Protein AF-0000000083256666 (afdb_homodimer)

Structure (mmCIF, N/CA/C/O backbone):
data_AF-0000000083256666-model_v1
#
loop_
_entity.id
_entity.type
_entity.pdbx_description
1 polymer 'Fis family transcriptional regulator'
#
loop_
_atom_site.group_PDB
_atom_site.id
_atom_site.type_symbol
_atom_site.label_atom_id
_atom_site.label_alt_id
_atom_site.label_comp_id
_atom_site.label_asym_id
_atom_site.label_entity_id
_atom_site.label_seq_id
_atom_site.pdbx_PDB_ins_code
_atom_site.Cartn_x
_atom_site.Cartn_y
_atom_site.Cartn_z
_atom_site.occupancy
_atom_site.B_iso_or_equiv
_atom_site.auth_seq_id
_atom_site.auth_comp_id
_atom_site.auth_asym_id
_atom_site.auth_atom_id
_atom_site.pdbx_PDB_model_num
ATOM 1 N N . MET A 1 1 ? -8.844 -36.5 21.469 1 59.28 1 MET A N 1
ATOM 2 C CA . MET A 1 1 ? -8.484 -37.312 20.312 1 59.28 1 MET A CA 1
ATOM 3 C C . MET A 1 1 ? -7.262 -38.188 20.609 1 59.28 1 MET A C 1
ATOM 5 O O . MET A 1 1 ? -7.297 -39.406 20.438 1 59.28 1 MET A O 1
ATOM 9 N N . ILE A 1 2 ? -6.379 -37.594 21.234 1 67.69 2 ILE A N 1
ATOM 10 C CA . ILE A 1 2 ? -5.129 -38.312 21.469 1 67.69 2 ILE A CA 1
ATOM 11 C C . ILE A 1 2 ? -5.344 -39.406 22.531 1 67.69 2 ILE A C 1
ATOM 13 O O . ILE A 1 2 ? -4.824 -40.5 22.406 1 67.69 2 ILE A O 1
ATOM 17 N N . GLU A 1 3 ? -6.027 -39.125 23.516 1 69 3 GLU A N 1
ATOM 18 C CA . GLU A 1 3 ? -6.254 -40.094 24.578 1 69 3 GLU A CA 1
ATOM 19 C C . GLU A 1 3 ? -7.039 -41.281 24.078 1 69 3 GLU A C 1
ATOM 21 O O . GLU A 1 3 ? -6.762 -42.438 24.484 1 69 3 GLU A O 1
ATOM 26 N N . GLN A 1 4 ? -7.898 -41.062 23.219 1 66.75 4 GLN A N 1
ATOM 27 C CA . GLN A 1 4 ? -8.695 -42.125 22.656 1 66.75 4 GLN A CA 1
ATOM 28 C C . GLN A 1 4 ? -7.852 -43 21.719 1 66.75 4 GLN A C 1
ATOM 30 O O . GLN A 1 4 ? -7.977 -44.219 21.734 1 66.75 4 GLN A O 1
ATOM 35 N N . LEU A 1 5 ? -7.043 -42.344 21 1 69.88 5 LEU A N 1
ATOM 36 C CA . LEU A 1 5 ? -6.156 -43.094 20.094 1 69.88 5 LEU A CA 1
ATOM 37 C C . LEU A 1 5 ? -5.152 -43.906 20.891 1 69.88 5 LEU A C 1
ATOM 39 O O . LEU A 1 5 ? -4.844 -45.062 20.5 1 69.88 5 LEU A O 1
ATOM 43 N N . LYS A 1 6 ? -4.734 -43.312 21.922 1 73.62 6 LYS A N 1
ATOM 44 C CA . LYS A 1 6 ? -3.795 -44.031 22.781 1 73.62 6 LYS A CA 1
ATOM 45 C C . LYS A 1 6 ? -4.445 -45.25 23.422 1 73.62 6 LYS A C 1
ATOM 47 O O . LYS A 1 6 ? -3.771 -46.25 23.688 1 73.62 6 LYS A O 1
ATOM 52 N N . THR A 1 7 ? -5.684 -45.156 23.719 1 72.69 7 THR A N 1
ATOM 53 C CA . THR A 1 7 ? -6.418 -46.312 24.266 1 72.69 7 THR A CA 1
ATOM 54 C C . THR A 1 7 ? -6.574 -47.406 23.219 1 72.69 7 THR A C 1
ATOM 56 O O . THR A 1 7 ? -6.488 -48.594 23.531 1 72.69 7 THR A O 1
ATOM 59 N N . LEU A 1 8 ? -6.73 -47.062 21.969 1 70.06 8 LEU A N 1
ATOM 60 C CA . LEU A 1 8 ? -6.926 -48 20.891 1 70.06 8 LEU A CA 1
ATOM 61 C C . LEU A 1 8 ? -5.594 -48.594 20.438 1 70.06 8 LEU A C 1
ATOM 63 O O . LEU A 1 8 ? -5.52 -49.781 20.062 1 70.06 8 LEU A O 1
ATOM 67 N N . TYR A 1 9 ? -4.676 -47.688 20.406 1 71.88 9 TYR A N 1
ATOM 68 C CA . TYR A 1 9 ? -3.33 -48.062 20.016 1 71.88 9 TYR A CA 1
ATOM 69 C C . TYR A 1 9 ? -2.324 -47.719 21.109 1 71.88 9 TYR A C 1
ATOM 71 O O . TYR A 1 9 ? -1.728 -46.656 21.094 1 71.88 9 TYR A O 1
ATOM 79 N N . PRO A 1 10 ? -2.246 -48.656 22.016 1 74.88 10 PRO A N 1
ATOM 80 C CA . PRO A 1 10 ? -1.391 -48.375 23.188 1 74.88 10 PRO A CA 1
ATOM 81 C C . PRO A 1 10 ? 0.073 -48.188 22.797 1 74.88 10 PRO A C 1
ATOM 83 O O . PRO A 1 10 ? 0.846 -47.625 23.578 1 74.88 10 PRO A O 1
ATOM 86 N N . SER A 1 11 ? 0.392 -48.656 21.562 1 74.25 11 SER A N 1
ATOM 87 C CA . SER A 1 11 ? 1.775 -48.5 21.125 1 74.25 11 SER A CA 1
ATOM 88 C C . SER A 1 11 ? 2.033 -47.125 20.531 1 74.25 11 SER A C 1
ATOM 90 O O . SER A 1 11 ? 3.156 -46.812 20.125 1 74.25 11 SER A O 1
ATOM 92 N N . MET A 1 12 ? 1.036 -46.312 20.531 1 74.5 12 MET A N 1
ATOM 93 C CA . MET A 1 12 ? 1.167 -44.938 20.047 1 74.5 12 MET A CA 1
ATOM 94 C C . MET A 1 12 ? 2.09 -44.125 20.938 1 74.5 12 MET A C 1
ATOM 96 O O . MET A 1 12 ? 1.956 -44.156 22.172 1 74.5 12 MET A O 1
ATOM 100 N N . THR A 1 13 ? 3.131 -43.531 20.375 1 78.88 13 THR A N 1
ATOM 101 C CA . THR A 1 13 ? 4.102 -42.75 21.125 1 78.88 13 THR A CA 1
ATOM 102 C C . THR A 1 13 ? 4.324 -41.375 20.484 1 78.88 13 THR A C 1
ATOM 104 O O . THR A 1 13 ? 4.223 -41.25 19.266 1 78.88 13 THR A O 1
ATOM 107 N N . GLN A 1 14 ? 4.531 -40.375 21.312 1 76.62 14 GLN A N 1
ATOM 108 C CA . GLN A 1 14 ? 4.934 -39.062 20.812 1 76.62 14 GLN A CA 1
ATOM 109 C C . GLN A 1 14 ? 6.367 -39.094 20.297 1 76.62 14 GLN A C 1
ATOM 111 O O . GLN A 1 14 ? 7.262 -39.625 20.953 1 76.62 14 GLN A O 1
ATOM 116 N N . LEU A 1 15 ? 6.457 -38.75 19.016 1 72.12 15 LEU A N 1
ATOM 117 C CA . LEU A 1 15 ? 7.766 -38.781 18.391 1 72.12 15 LEU A CA 1
ATOM 118 C C . LEU A 1 15 ? 8.32 -37.344 18.203 1 72.12 15 LEU A C 1
ATOM 120 O O . LEU A 1 15 ? 7.555 -36.406 18.125 1 72.12 15 LEU A O 1
ATOM 124 N N . HIS A 1 16 ? 9.656 -37.188 18.344 1 70.44 16 HIS A N 1
ATOM 125 C CA . HIS A 1 16 ? 10.312 -35.906 18.062 1 70.44 16 HIS A CA 1
ATOM 126 C C . HIS A 1 16 ? 10.648 -35.781 16.578 1 70.44 16 HIS A C 1
ATOM 128 O O . HIS A 1 16 ? 10.75 -34.688 16.062 1 70.44 16 HIS A O 1
ATOM 134 N N . GLN A 1 17 ? 10.797 -37.031 15.945 1 65.19 17 GLN A N 1
ATOM 135 C CA . GLN A 1 17 ? 11.07 -37.125 14.516 1 65.19 17 GLN A CA 1
ATOM 136 C C . GLN A 1 17 ? 10.359 -38.312 13.891 1 65.19 17 GLN A C 1
ATOM 138 O O . GLN A 1 17 ? 10.07 -39.281 14.57 1 65.19 17 GLN A O 1
ATOM 143 N N . PRO A 1 18 ? 10.023 -38.188 12.617 1 64.25 18 PRO A N 1
ATOM 144 C CA . PRO A 1 18 ? 9.398 -39.344 11.961 1 64.25 18 PRO A CA 1
ATOM 145 C C . PRO A 1 18 ? 10.344 -40.531 11.836 1 64.25 18 PRO A C 1
ATOM 147 O O . PRO A 1 18 ? 11.547 -40.344 11.625 1 64.25 18 PRO A O 1
ATOM 150 N N . ILE A 1 19 ? 9.758 -41.781 12.188 1 67.5 19 ILE A N 1
ATOM 151 C CA . ILE A 1 19 ? 10.484 -43.062 12.148 1 67.5 19 ILE A CA 1
ATOM 152 C C . ILE A 1 19 ? 9.906 -43.969 11.062 1 67.5 19 ILE A C 1
ATOM 154 O O . ILE A 1 19 ? 8.688 -44.062 10.914 1 67.5 19 ILE A O 1
ATOM 158 N N . ASP A 1 20 ? 10.695 -44.531 10.195 1 65.06 20 ASP A N 1
ATOM 159 C CA . ASP A 1 20 ? 10.32 -45.281 9.016 1 65.06 20 ASP A CA 1
ATOM 160 C C . ASP A 1 20 ? 9.32 -46.375 9.367 1 65.06 20 ASP A C 1
ATOM 162 O O . ASP A 1 20 ? 8.383 -46.656 8.609 1 65.06 20 ASP A O 1
ATOM 166 N N . ASN A 1 21 ? 9.367 -47.062 10.453 1 72.69 21 ASN A N 1
ATOM 167 C CA . ASN A 1 21 ? 8.516 -48.219 10.758 1 72.69 21 ASN A CA 1
ATOM 168 C C . ASN A 1 21 ? 7.27 -47.781 11.531 1 72.69 21 ASN A C 1
ATOM 170 O O . ASN A 1 21 ? 6.523 -48.656 12.023 1 72.69 21 ASN A O 1
ATOM 174 N N . TYR A 1 22 ? 7.023 -46.469 11.547 1 72.44 22 TYR A N 1
ATOM 175 C CA . TYR A 1 22 ? 5.848 -45.938 12.234 1 72.44 22 TYR A CA 1
ATOM 176 C C . TYR A 1 22 ? 4.941 -45.188 11.273 1 72.44 22 TYR A C 1
ATOM 178 O O . TYR A 1 22 ? 5.414 -44.594 10.297 1 72.44 22 TYR A O 1
ATOM 186 N N . ILE A 1 23 ? 3.729 -45.25 11.445 1 69.81 23 ILE A N 1
ATOM 187 C CA . ILE A 1 23 ? 2.781 -44.281 10.867 1 69.81 23 ILE A CA 1
ATOM 188 C C . ILE A 1 23 ? 2.695 -43.062 11.75 1 69.81 23 ILE A C 1
ATOM 190 O O . ILE A 1 23 ? 2.336 -43.125 12.93 1 69.81 23 ILE A O 1
ATOM 194 N N . THR A 1 24 ? 3.297 -41.969 11.188 1 69.56 24 THR A N 1
ATOM 195 C CA . THR A 1 24 ? 3.375 -40.75 12.023 1 69.56 24 THR A CA 1
ATOM 196 C C . THR A 1 24 ? 2.268 -39.781 11.648 1 69.56 24 THR A C 1
ATOM 198 O O . THR A 1 24 ? 1.83 -39.719 10.5 1 69.56 24 THR A O 1
ATOM 201 N N . PHE A 1 25 ? 1.675 -39.188 12.688 1 68.5 25 PHE A N 1
ATOM 202 C CA . PHE A 1 25 ? 0.64 -38.188 12.477 1 68.5 25 PHE A CA 1
ATOM 203 C C . PHE A 1 25 ? 0.739 -37.062 13.523 1 68.5 25 PHE A C 1
ATOM 205 O O . PHE A 1 25 ? 1.309 -37.281 14.602 1 68.5 25 PHE A O 1
ATOM 212 N N . ILE A 1 26 ? 0.472 -35.844 13.172 1 63.47 26 ILE A N 1
ATOM 213 C CA . ILE A 1 26 ? 0.547 -34.719 14.086 1 63.47 26 ILE A CA 1
ATOM 214 C C . ILE A 1 26 ? -0.832 -34.438 14.672 1 63.47 26 ILE A C 1
ATOM 216 O O . ILE A 1 26 ? -1.815 -34.312 13.938 1 63.47 26 ILE A O 1
ATOM 220 N N . VAL A 1 27 ? -0.884 -34.438 15.953 1 62.5 27 VAL A N 1
ATOM 221 C CA . VAL A 1 27 ? -2.068 -34.062 16.719 1 62.5 27 VAL A CA 1
ATOM 222 C C . VAL A 1 27 ? -1.695 -33.031 17.766 1 62.5 27 VAL A C 1
ATOM 224 O O . VAL A 1 27 ? -0.767 -33.25 18.562 1 62.5 27 VAL A O 1
ATOM 227 N N . ASP A 1 28 ? -2.436 -31.859 17.734 1 59.88 28 ASP A N 1
ATOM 228 C CA . ASP A 1 28 ? -2.203 -30.781 18.688 1 59.88 28 ASP A CA 1
ATOM 229 C C . ASP A 1 28 ? -0.733 -30.375 18.719 1 59.88 28 ASP A C 1
ATOM 231 O O . ASP A 1 28 ? -0.121 -30.297 19.781 1 59.88 28 ASP A O 1
ATOM 235 N N . ASP A 1 29 ? -0.118 -30.219 17.453 1 62.5 29 ASP A N 1
ATOM 236 C CA . ASP A 1 29 ? 1.225 -29.703 17.203 1 62.5 29 ASP A CA 1
ATOM 237 C C . ASP A 1 29 ? 2.289 -30.672 17.703 1 62.5 29 ASP A C 1
ATOM 239 O O . ASP A 1 29 ? 3.434 -30.281 17.938 1 62.5 29 ASP A O 1
ATOM 243 N N . SER A 1 30 ? 1.866 -31.844 18.047 1 69 30 SER A N 1
ATOM 244 C CA . SER A 1 30 ? 2.82 -32.844 18.484 1 69 30 SER A CA 1
ATOM 245 C C . SER A 1 30 ? 2.822 -34.062 17.531 1 69 30 SER A C 1
ATOM 247 O O . SER A 1 30 ? 1.767 -34.5 17.078 1 69 30 SER A O 1
ATOM 249 N N . LEU A 1 31 ? 4.016 -34.438 17.234 1 70.88 31 LEU A N 1
ATOM 250 C CA . LEU A 1 31 ? 4.227 -35.594 16.375 1 70.88 31 LEU A CA 1
ATOM 251 C C . LEU A 1 31 ? 4.004 -36.906 17.141 1 70.88 31 LEU A C 1
ATOM 253 O O . LEU A 1 31 ? 4.586 -37.094 18.219 1 70.88 31 LEU A O 1
ATOM 257 N N . TYR A 1 32 ? 3.025 -37.719 16.625 1 74.12 32 TYR A N 1
ATOM 258 C CA . TYR A 1 32 ? 2.775 -39.031 17.203 1 74.12 32 TYR A CA 1
ATOM 259 C C . TYR A 1 32 ? 3.039 -40.125 16.172 1 74.12 32 TYR A C 1
ATOM 261 O O . TYR A 1 32 ? 3.008 -39.875 14.969 1 74.12 32 TYR A O 1
ATOM 269 N N . GLY A 1 33 ? 3.455 -41.219 16.547 1 73.75 33 GLY A N 1
ATOM 270 C CA . GLY A 1 33 ? 3.682 -42.375 15.68 1 73.75 33 GLY A CA 1
ATOM 271 C C . GLY A 1 33 ? 3.18 -43.688 16.266 1 73.75 33 GLY A C 1
ATOM 272 O O . GLY A 1 33 ? 3.107 -43.812 17.5 1 73.75 33 GLY A O 1
ATOM 273 N N . ILE A 1 34 ? 2.607 -44.594 15.414 1 75.25 34 ILE A N 1
ATOM 274 C CA . ILE A 1 34 ? 2.213 -45.969 15.734 1 75.25 34 ILE A CA 1
ATOM 275 C C . ILE A 1 34 ? 3.021 -46.938 14.891 1 75.25 34 ILE A C 1
ATOM 277 O O . ILE A 1 34 ? 3.125 -46.781 13.672 1 75.25 34 ILE A O 1
ATOM 281 N N . PRO A 1 35 ? 3.754 -47.875 15.477 1 76.12 35 PRO A N 1
ATOM 282 C CA . PRO A 1 35 ? 4.48 -48.875 14.68 1 76.12 35 PRO A CA 1
ATOM 283 C C . PRO A 1 35 ? 3.584 -49.594 13.68 1 76.12 35 PRO A C 1
ATOM 285 O O . PRO A 1 35 ? 2.488 -50.031 14.039 1 76.12 35 PRO A O 1
ATOM 288 N N . LYS A 1 36 ? 4.027 -49.594 12.414 1 75.25 36 LYS A N 1
ATOM 289 C CA . LYS A 1 36 ? 3.279 -50.188 11.32 1 75.25 36 LYS A CA 1
ATOM 290 C C . LYS A 1 36 ? 2.916 -51.656 11.648 1 75.25 36 LYS A C 1
ATOM 292 O O . LYS A 1 36 ? 1.842 -52.125 11.273 1 75.25 36 LYS A O 1
ATOM 297 N N . ASP A 1 37 ? 3.697 -52.281 12.344 1 75.38 37 ASP A N 1
ATOM 298 C CA . ASP A 1 37 ? 3.508 -53.688 12.656 1 75.38 37 ASP A CA 1
ATOM 299 C C . ASP A 1 37 ? 2.375 -53.875 13.664 1 75.38 37 ASP A C 1
ATOM 301 O O . ASP A 1 37 ? 1.787 -54.969 13.75 1 75.38 37 ASP A O 1
ATOM 305 N N . ASP A 1 38 ? 2.008 -52.906 14.398 1 71.44 38 ASP A N 1
ATOM 306 C CA . ASP A 1 38 ? 0.991 -53.031 15.438 1 71.44 38 ASP A CA 1
ATOM 307 C C . ASP A 1 38 ? -0.382 -52.594 14.914 1 71.44 38 ASP A C 1
ATOM 309 O O . ASP A 1 38 ? -1.362 -52.594 15.664 1 71.44 38 ASP A O 1
ATOM 313 N N . LEU A 1 39 ? -0.436 -52.094 13.75 1 66.62 39 LEU A N 1
ATOM 314 C CA . LEU A 1 39 ? -1.703 -51.625 13.188 1 66.62 39 LEU A CA 1
ATOM 315 C C . LEU A 1 39 ? -2.248 -52.656 12.188 1 66.62 39 LEU A C 1
ATOM 317 O O . LEU A 1 39 ? -1.542 -53.031 11.258 1 66.62 39 LEU A O 1
ATOM 321 N N . PRO A 1 40 ? -3.408 -53.281 12.508 1 65.94 40 PRO A N 1
ATOM 322 C CA . PRO A 1 40 ? -4.047 -54.062 11.438 1 65.94 40 PRO A CA 1
ATOM 323 C C . PRO A 1 40 ? -4.27 -53.25 10.172 1 65.94 40 PRO A C 1
ATOM 325 O O . PRO A 1 40 ? -4.375 -52.031 10.234 1 65.94 40 PRO A O 1
ATOM 328 N N . GLU A 1 41 ? -4.238 -53.812 8.961 1 60.97 41 GLU A N 1
ATOM 329 C CA . GLU A 1 41 ? -4.383 -53.156 7.66 1 60.97 41 GLU A CA 1
ATOM 330 C C . GLU A 1 41 ? -5.613 -52.25 7.629 1 60.97 41 GLU A C 1
ATOM 332 O O . GLU A 1 41 ? -5.574 -51.188 7.055 1 60.97 41 GLU A O 1
ATOM 337 N N . GLU A 1 42 ? -6.621 -52.562 8.273 1 62.12 42 GLU A N 1
ATOM 338 C CA . GLU A 1 42 ? -7.863 -51.812 8.266 1 62.12 42 GLU A CA 1
ATOM 339 C C . GLU A 1 42 ? -7.727 -50.531 9.07 1 62.12 42 GLU A C 1
ATOM 341 O O . GLU A 1 42 ? -8.227 -49.469 8.672 1 62.12 42 GLU A O 1
ATOM 346 N N . SER A 1 43 ? -7.125 -50.562 10.219 1 62.03 43 SER A N 1
ATOM 347 C CA . SER A 1 43 ? -6.938 -49.406 11.062 1 62.03 43 SER A CA 1
ATOM 348 C C . SER A 1 43 ? -5.965 -48.406 10.43 1 62.03 43 SER A C 1
ATOM 350 O O . SER A 1 43 ? -6.129 -47.188 10.562 1 62.03 43 SER A O 1
ATOM 352 N N . LEU A 1 44 ? -5.023 -48.938 9.75 1 56.78 44 LEU A N 1
ATOM 353 C CA . LEU A 1 44 ? -4.109 -48.125 8.977 1 56.78 44 LEU A CA 1
ATOM 354 C C . LEU A 1 44 ? -4.863 -47.312 7.934 1 56.78 44 LEU A C 1
ATOM 356 O O . LEU A 1 44 ? -4.602 -46.094 7.762 1 56.78 44 LEU A O 1
ATOM 360 N N . THR A 1 45 ? -5.723 -47.906 7.293 1 52.69 45 THR A N 1
ATOM 361 C CA . THR A 1 45 ? -6.547 -47.219 6.293 1 52.69 45 THR A CA 1
ATOM 362 C C . THR A 1 45 ? -7.414 -46.156 6.938 1 52.69 45 THR A C 1
ATOM 364 O O . THR A 1 45 ? -7.578 -45.062 6.383 1 52.69 45 THR A O 1
ATOM 367 N N . LEU A 1 46 ? -7.953 -46.438 8.047 1 52.62 46 LEU A N 1
ATOM 368 C CA . LEU A 1 46 ? -8.812 -45.5 8.766 1 52.62 46 LEU A CA 1
ATOM 369 C C . LEU A 1 46 ? -8.016 -44.281 9.242 1 52.62 46 LEU A C 1
ATOM 371 O O . LEU A 1 46 ? -8.461 -43.156 9.094 1 52.62 46 LEU A O 1
ATOM 375 N N . LEU A 1 47 ? -6.949 -44.562 9.906 1 54.16 47 LEU A N 1
ATOM 376 C CA . LEU A 1 47 ? -6.117 -43.438 10.375 1 54.16 47 LEU A CA 1
ATOM 377 C C . LEU A 1 47 ? -5.609 -42.625 9.203 1 54.16 47 LEU A C 1
ATOM 379 O O . LEU A 1 47 ? -5.559 -41.375 9.289 1 54.16 47 LEU A O 1
ATOM 383 N N . GLN A 1 48 ? -5.223 -43.344 8.25 1 49.91 48 GLN A N 1
ATOM 384 C CA . GLN A 1 48 ? -4.812 -42.688 7.023 1 49.91 48 GLN A CA 1
ATOM 385 C C . GLN A 1 48 ? -5.957 -41.844 6.441 1 49.91 48 GLN A C 1
ATOM 387 O O . GLN A 1 48 ? -5.727 -40.812 5.836 1 49.91 48 GLN A O 1
ATOM 392 N N . THR A 1 49 ? -7.074 -42.375 6.496 1 46.72 49 THR A N 1
ATOM 393 C CA . THR A 1 49 ? -8.266 -41.719 5.98 1 46.72 49 THR A CA 1
ATOM 394 C C . THR A 1 49 ? -8.664 -40.531 6.887 1 46.72 49 THR A C 1
ATOM 396 O O . THR A 1 49 ? -9.102 -39.5 6.402 1 46.72 49 THR A O 1
ATOM 399 N N . LEU A 1 50 ? -8.758 -40.75 8.109 1 45.16 50 LEU A N 1
ATOM 400 C CA . LEU A 1 50 ? -9.273 -39.75 9.047 1 45.16 50 LEU A CA 1
ATOM 401 C C . LEU A 1 50 ? -8.227 -38.688 9.344 1 45.16 50 LEU A C 1
ATOM 403 O O . LEU A 1 50 ? -8.562 -37.562 9.719 1 45.16 50 LEU A O 1
ATOM 407 N N . LEU A 1 51 ? -7.016 -39.188 9.617 1 45.91 51 LEU A N 1
ATOM 408 C CA . LEU A 1 51 ? -6.02 -38.156 9.945 1 45.91 51 LEU A CA 1
ATOM 409 C C . LEU A 1 51 ? -5.539 -37.438 8.688 1 45.91 51 LEU A C 1
ATOM 411 O O . LEU A 1 51 ? -5.121 -38.094 7.723 1 45.91 51 LEU A O 1
ATOM 415 N N . PRO A 1 52 ? -6.066 -36.312 8.469 1 42.25 52 PRO A N 1
ATOM 416 C CA . PRO A 1 52 ? -5.84 -35.594 7.215 1 42.25 52 PRO A CA 1
ATOM 417 C C . PRO A 1 52 ? -4.426 -35.781 6.676 1 42.25 52 PRO A C 1
ATOM 419 O O . PRO A 1 52 ? -4.18 -35.562 5.484 1 42.25 52 PRO A O 1
ATOM 422 N N . ASN A 1 53 ? -3.467 -35.5 7.465 1 42.66 53 ASN A N 1
ATOM 423 C CA . ASN A 1 53 ? -2.113 -35.375 6.934 1 42.66 53 ASN A CA 1
ATOM 424 C C . ASN A 1 53 ? -1.528 -36.75 6.562 1 42.66 53 ASN A C 1
ATOM 426 O O . ASN A 1 53 ? -0.966 -37.438 7.418 1 42.66 53 ASN A O 1
ATOM 430 N N . GLN A 1 54 ? -2.184 -37.656 5.898 1 42.44 54 GLN A N 1
ATOM 431 C CA . GLN A 1 54 ? -1.71 -38.969 5.473 1 42.44 54 GLN A CA 1
ATOM 432 C C . GLN A 1 54 ? -0.232 -38.938 5.098 1 42.44 54 GLN A C 1
ATOM 434 O O . GLN A 1 54 ? 0.334 -37.844 4.91 1 42.44 54 GLN A O 1
ATOM 439 N N . VAL A 1 55 ? 0.188 -40.219 4.391 1 41.25 55 VAL A N 1
ATOM 440 C CA . VAL A 1 55 ? 1.453 -40.844 4.016 1 41.25 55 VAL A CA 1
ATOM 441 C C . VAL A 1 55 ? 2.146 -40 2.945 1 41.25 55 VAL A C 1
ATOM 443 O O . VAL A 1 55 ? 1.669 -39.906 1.812 1 41.25 55 VAL A O 1
ATOM 446 N N . THR A 1 56 ? 2.441 -38.812 3.18 1 50.59 56 THR A N 1
ATOM 447 C CA . THR A 1 56 ? 3.346 -38.188 2.219 1 50.59 56 THR A CA 1
ATOM 448 C C . THR A 1 56 ? 4.496 -39.125 1.871 1 50.59 56 THR A C 1
ATOM 450 O O . THR A 1 56 ? 4.992 -39.844 2.732 1 50.59 56 THR A O 1
ATOM 453 N N . SER A 1 57 ? 4.48 -39.594 0.676 1 59.44 57 SER A N 1
ATOM 454 C CA . SER A 1 57 ? 5.664 -40.344 0.223 1 59.44 57 SER A CA 1
ATOM 455 C C . SER A 1 57 ? 6.93 -39.781 0.867 1 59.44 57 SER A C 1
ATOM 457 O O . SER A 1 57 ? 6.934 -38.656 1.391 1 59.44 57 SER A O 1
ATOM 459 N N . GLU A 1 58 ? 7.824 -40.656 1.203 1 64.56 58 GLU A N 1
ATOM 460 C CA . GLU A 1 58 ? 9.133 -40.25 1.714 1 64.56 58 GLU A CA 1
ATOM 461 C C . GLU A 1 58 ? 9.625 -39 1.021 1 64.56 58 GLU A C 1
ATOM 463 O O . GLU A 1 58 ? 10.141 -38.094 1.674 1 64.56 58 GLU A O 1
ATOM 468 N N . LYS A 1 59 ? 9.273 -38.906 -0.188 1 76.5 59 LYS A N 1
ATOM 469 C CA . LYS A 1 59 ? 9.719 -37.75 -0.962 1 76.5 59 LYS A CA 1
ATOM 470 C C . LYS A 1 59 ? 8.945 -36.5 -0.578 1 76.5 59 LYS A C 1
ATOM 472 O O . LYS A 1 59 ? 9.516 -35.406 -0.49 1 76.5 59 LYS A O 1
ATOM 477 N N . GLU A 1 60 ? 7.73 -36.688 -0.34 1 78 60 GLU A N 1
ATOM 478 C CA . GLU A 1 60 ? 6.906 -35.562 0.052 1 78 60 GLU A CA 1
ATOM 479 C C . GLU A 1 60 ? 7.324 -35 1.418 1 78 60 GLU A C 1
ATOM 481 O O . GLU A 1 60 ? 7.383 -33.812 1.62 1 78 60 GLU A O 1
ATOM 486 N N . GLN A 1 61 ? 7.703 -35.906 2.229 1 81.94 61 GLN A N 1
ATOM 487 C CA . GLN A 1 61 ? 8.164 -35.5 3.555 1 81.94 61 GLN A CA 1
ATOM 488 C C . GLN A 1 61 ? 9.492 -34.75 3.477 1 81.94 61 GLN A C 1
ATOM 490 O O . GLN A 1 61 ? 9.711 -33.781 4.207 1 81.94 61 GLN A O 1
ATOM 495 N N . ASP A 1 62 ? 10.312 -35.25 2.605 1 88.25 62 ASP A N 1
ATOM 496 C CA . ASP A 1 62 ? 11.602 -34.594 2.42 1 88.25 62 ASP A CA 1
ATOM 497 C C . ASP A 1 62 ? 11.414 -33.156 1.93 1 88.25 62 ASP A C 1
ATOM 499 O O . ASP A 1 62 ? 12.125 -32.25 2.365 1 88.25 62 ASP A O 1
ATOM 503 N N . TRP A 1 63 ? 10.5 -32.969 1.127 1 89.19 63 TRP A N 1
ATOM 504 C CA . TRP A 1 63 ? 10.211 -31.625 0.632 1 89.19 63 TRP A CA 1
ATOM 505 C C . TRP A 1 63 ? 9.672 -30.734 1.748 1 89.19 63 TRP A C 1
ATOM 507 O O . TRP A 1 63 ? 10.062 -29.562 1.869 1 89.19 63 TRP A O 1
ATOM 517 N N . ILE A 1 64 ? 8.812 -31.297 2.5 1 86.5 64 ILE A N 1
ATOM 518 C CA . ILE A 1 64 ? 8.242 -30.531 3.609 1 86.5 64 ILE A CA 1
ATOM 519 C C . ILE A 1 64 ? 9.344 -30.094 4.562 1 86.5 64 ILE A C 1
ATOM 521 O O . ILE A 1 64 ? 9.375 -28.938 4.996 1 86.5 64 ILE A O 1
ATOM 525 N N . HIS A 1 65 ? 10.273 -30.984 4.777 1 87.81 65 HIS A N 1
ATOM 526 C CA . HIS A 1 65 ? 11.391 -30.672 5.652 1 87.81 65 HIS A CA 1
ATOM 527 C C . HIS A 1 65 ? 12.234 -29.531 5.074 1 87.81 65 HIS A C 1
ATOM 529 O O . HIS A 1 65 ? 12.664 -28.641 5.805 1 87.81 65 HIS A O 1
ATOM 535 N N . PHE A 1 66 ? 12.383 -29.578 3.826 1 92.62 66 PHE A N 1
ATOM 536 C CA . PHE A 1 66 ? 13.164 -28.547 3.16 1 92.62 66 PHE A CA 1
ATOM 537 C C . PHE A 1 66 ? 12.422 -27.219 3.176 1 92.62 66 PHE A C 1
ATOM 539 O O . PHE A 1 66 ? 13 -26.188 3.523 1 92.62 66 PHE A O 1
ATOM 546 N N . LEU A 1 67 ? 11.164 -27.234 2.934 1 91.25 67 LEU A N 1
ATOM 547 C CA . LEU A 1 67 ? 10.344 -26.031 2.809 1 91.25 67 LEU A CA 1
ATOM 548 C C . LEU A 1 67 ? 10.172 -25.359 4.164 1 91.25 67 LEU A C 1
ATOM 550 O O . LEU A 1 67 ? 10.023 -24.141 4.238 1 91.25 67 LEU A O 1
ATOM 554 N N . THR A 1 68 ? 10.227 -26.094 5.219 1 87.12 68 THR A N 1
ATOM 555 C CA . THR A 1 68 ? 9.977 -25.531 6.547 1 87.12 68 THR A CA 1
ATOM 556 C C . THR A 1 68 ? 11.289 -25.234 7.254 1 87.12 68 THR A C 1
ATOM 558 O O . THR A 1 68 ? 11.297 -24.781 8.406 1 87.12 68 THR A O 1
ATOM 561 N N . GLY A 1 69 ? 12.375 -25.5 6.551 1 85.88 69 GLY A N 1
ATOM 562 C CA . GLY A 1 69 ? 13.672 -25.141 7.098 1 85.88 69 GLY A CA 1
ATOM 563 C C . GLY A 1 69 ? 14.281 -26.234 7.953 1 85.88 69 GLY A C 1
ATOM 564 O O . GLY A 1 69 ? 15.328 -26.031 8.578 1 85.88 69 GLY A O 1
ATOM 565 N N . GLN A 1 70 ? 13.711 -27.375 8.008 1 84.81 70 GLN A N 1
ATOM 566 C CA . GLN A 1 70 ? 14.211 -28.5 8.797 1 84.81 70 GLN A CA 1
ATOM 567 C C . GLN A 1 70 ? 15.344 -29.219 8.07 1 84.81 70 GLN A C 1
ATOM 569 O O . GLN A 1 70 ? 16.109 -29.953 8.688 1 84.81 70 GLN A O 1
ATOM 574 N N . ALA A 1 71 ? 15.406 -29.078 6.77 1 88.69 71 ALA A N 1
ATOM 575 C CA . ALA A 1 71 ? 16.5 -29.594 5.949 1 88.69 71 ALA A CA 1
ATOM 576 C C . ALA A 1 71 ? 17.188 -28.469 5.172 1 88.69 71 ALA A C 1
ATOM 578 O O . ALA A 1 71 ? 16.516 -27.547 4.691 1 88.69 71 ALA A O 1
ATOM 579 N N . SER A 1 72 ? 18.422 -28.562 5.02 1 89.56 72 SER A N 1
ATOM 580 C CA . SER A 1 72 ? 19.172 -27.5 4.363 1 89.56 72 SER A CA 1
ATOM 581 C C . SER A 1 72 ? 19.25 -27.719 2.859 1 89.56 72 SER A C 1
ATOM 583 O O . SER A 1 72 ? 19.5 -26.781 2.098 1 89.56 72 SER A O 1
ATOM 585 N N . GLU A 1 73 ? 19.047 -28.953 2.49 1 92 73 GLU A N 1
ATOM 586 C CA . GLU A 1 73 ? 19.156 -29.266 1.068 1 92 73 GLU A CA 1
ATOM 587 C C . GLU A 1 73 ? 17.828 -29.781 0.515 1 92 73 GLU A C 1
ATOM 589 O O . GLU A 1 73 ? 17.109 -30.5 1.203 1 92 73 GLU A O 1
ATOM 594 N N . PRO A 1 74 ? 17.578 -29.406 -0.701 1 92.12 74 PRO A N 1
ATOM 595 C CA . PRO A 1 74 ? 16.375 -29.938 -1.325 1 92.12 74 PRO A CA 1
ATOM 596 C C . PRO A 1 74 ? 16.484 -31.422 -1.651 1 92.12 74 PRO A C 1
ATOM 598 O O . PRO A 1 74 ? 17.594 -31.922 -1.908 1 92.12 74 PRO A O 1
ATOM 601 N N . PRO A 1 75 ? 15.375 -32.094 -1.607 1 89.81 75 PRO A N 1
ATOM 602 C CA . PRO A 1 75 ? 15.414 -33.531 -1.895 1 89.81 75 PRO A CA 1
ATOM 603 C C . PRO A 1 75 ? 15.773 -33.844 -3.346 1 89.81 75 PRO A C 1
ATOM 605 O O . PRO A 1 75 ? 16.281 -34.906 -3.646 1 89.81 75 PRO A O 1
ATOM 608 N N . GLU A 1 76 ? 15.438 -32.938 -4.227 1 88.06 76 GLU A N 1
ATOM 609 C CA . GLU A 1 76 ? 15.781 -33.094 -5.637 1 88.06 76 GLU A CA 1
ATOM 610 C C . GLU A 1 76 ? 16.078 -31.75 -6.285 1 88.06 76 GLU A C 1
ATOM 612 O O . GLU A 1 76 ? 15.648 -30.703 -5.785 1 88.06 76 GLU A O 1
ATOM 617 N N . ARG A 1 77 ? 16.828 -31.891 -7.375 1 86.56 77 ARG A N 1
ATOM 618 C CA . ARG A 1 77 ? 17.125 -30.688 -8.148 1 86.56 77 ARG A CA 1
ATOM 619 C C . ARG A 1 77 ? 15.953 -30.328 -9.055 1 86.56 77 ARG A C 1
ATOM 621 O O . ARG A 1 77 ? 15.336 -31.203 -9.664 1 86.56 77 ARG A O 1
ATOM 628 N N . LEU A 1 78 ? 15.633 -29.078 -8.977 1 88.44 78 LEU A N 1
ATOM 629 C CA . LEU A 1 78 ? 14.602 -28.547 -9.867 1 88.44 78 LEU A CA 1
ATOM 630 C C . LEU A 1 78 ? 15.18 -27.484 -10.797 1 88.44 78 LEU A C 1
ATOM 632 O O . LEU A 1 78 ? 15.945 -26.625 -10.359 1 88.44 78 LEU A O 1
ATOM 636 N N . GLU A 1 79 ? 14.914 -27.625 -12.086 1 88.94 79 GLU A N 1
ATOM 637 C CA . GLU A 1 79 ? 15.344 -26.594 -13.023 1 88.94 79 GLU A CA 1
ATOM 638 C C . GLU A 1 79 ? 14.57 -25.297 -12.812 1 88.94 79 GLU A C 1
ATOM 640 O O . GLU A 1 79 ? 15.156 -24.219 -12.852 1 88.94 79 GLU A O 1
ATOM 645 N N . ALA A 1 80 ? 13.297 -25.438 -12.648 1 93 80 ALA A N 1
ATOM 646 C CA . ALA A 1 80 ? 12.391 -24.328 -12.375 1 93 80 ALA A CA 1
ATOM 647 C C . ALA A 1 80 ? 11.195 -24.781 -11.539 1 93 80 ALA A C 1
ATOM 649 O O . ALA A 1 80 ? 10.93 -25.984 -11.422 1 93 80 ALA A O 1
ATOM 650 N N . PHE A 1 81 ? 10.578 -23.828 -10.891 1 93.06 81 PHE A N 1
ATOM 651 C CA . PHE A 1 81 ? 9.438 -24.188 -10.055 1 93.06 81 PHE A CA 1
ATOM 652 C C . PHE A 1 81 ? 8.523 -22.984 -9.836 1 93.06 81 PHE A C 1
ATOM 654 O O . PHE A 1 81 ? 8.922 -21.844 -10.062 1 93.06 81 PHE A O 1
ATOM 661 N N . ARG A 1 82 ? 7.371 -23.266 -9.461 1 93.88 82 ARG A N 1
ATOM 662 C CA . ARG A 1 82 ? 6.375 -22.281 -9.031 1 93.88 82 ARG A CA 1
ATOM 663 C C . ARG A 1 82 ? 5.652 -22.75 -7.773 1 93.88 82 ARG A C 1
ATOM 665 O O . ARG A 1 82 ? 5.523 -23.953 -7.539 1 93.88 82 ARG A O 1
ATOM 672 N N . VAL A 1 83 ? 5.328 -21.828 -6.996 1 95.94 83 VAL A N 1
ATOM 673 C CA . VAL A 1 83 ? 4.555 -22.141 -5.801 1 95.94 83 VAL A CA 1
ATOM 674 C C . VAL A 1 83 ? 3.135 -21.594 -5.945 1 95.94 83 VAL A C 1
ATOM 676 O O . VAL A 1 83 ? 2.945 -20.438 -6.352 1 95.94 83 VAL A O 1
ATOM 679 N N . VAL A 1 84 ? 2.184 -22.391 -5.613 1 95.56 84 VAL A N 1
ATOM 680 C CA . VAL A 1 84 ? 0.779 -22.031 -5.762 1 95.56 84 VAL A CA 1
ATOM 681 C C . VAL A 1 84 ? 0.041 -22.266 -4.449 1 95.56 84 VAL A C 1
ATOM 683 O O . VAL A 1 84 ? 0.219 -23.312 -3.809 1 95.56 84 VAL A O 1
ATOM 686 N N . ALA A 1 85 ? -0.697 -21.312 -4.039 1 96.5 85 ALA A N 1
ATOM 687 C CA . ALA A 1 85 ? -1.572 -21.469 -2.881 1 96.5 85 ALA A CA 1
ATOM 688 C C . ALA A 1 85 ? -3.02 -21.688 -3.312 1 96.5 85 ALA A C 1
ATOM 690 O O . ALA A 1 85 ? -3.555 -20.922 -4.121 1 96.5 85 ALA A O 1
ATOM 691 N N . LEU A 1 86 ? -3.582 -22.703 -2.803 1 92.56 86 LEU A N 1
ATOM 692 C CA . LEU A 1 86 ? -4.98 -23.031 -3.062 1 92.56 86 LEU A CA 1
ATOM 693 C C . LEU A 1 86 ? -5.816 -22.875 -1.797 1 92.56 86 LEU A C 1
ATOM 695 O O . LEU A 1 86 ? -5.516 -23.5 -0.771 1 92.56 86 LEU A O 1
ATOM 699 N N . TYR A 1 87 ? -6.82 -22.062 -1.897 1 92.69 87 TYR A N 1
ATOM 700 C CA . TYR A 1 87 ? -7.703 -21.859 -0.756 1 92.69 87 TYR A CA 1
ATOM 701 C C . TYR A 1 87 ? -9.125 -22.312 -1.079 1 92.69 87 TYR A C 1
ATOM 703 O O . TYR A 1 87 ? -9.703 -21.891 -2.082 1 92.69 87 TYR A O 1
ATOM 711 N N . VAL A 1 88 ? -9.633 -23.125 -0.26 1 87.62 88 VAL A N 1
ATOM 712 C CA . VAL A 1 88 ? -10.992 -23.609 -0.418 1 87.62 88 VAL A CA 1
ATOM 713 C C . VAL A 1 88 ? -11.883 -23.047 0.687 1 87.62 88 VAL A C 1
ATOM 715 O O . VAL A 1 88 ? -11.562 -23.172 1.872 1 87.62 88 VAL A O 1
ATOM 718 N N . GLN A 1 89 ? -12.961 -22.359 0.371 1 82.69 89 GLN A N 1
ATOM 719 C CA . GLN A 1 89 ? -13.812 -21.672 1.336 1 82.69 89 GLN A CA 1
ATOM 720 C C . GLN A 1 89 ? -14.578 -22.672 2.203 1 82.69 89 GLN A C 1
ATOM 722 O O . GLN A 1 89 ? -14.883 -22.391 3.363 1 82.69 89 GLN A O 1
ATOM 727 N N . SER A 1 90 ? -14.922 -23.75 1.65 1 79.75 90 SER A N 1
ATOM 728 C CA . SER A 1 90 ? -15.641 -24.766 2.412 1 79.75 90 SER A CA 1
ATOM 729 C C . SER A 1 90 ? -14.75 -25.953 2.756 1 79.75 90 SER A C 1
ATOM 731 O O . SER A 1 90 ? -13.648 -26.078 2.211 1 79.75 90 SER A O 1
ATOM 733 N N . THR A 1 91 ? -15.164 -26.656 3.834 1 73.44 91 THR A N 1
ATOM 734 C CA . THR A 1 91 ? -14.422 -27.859 4.188 1 73.44 91 THR A CA 1
ATOM 735 C C . THR A 1 91 ? -14.43 -28.859 3.039 1 73.44 91 THR A C 1
ATOM 737 O O . THR A 1 91 ? -15.438 -29.031 2.359 1 73.44 91 THR A O 1
ATOM 740 N N . PHE A 1 92 ? -13.203 -29.281 2.811 1 74.06 92 PHE A N 1
ATOM 741 C CA . PHE A 1 92 ? -13.078 -30.188 1.675 1 74.06 92 PHE A CA 1
ATOM 742 C C . PHE A 1 92 ? -12.102 -31.312 1.989 1 74.06 92 PHE A C 1
ATOM 744 O O . PHE A 1 92 ? -11.273 -31.188 2.895 1 74.06 92 PHE A O 1
ATOM 751 N N . GLU A 1 93 ? -12.367 -32.406 1.259 1 75.75 93 GLU A N 1
ATOM 752 C CA . GLU A 1 93 ? -11.445 -33.531 1.39 1 75.75 93 GLU A CA 1
ATOM 753 C C . GLU A 1 93 ? -10.164 -33.281 0.602 1 75.75 93 GLU A C 1
ATOM 755 O O . GLU A 1 93 ? -10.188 -33.219 -0.629 1 75.75 93 GLU A O 1
ATOM 760 N N . PRO A 1 94 ? -9.102 -33.188 1.242 1 79.62 94 PRO A N 1
ATOM 761 C CA . PRO A 1 94 ? -7.828 -32.844 0.602 1 79.62 94 PRO A CA 1
ATOM 762 C C . PRO A 1 94 ? -7.477 -33.812 -0.54 1 79.62 94 PRO A C 1
ATOM 764 O O . PRO A 1 94 ? -6.969 -33.375 -1.578 1 79.62 94 PRO A O 1
ATOM 767 N N . SER A 1 95 ? -7.754 -35.094 -0.389 1 79 95 SER A N 1
ATOM 768 C CA . SER A 1 95 ? -7.375 -36.062 -1.389 1 79 95 SER A CA 1
ATOM 769 C C . SER A 1 95 ? -8.102 -35.844 -2.707 1 79 95 SER A C 1
ATOM 771 O O . SER A 1 95 ? -7.551 -36.094 -3.781 1 79 95 SER A O 1
ATOM 773 N N . LEU A 1 96 ? -9.281 -35.406 -2.535 1 79.88 96 LEU A N 1
ATOM 774 C CA . LEU A 1 96 ? -10.07 -35.156 -3.73 1 79.88 96 LEU A CA 1
ATOM 775 C C . LEU A 1 96 ? -9.453 -34 -4.539 1 79.88 96 LEU A C 1
ATOM 777 O O . LEU A 1 96 ? -9.375 -34.094 -5.766 1 79.88 96 LEU A O 1
ATOM 781 N N . LEU A 1 97 ? -9.055 -33 -3.881 1 82.56 97 LEU A N 1
ATOM 782 C CA . LEU A 1 97 ? -8.43 -31.875 -4.547 1 82.56 97 LEU A CA 1
ATOM 783 C C . LEU A 1 97 ? -7.125 -32.281 -5.223 1 82.56 97 LEU A C 1
ATOM 785 O O . LEU A 1 97 ? -6.887 -31.938 -6.383 1 82.56 97 LEU A O 1
ATOM 789 N N . GLU A 1 98 ? -6.363 -32.969 -4.531 1 82.62 98 GLU A N 1
ATOM 790 C CA . GLU A 1 98 ? -5.066 -33.406 -5.043 1 82.62 98 GLU A CA 1
ATOM 791 C C . GLU A 1 98 ? -5.227 -34.25 -6.297 1 82.62 98 GLU A C 1
ATOM 793 O O . GLU A 1 98 ? -4.543 -34.031 -7.297 1 82.62 98 GLU A O 1
ATOM 798 N N . ASN A 1 99 ? -6.105 -35.156 -6.207 1 81 99 ASN A N 1
ATOM 799 C CA . ASN A 1 99 ? -6.332 -36.062 -7.332 1 81 99 ASN A CA 1
ATOM 800 C C . ASN A 1 99 ? -6.879 -35.344 -8.547 1 81 99 ASN A C 1
ATOM 802 O O . ASN A 1 99 ? -6.465 -35.594 -9.68 1 81 99 ASN A O 1
ATOM 806 N N . THR A 1 100 ? -7.789 -34.5 -8.266 1 80.56 100 THR A N 1
ATOM 807 C CA . THR A 1 100 ? -8.375 -33.719 -9.352 1 80.56 100 THR A CA 1
ATOM 808 C C . THR A 1 100 ? -7.32 -32.844 -10.031 1 80.56 100 THR A C 1
ATOM 810 O O . THR A 1 100 ? -7.262 -32.781 -11.258 1 80.56 100 THR A O 1
ATOM 813 N N . LEU A 1 101 ? -6.531 -32.188 -9.219 1 81.88 101 LEU A N 1
ATOM 814 C CA . LEU A 1 101 ? -5.484 -31.328 -9.773 1 81.88 101 LEU A CA 1
ATOM 815 C C . LEU A 1 101 ? -4.469 -32.156 -10.555 1 81.88 101 LEU A C 1
ATOM 817 O O . LEU A 1 101 ? -4.027 -31.734 -11.633 1 81.88 101 LEU A O 1
ATOM 821 N N . LYS A 1 102 ? -4.094 -33.281 -10.031 1 77.5 102 LYS A N 1
ATOM 822 C CA . LYS A 1 102 ? -3.154 -34.156 -10.711 1 77.5 102 LYS A CA 1
ATOM 823 C C . LYS A 1 102 ? -3.715 -34.625 -12.047 1 77.5 102 LYS A C 1
ATOM 825 O O . LYS A 1 102 ? -2.99 -34.688 -13.039 1 77.5 102 LYS A O 1
ATOM 830 N N . ASP A 1 103 ? -4.945 -34.938 -12.039 1 75.19 103 ASP A N 1
ATOM 831 C CA . ASP A 1 103 ? -5.602 -35.438 -13.25 1 75.19 103 ASP A CA 1
ATOM 832 C C . ASP A 1 103 ? -5.691 -34.344 -14.312 1 75.19 103 ASP A C 1
ATOM 834 O O . ASP A 1 103 ? -5.488 -34.594 -15.5 1 75.19 103 ASP A O 1
ATOM 838 N N . VAL A 1 104 ? -5.988 -33.219 -13.828 1 75 104 VAL A N 1
ATOM 839 C CA . VAL A 1 104 ? -6.195 -32.094 -14.75 1 75 104 VAL A CA 1
ATOM 840 C C . VAL A 1 104 ? -4.848 -31.609 -15.281 1 75 104 VAL A C 1
ATOM 842 O O . VAL A 1 104 ? -4.719 -31.297 -16.469 1 75 104 VAL A O 1
ATOM 845 N N . LEU A 1 105 ? -3.896 -31.641 -14.375 1 73.25 105 LEU A N 1
ATOM 846 C CA . LEU A 1 105 ? -2.633 -31.016 -14.75 1 73.25 105 LEU A CA 1
ATOM 847 C C . LEU A 1 105 ? -1.66 -32.062 -15.305 1 73.25 105 LEU A C 1
ATOM 849 O O . LEU A 1 105 ? -0.739 -31.703 -16.047 1 73.25 105 LEU A O 1
ATOM 853 N N . GLY A 1 106 ? -1.835 -33.25 -15.047 1 72.88 106 GLY A N 1
ATOM 854 C CA . GLY A 1 106 ? -1.034 -34.344 -15.586 1 72.88 106 GLY A CA 1
ATOM 855 C C . GLY A 1 106 ? 0.406 -34.312 -15.117 1 72.88 106 GLY A C 1
ATOM 856 O O . GLY A 1 106 ? 1.313 -34.719 -15.844 1 72.88 106 GLY A O 1
ATOM 857 N N . LYS A 1 107 ? 0.712 -33.562 -14.086 1 74.69 107 LYS A N 1
ATOM 858 C CA . LYS A 1 107 ? 2.084 -33.5 -13.594 1 74.69 107 LYS A CA 1
ATOM 859 C C . LYS A 1 107 ? 2.145 -33.781 -12.094 1 74.69 107 LYS A C 1
ATOM 861 O O . LYS A 1 107 ? 1.123 -33.719 -11.406 1 74.69 107 LYS A O 1
ATOM 866 N N . LYS A 1 108 ? 3.334 -34.188 -11.773 1 74.88 108 LYS A N 1
ATOM 867 C CA . LYS A 1 108 ? 3.561 -34.469 -10.359 1 74.88 108 LYS A CA 1
ATOM 868 C C . LYS A 1 108 ? 3.662 -33.156 -9.57 1 74.88 108 LYS A C 1
ATOM 870 O O . LYS A 1 108 ? 4.434 -32.25 -9.93 1 74.88 108 LYS A O 1
ATOM 875 N N . LEU A 1 109 ? 2.801 -32.969 -8.648 1 85.06 109 LEU A N 1
ATOM 876 C CA . LEU A 1 109 ? 2.779 -31.797 -7.773 1 85.06 109 LEU A CA 1
ATOM 877 C C . LEU A 1 109 ? 3.057 -32.188 -6.328 1 85.06 109 LEU A C 1
ATOM 879 O O . LEU A 1 109 ? 2.799 -33.344 -5.938 1 85.06 109 LEU A O 1
ATOM 883 N N . ILE A 1 110 ? 3.662 -31.375 -5.66 1 85.56 110 ILE A N 1
ATOM 884 C CA . ILE A 1 110 ? 3.895 -31.578 -4.234 1 85.56 110 ILE A CA 1
ATOM 885 C C . ILE A 1 110 ? 2.93 -30.719 -3.426 1 85.56 110 ILE A C 1
ATOM 887 O O . ILE A 1 110 ? 2.967 -29.484 -3.506 1 85.56 110 ILE A O 1
ATOM 891 N N . PHE A 1 111 ? 2.098 -31.391 -2.619 1 87.81 111 PHE A N 1
ATOM 892 C CA . PHE A 1 111 ? 1.099 -30.688 -1.82 1 87.81 111 PHE A CA 1
ATOM 893 C C . PHE A 1 111 ? 1.541 -30.594 -0.365 1 87.81 111 PHE A C 1
ATOM 895 O O . PHE A 1 111 ? 2.021 -31.578 0.209 1 87.81 111 PHE A O 1
ATOM 902 N N . VAL A 1 112 ? 1.412 -29.406 0.12 1 88.5 112 VAL A N 1
ATOM 903 C CA . VAL A 1 112 ? 1.644 -29.188 1.545 1 88.5 112 VAL A CA 1
ATOM 904 C C . VAL A 1 112 ? 0.445 -28.469 2.16 1 88.5 112 VAL A C 1
ATOM 906 O O . VAL A 1 112 ? 0.257 -27.266 1.948 1 88.5 112 VAL A O 1
ATOM 909 N N . TRP A 1 113 ? -0.289 -29.141 2.984 1 86.62 113 TRP A N 1
ATOM 910 C CA . TRP A 1 113 ? -1.494 -28.578 3.578 1 86.62 113 TRP A CA 1
ATOM 911 C C . TRP A 1 113 ? -1.157 -27.781 4.836 1 86.62 113 TRP A C 1
ATOM 913 O O . TRP A 1 113 ? -0.429 -28.266 5.707 1 86.62 113 TRP A O 1
ATOM 923 N N . GLN A 1 114 ? -1.612 -26.578 4.859 1 86.81 114 GLN A N 1
ATOM 924 C CA . GLN A 1 114 ? -1.417 -25.734 6.035 1 86.81 114 GLN A CA 1
ATOM 925 C C . GLN A 1 114 ? -2.559 -25.906 7.035 1 86.81 114 GLN A C 1
ATOM 927 O O . GLN A 1 114 ? -2.34 -25.859 8.25 1 86.81 114 GLN A O 1
ATOM 932 N N . ASN A 1 115 ? -3.688 -26.031 6.551 1 84.38 115 ASN A N 1
ATOM 933 C CA . ASN A 1 115 ? -4.914 -26.328 7.285 1 84.38 115 ASN A CA 1
ATOM 934 C C . ASN A 1 115 ? -5.977 -26.938 6.383 1 84.38 115 ASN A C 1
ATOM 936 O O . ASN A 1 115 ? -5.668 -27.406 5.285 1 84.38 115 ASN A O 1
ATOM 940 N N . ASN A 1 116 ? -7.18 -26.969 6.844 1 81.94 116 ASN A N 1
ATOM 941 C CA . ASN A 1 116 ? -8.219 -27.656 6.094 1 81.94 116 ASN A CA 1
ATOM 942 C C . ASN A 1 116 ? -8.656 -26.859 4.871 1 81.94 116 ASN A C 1
ATOM 944 O O . ASN A 1 116 ? -9.32 -27.391 3.979 1 81.94 116 ASN A O 1
ATOM 948 N N . ASN A 1 117 ? -8.203 -25.609 4.805 1 88.25 117 ASN A N 1
ATOM 949 C CA . ASN A 1 117 ? -8.711 -24.766 3.734 1 88.25 117 ASN A CA 1
ATOM 950 C C . ASN A 1 117 ? -7.594 -24.266 2.82 1 88.25 117 ASN A C 1
ATOM 952 O O . ASN A 1 117 ? -7.852 -23.797 1.716 1 88.25 117 ASN A O 1
ATOM 956 N N . LEU A 1 118 ? -6.344 -24.422 3.316 1 91.25 118 LEU A N 1
ATOM 957 C CA . LEU A 1 118 ? -5.238 -23.828 2.57 1 91.25 118 LEU A CA 1
ATOM 958 C C . LEU A 1 118 ? -4.18 -24.875 2.244 1 91.25 118 LEU A C 1
ATOM 960 O O . LEU A 1 118 ? -3.611 -25.484 3.148 1 91.25 118 LEU A O 1
ATOM 964 N N . ALA A 1 119 ? -3.916 -25.062 0.971 1 92.06 119 ALA A N 1
ATOM 965 C CA . ALA A 1 119 ? -2.865 -25.953 0.492 1 92.06 119 ALA A CA 1
ATOM 966 C C . ALA A 1 119 ? -1.827 -25.203 -0.327 1 92.06 119 ALA A C 1
ATOM 968 O O . ALA A 1 119 ? -2.178 -24.344 -1.153 1 92.06 119 ALA A O 1
ATOM 969 N N . ILE A 1 120 ? -0.616 -25.453 -0.033 1 94.88 120 ILE A N 1
ATOM 970 C CA . ILE A 1 120 ? 0.477 -24.938 -0.846 1 94.88 120 ILE A CA 1
ATOM 971 C C . ILE A 1 120 ? 0.98 -26.016 -1.792 1 94.88 120 ILE A C 1
ATOM 973 O O . ILE A 1 120 ? 1.281 -27.141 -1.361 1 94.88 120 ILE A O 1
ATOM 977 N N . VAL A 1 121 ? 1.069 -25.688 -3.039 1 92.88 121 VAL A N 1
ATOM 978 C CA . VAL A 1 121 ? 1.467 -26.656 -4.066 1 92.88 121 VAL A CA 1
ATOM 979 C C . VAL A 1 121 ? 2.771 -26.203 -4.719 1 92.88 121 VAL A C 1
ATOM 981 O O . VAL A 1 121 ? 2.877 -25.062 -5.191 1 92.88 121 VAL A O 1
ATOM 984 N N . LEU A 1 122 ? 3.707 -27.031 -4.645 1 93 122 LEU A N 1
ATOM 985 C CA . LEU A 1 122 ? 4.934 -26.812 -5.402 1 93 122 LEU A CA 1
ATOM 986 C C . LEU A 1 122 ? 4.832 -27.453 -6.789 1 93 122 LEU A C 1
ATOM 988 O O . LEU A 1 122 ? 4.605 -28.656 -6.91 1 93 122 LEU A O 1
ATOM 992 N N . GLU A 1 123 ? 4.98 -26.656 -7.82 1 90.94 123 GLU A N 1
ATOM 993 C CA . GLU A 1 123 ? 4.938 -27.109 -9.211 1 90.94 123 GLU A CA 1
ATOM 994 C C . GLU A 1 123 ? 6.328 -27.094 -9.836 1 90.94 123 GLU A C 1
ATOM 996 O O . GLU A 1 123 ? 6.824 -26.047 -10.242 1 90.94 123 GLU A O 1
ATOM 1001 N N . PRO A 1 124 ? 6.922 -28.266 -9.875 1 89.44 124 PRO A N 1
ATOM 1002 C CA . PRO A 1 124 ? 8.18 -28.328 -10.625 1 89.44 124 PRO A CA 1
ATOM 1003 C C . PRO A 1 124 ? 7.984 -28.125 -12.125 1 89.44 124 PRO A C 1
ATOM 1005 O O . PRO A 1 124 ? 6.996 -28.594 -12.695 1 89.44 124 PRO A O 1
ATOM 1008 N N . LEU A 1 125 ? 8.875 -27.344 -12.695 1 88.75 125 LEU A N 1
ATOM 1009 C CA . LEU A 1 125 ? 8.789 -27.062 -14.125 1 88.75 125 LEU A CA 1
ATOM 1010 C C . LEU A 1 125 ? 10.07 -27.469 -14.836 1 88.75 125 LEU A C 1
ATOM 1012 O O . LEU A 1 125 ? 11.172 -27.219 -14.328 1 88.75 125 LEU A O 1
ATOM 1016 N N . GLU A 1 126 ? 9.852 -28.078 -15.906 1 82.44 126 GLU A N 1
ATOM 1017 C CA . GLU A 1 126 ? 10.992 -28.344 -16.781 1 82.44 126 GLU A CA 1
ATOM 1018 C C . GLU A 1 126 ? 11.359 -27.094 -17.578 1 82.44 126 GLU A C 1
ATOM 1020 O O . GLU A 1 126 ? 10.57 -26.156 -17.672 1 82.44 126 GLU A O 1
ATOM 1025 N N . LEU A 1 127 ? 12.547 -26.969 -18.094 1 76.12 127 LEU A N 1
ATOM 1026 C CA . LEU A 1 127 ? 13.094 -25.781 -18.734 1 76.12 127 LEU A CA 1
ATOM 1027 C C . LEU A 1 127 ? 12.141 -25.25 -19.797 1 76.12 127 LEU A C 1
ATOM 1029 O O . LEU A 1 127 ? 11.945 -24.031 -19.906 1 76.12 127 LEU A O 1
ATOM 1033 N N . ASP A 1 128 ? 11.43 -26.031 -20.516 1 76.88 128 ASP A N 1
ATOM 1034 C CA . ASP A 1 128 ? 10.602 -25.531 -21.609 1 76.88 128 ASP A CA 1
ATOM 1035 C C . ASP A 1 128 ? 9.117 -25.781 -21.328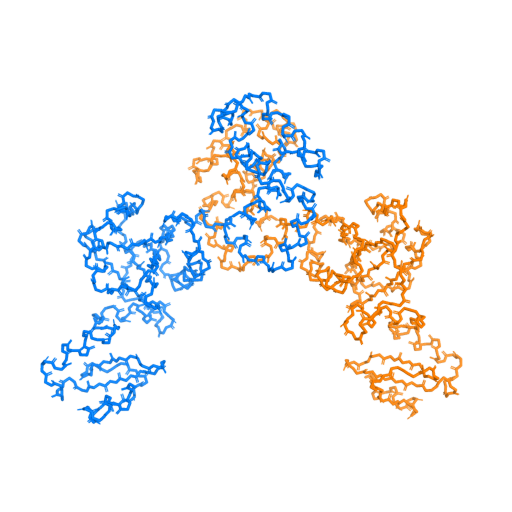 1 76.88 128 ASP A C 1
ATOM 1037 O O . ASP A 1 128 ? 8.289 -25.703 -22.25 1 76.88 128 ASP A O 1
ATOM 1041 N N . GLU A 1 129 ? 8.945 -25.922 -20.094 1 81.5 129 GLU A N 1
ATOM 1042 C CA . GLU A 1 129 ? 7.555 -26.203 -19.75 1 81.5 129 GLU A CA 1
ATOM 1043 C C . GLU A 1 129 ? 6.824 -24.922 -19.328 1 81.5 129 GLU A C 1
ATOM 1045 O O . GLU A 1 129 ? 7.336 -24.141 -18.531 1 81.5 129 GLU A O 1
ATOM 1050 N N . ALA A 1 130 ? 5.746 -24.656 -20.016 1 81.88 130 ALA A N 1
ATOM 1051 C CA . ALA A 1 130 ? 4.93 -23.516 -19.609 1 81.88 130 ALA A CA 1
ATOM 1052 C C . ALA A 1 130 ? 4.152 -23.812 -18.328 1 81.88 130 ALA A C 1
ATOM 1054 O O . ALA A 1 130 ? 3.617 -24.922 -18.172 1 81.88 130 ALA A O 1
ATOM 1055 N N . PRO A 1 131 ? 4.176 -22.844 -17.406 1 82.69 131 PRO A N 1
ATOM 1056 C CA . PRO A 1 131 ? 3.396 -23.078 -16.188 1 82.69 131 PRO A CA 1
ATOM 1057 C C . PRO A 1 131 ? 1.901 -23.219 -16.469 1 82.69 131 PRO A C 1
ATOM 1059 O O . PRO A 1 131 ? 1.413 -22.75 -17.5 1 82.69 131 PRO A O 1
ATOM 1062 N N . LEU A 1 132 ? 1.272 -23.781 -15.547 1 79.81 132 LEU A N 1
ATOM 1063 C CA . LEU A 1 132 ? -0.17 -23.984 -15.641 1 79.81 132 LEU A CA 1
ATOM 1064 C C . LEU A 1 132 ? -0.902 -22.641 -15.633 1 79.81 132 LEU A C 1
ATOM 1066 O O . LEU A 1 132 ? -0.502 -21.719 -14.922 1 79.81 132 LEU A O 1
ATOM 1070 N N . GLN A 1 133 ? -1.902 -22.609 -16.438 1 84 133 GLN A N 1
ATOM 1071 C CA . GLN A 1 133 ? -2.768 -21.422 -16.438 1 84 133 GLN A CA 1
ATOM 1072 C C . GLN A 1 133 ? -4.035 -21.672 -15.633 1 84 133 GLN A C 1
ATOM 1074 O O . GLN A 1 133 ? -5.066 -22.062 -16.172 1 84 133 GLN A O 1
ATOM 1079 N N . PHE A 1 134 ? -4 -21.344 -14.453 1 87.44 134 PHE A N 1
ATOM 1080 C CA . PHE A 1 134 ? -5.07 -21.672 -13.523 1 87.44 134 PHE A CA 1
ATOM 1081 C C . PHE A 1 134 ? -6.352 -20.938 -13.883 1 87.44 134 PHE A C 1
ATOM 1083 O O . PHE A 1 134 ? -7.453 -21.406 -13.609 1 87.44 134 PHE A O 1
ATOM 1090 N N . HIS A 1 135 ? -6.188 -19.781 -14.508 1 86.25 135 HIS A N 1
ATOM 1091 C CA . HIS A 1 135 ? -7.363 -19.031 -14.93 1 86.25 135 HIS A CA 1
ATOM 1092 C C . HIS A 1 135 ? -8.227 -19.844 -15.891 1 86.25 135 HIS A C 1
ATOM 1094 O O . HIS A 1 135 ? -9.445 -19.703 -15.914 1 86.25 135 HIS A O 1
ATOM 1100 N N . GLU A 1 136 ? -7.605 -20.719 -16.578 1 83.94 136 GLU A N 1
ATOM 1101 C CA . GLU A 1 136 ? -8.312 -21.516 -17.578 1 83.94 136 GLU A CA 1
ATOM 1102 C C . GLU A 1 136 ? -8.961 -22.734 -16.953 1 83.94 136 GLU A C 1
ATOM 1104 O O . GLU A 1 136 ? -9.852 -23.359 -17.547 1 83.94 136 GLU A O 1
ATOM 1109 N N . VAL A 1 137 ? -8.492 -23.062 -15.82 1 83 137 VAL A N 1
ATOM 1110 C CA . VAL A 1 137 ? -8.914 -24.375 -15.328 1 83 137 VAL A CA 1
ATOM 1111 C C . VAL A 1 137 ? -9.695 -24.203 -14.023 1 83 137 VAL A C 1
ATOM 1113 O O . VAL A 1 137 ? -10.383 -25.125 -13.586 1 83 137 VAL A O 1
ATOM 1116 N N . ILE A 1 138 ? -9.648 -23.047 -13.461 1 86.19 138 ILE A N 1
ATOM 1117 C CA . ILE A 1 138 ? -10.203 -22.859 -12.125 1 86.19 138 ILE A CA 1
ATOM 1118 C C . ILE A 1 138 ? -11.703 -23.156 -12.141 1 86.19 138 ILE A C 1
ATOM 1120 O O . ILE A 1 138 ? -12.25 -23.703 -11.18 1 86.19 138 ILE A O 1
ATOM 1124 N N . ASP A 1 139 ? -12.391 -22.75 -13.164 1 84.12 139 ASP A N 1
ATOM 1125 C CA . ASP A 1 139 ? -13.828 -22.984 -13.242 1 84.12 139 ASP A CA 1
ATOM 1126 C C . ASP A 1 139 ? -14.133 -24.484 -13.32 1 84.12 139 ASP A C 1
ATOM 1128 O O . ASP A 1 139 ? -15.055 -24.969 -12.664 1 84.12 139 ASP A O 1
ATOM 1132 N N . ILE A 1 140 ? -13.367 -25.172 -14.109 1 81.69 140 ILE A N 1
ATOM 1133 C CA . ILE A 1 140 ? -13.523 -26.609 -14.242 1 81.69 140 ILE A CA 1
ATOM 1134 C C . ILE A 1 140 ? -13.266 -27.281 -12.898 1 81.69 140 ILE A C 1
ATOM 1136 O O . ILE A 1 140 ? -14.039 -28.141 -12.469 1 81.69 140 ILE A O 1
ATOM 1140 N N . LEU A 1 141 ? -12.258 -26.828 -12.234 1 82.62 141 LEU A N 1
ATOM 1141 C CA . LEU A 1 141 ? -11.898 -27.391 -10.938 1 82.62 141 LEU A CA 1
ATOM 1142 C C . LEU A 1 141 ? -12.984 -27.109 -9.898 1 82.62 141 LEU A C 1
ATOM 1144 O O . LEU A 1 141 ? -13.383 -28.016 -9.156 1 82.62 141 LEU A O 1
ATOM 1148 N N . SER A 1 142 ? -13.414 -25.891 -9.898 1 83.25 142 SER A N 1
ATOM 1149 C CA . SER A 1 142 ? -14.438 -25.5 -8.938 1 83.25 142 SER A CA 1
ATOM 1150 C C . SER A 1 142 ? -15.734 -26.266 -9.148 1 83.25 142 SER A C 1
ATOM 1152 O O . SER A 1 142 ? -16.391 -26.688 -8.188 1 83.25 142 SER A O 1
ATOM 1154 N N . ASN A 1 143 ? -16.078 -26.422 -10.359 1 82.44 143 ASN A N 1
ATOM 1155 C CA . ASN A 1 143 ? -17.297 -27.156 -10.688 1 82.44 143 ASN A CA 1
ATOM 1156 C C . ASN A 1 143 ? -17.156 -28.641 -10.336 1 82.44 143 ASN A C 1
ATOM 1158 O O . ASN A 1 143 ? -18.047 -29.234 -9.734 1 82.44 143 ASN A O 1
ATOM 1162 N N . ASP A 1 144 ? -16.062 -29.234 -10.711 1 79.19 144 ASP A N 1
ATOM 1163 C CA . ASP A 1 144 ? -15.82 -30.641 -10.453 1 79.19 144 ASP A CA 1
ATOM 1164 C C . ASP A 1 144 ? -15.805 -30.938 -8.953 1 79.19 144 ASP A C 1
ATOM 1166 O O . ASP A 1 144 ? -16.328 -31.953 -8.508 1 79.19 144 ASP A O 1
ATOM 1170 N N . LEU A 1 145 ? -15.242 -30 -8.281 1 81.06 145 LEU A N 1
ATOM 1171 C CA . LEU A 1 145 ? -15.086 -30.203 -6.844 1 81.06 145 LEU A CA 1
ATOM 1172 C C . LEU A 1 145 ? -16.281 -29.625 -6.086 1 81.06 145 LEU A C 1
ATOM 1174 O O . LEU A 1 145 ? -16.453 -29.906 -4.898 1 81.06 145 LEU A O 1
ATOM 1178 N N . GLU A 1 146 ? -17.109 -28.859 -6.762 1 81.06 146 GLU A N 1
ATOM 1179 C CA . GLU A 1 146 ? -18.266 -28.219 -6.176 1 81.06 146 GLU A CA 1
ATOM 1180 C C . GLU A 1 146 ? -17.875 -27.328 -5 1 81.06 146 GLU A C 1
ATOM 1182 O O . GLU A 1 146 ? -18.484 -27.391 -3.93 1 81.06 146 GLU A O 1
ATOM 1187 N N . VAL A 1 147 ? -16.734 -26.672 -5.141 1 82 147 VAL A N 1
ATOM 1188 C CA . VAL A 1 147 ? -16.25 -25.75 -4.113 1 82 147 VAL A CA 1
ATOM 1189 C C . VAL A 1 147 ? -15.828 -24.438 -4.758 1 82 147 VAL A C 1
ATOM 1191 O O . VAL A 1 147 ? -15.562 -24.391 -5.961 1 82 147 VAL A O 1
ATOM 1194 N N . LYS A 1 148 ? -15.828 -23.391 -3.932 1 85.81 148 LYS A N 1
ATOM 1195 C CA . LYS A 1 148 ? -15.234 -22.125 -4.363 1 85.81 148 LYS A CA 1
ATOM 1196 C C . LYS A 1 148 ? -13.734 -22.094 -4.094 1 85.81 148 LYS A C 1
ATOM 1198 O O . LYS A 1 148 ? -13.305 -22.188 -2.943 1 85.81 148 LYS A O 1
ATOM 1203 N N . LEU A 1 149 ? -13.008 -22.062 -5.145 1 88.5 149 LEU A N 1
ATOM 1204 C CA . LEU A 1 149 ? -11.555 -22.141 -5.07 1 88.5 149 LEU A CA 1
ATOM 1205 C C . LEU A 1 149 ? -10.922 -20.781 -5.387 1 88.5 149 LEU A C 1
ATOM 1207 O O . LEU A 1 149 ? -11.359 -20.094 -6.309 1 88.5 149 LEU A O 1
ATOM 1211 N N . SER A 1 150 ? -10.023 -20.312 -4.523 1 92.94 150 SER A N 1
ATOM 1212 C CA . SER A 1 150 ? -9.172 -19.172 -4.797 1 92.94 150 SER A CA 1
ATOM 1213 C C . SER A 1 150 ? -7.707 -19.562 -4.883 1 92.94 150 SER A C 1
ATOM 1215 O O . SER A 1 150 ? -7.242 -20.422 -4.113 1 92.94 150 SER A O 1
ATOM 1217 N N . ILE A 1 151 ? -7.035 -18.938 -5.781 1 94.31 151 ILE A N 1
ATOM 1218 C CA . ILE A 1 151 ? -5.668 -19.359 -6.059 1 94.31 151 ILE A CA 1
ATOM 1219 C C . ILE A 1 151 ? -4.742 -18.141 -6.059 1 94.31 151 ILE A C 1
ATOM 1221 O O . ILE A 1 151 ? -5.098 -17.094 -6.578 1 94.31 151 ILE A O 1
ATOM 1225 N N . PHE A 1 152 ? -3.631 -18.266 -5.414 1 96.5 152 PHE A N 1
ATOM 1226 C CA . PHE A 1 152 ? -2.514 -17.344 -5.547 1 96.5 152 PHE A CA 1
ATOM 1227 C C . PHE A 1 152 ? -1.296 -18.047 -6.137 1 96.5 152 PHE A C 1
ATOM 1229 O O . PHE A 1 152 ? -0.836 -19.047 -5.602 1 96.5 152 PHE A O 1
ATOM 1236 N N . GLN A 1 153 ? -0.801 -17.531 -7.246 1 95.44 153 GLN A N 1
ATOM 1237 C CA . GLN A 1 153 ? 0.318 -18.172 -7.918 1 95.44 153 GLN A CA 1
ATOM 1238 C C . GLN A 1 153 ? 1.526 -17.25 -8 1 95.44 153 GLN A C 1
ATOM 1240 O O . GLN A 1 153 ? 1.382 -16.047 -8.273 1 95.44 153 GLN A O 1
ATOM 1245 N N . THR A 1 154 ? 2.691 -17.797 -7.75 1 96.19 154 THR A N 1
ATOM 1246 C CA . THR A 1 154 ? 3.93 -17.031 -7.859 1 96.19 154 THR A CA 1
ATOM 1247 C C . THR A 1 154 ? 4.484 -17.094 -9.281 1 96.19 154 THR A C 1
ATOM 1249 O O . THR A 1 154 ? 3.98 -17.859 -10.117 1 96.19 154 THR A O 1
ATOM 1252 N N . GLU A 1 155 ? 5.422 -16.266 -9.523 1 92.25 155 GLU A N 1
ATOM 1253 C CA . GLU A 1 155 ? 6.188 -16.391 -10.758 1 92.25 155 GLU A CA 1
ATOM 1254 C C . GLU A 1 155 ? 7.062 -17.641 -10.75 1 92.25 155 GLU A C 1
ATOM 1256 O O . GLU A 1 155 ? 7.301 -18.219 -9.688 1 92.25 155 GLU A O 1
ATOM 1261 N N . THR A 1 156 ? 7.473 -18 -11.977 1 92.19 156 THR A N 1
ATOM 1262 C CA . THR A 1 156 ? 8.438 -19.078 -12.086 1 92.19 156 THR A CA 1
ATOM 1263 C C . THR A 1 156 ? 9.805 -18.656 -11.57 1 92.19 156 THR A C 1
ATOM 1265 O O . THR A 1 156 ? 10.258 -17.531 -11.852 1 92.19 156 THR A O 1
ATOM 1268 N N . ASP A 1 157 ? 10.328 -19.484 -10.75 1 92 157 ASP A N 1
ATOM 1269 C CA . ASP A 1 157 ? 11.648 -19.203 -10.18 1 92 157 ASP A CA 1
ATOM 1270 C C . ASP A 1 157 ? 12.633 -20.328 -10.492 1 92 157 ASP A C 1
ATOM 1272 O O . ASP A 1 157 ? 12.227 -21.453 -10.773 1 92 157 ASP A O 1
ATOM 1276 N N . HIS A 1 158 ? 13.93 -20.031 -10.453 1 91.56 158 HIS A N 1
ATOM 1277 C CA . HIS A 1 158 ? 14.977 -20.984 -10.797 1 91.56 158 HIS A CA 1
ATOM 1278 C C . HIS A 1 158 ? 15.945 -21.172 -9.641 1 91.56 158 HIS A C 1
ATOM 1280 O O . HIS A 1 158 ? 16.812 -22.062 -9.688 1 91.56 158 HIS A O 1
ATOM 1286 N N . ALA A 1 159 ? 15.805 -20.344 -8.648 1 91.38 159 ALA A N 1
ATOM 1287 C CA . ALA A 1 159 ? 16.719 -20.422 -7.504 1 91.38 159 ALA A CA 1
ATOM 1288 C C . ALA A 1 159 ? 16.109 -21.25 -6.375 1 91.38 159 ALA A C 1
ATOM 1290 O O . ALA A 1 159 ? 15.391 -20.719 -5.523 1 91.38 159 ALA A O 1
ATOM 1291 N N . ILE A 1 160 ? 16.547 -22.422 -6.289 1 92.06 160 ILE A N 1
ATOM 1292 C CA . ILE A 1 160 ? 15.953 -23.375 -5.352 1 92.06 160 ILE A CA 1
ATOM 1293 C C . ILE A 1 160 ? 16.281 -22.953 -3.92 1 92.06 160 ILE A C 1
ATOM 1295 O O . ILE A 1 160 ? 15.531 -23.266 -2.99 1 92.06 160 ILE A O 1
ATOM 1299 N N . GLU A 1 161 ? 17.406 -22.219 -3.742 1 91.19 161 GLU A N 1
ATOM 1300 C CA . GLU A 1 161 ? 17.812 -21.766 -2.412 1 91.19 161 GLU A CA 1
ATOM 1301 C C . GLU A 1 161 ? 16.781 -20.812 -1.819 1 91.19 161 GLU A C 1
ATOM 1303 O O . GLU A 1 161 ? 16.703 -20.656 -0.599 1 91.19 161 GLU A O 1
ATOM 1308 N N . LEU A 1 162 ? 15.945 -20.234 -2.621 1 91.75 162 LEU A N 1
ATOM 1309 C CA . LEU A 1 162 ? 14.977 -19.234 -2.166 1 91.75 162 LEU A CA 1
ATOM 1310 C C . LEU A 1 162 ? 13.617 -19.891 -1.912 1 91.75 162 LEU A C 1
ATOM 1312 O O . LEU A 1 162 ? 12.703 -19.25 -1.4 1 91.75 162 LEU A O 1
ATOM 1316 N N . LEU A 1 163 ? 13.539 -21.125 -2.221 1 94.56 163 LEU A N 1
ATOM 1317 C CA . LEU A 1 163 ? 12.25 -21.812 -2.215 1 94.56 163 LEU A CA 1
ATOM 1318 C C . LEU A 1 163 ? 11.633 -21.812 -0.816 1 94.56 163 LEU A C 1
ATOM 1320 O O . LEU A 1 163 ? 10.445 -21.531 -0.656 1 94.56 163 LEU A O 1
ATOM 1324 N N . PRO A 1 164 ? 12.383 -22.078 0.241 1 94.94 164 PRO A N 1
ATOM 1325 C CA . PRO A 1 164 ? 11.781 -22 1.573 1 94.94 164 PRO A CA 1
ATOM 1326 C C . PRO A 1 164 ? 11.227 -20.625 1.896 1 94.94 164 PRO A C 1
ATOM 1328 O O . PRO A 1 164 ? 10.141 -20.5 2.473 1 94.94 164 PRO A O 1
ATOM 1331 N N . LYS A 1 165 ? 11.945 -19.656 1.542 1 95.38 165 LYS A N 1
ATOM 1332 C CA . LYS A 1 165 ? 11.5 -18.281 1.756 1 95.38 165 LYS A CA 1
ATOM 1333 C C . LYS A 1 165 ? 10.258 -17.984 0.928 1 95.38 165 LYS A C 1
ATOM 1335 O O . LYS A 1 165 ? 9.312 -17.359 1.423 1 95.38 165 LYS A O 1
ATOM 1340 N N . LEU A 1 166 ? 10.281 -18.391 -0.266 1 96.19 166 LEU A N 1
ATOM 1341 C CA . LEU A 1 166 ? 9.148 -18.203 -1.164 1 96.19 166 LEU A CA 1
ATOM 1342 C C . LEU A 1 166 ? 7.914 -18.938 -0.643 1 96.19 166 LEU A C 1
ATOM 1344 O O . LEU A 1 166 ? 6.805 -18.406 -0.687 1 96.19 166 LEU A O 1
ATOM 1348 N N . TYR A 1 167 ? 8.156 -20.109 -0.191 1 96 167 TYR A N 1
ATOM 1349 C CA . TYR A 1 167 ? 7.102 -20.938 0.389 1 96 167 TYR A CA 1
ATOM 1350 C C . TYR A 1 167 ? 6.426 -20.219 1.55 1 96 167 TYR A C 1
ATOM 1352 O O . TYR A 1 167 ? 5.203 -20.078 1.574 1 96 167 TYR A O 1
ATOM 1360 N N . ASN A 1 168 ? 7.168 -19.719 2.4 1 95.62 168 ASN A N 1
ATOM 1361 C CA . ASN A 1 168 ? 6.637 -19.031 3.572 1 95.62 168 ASN A CA 1
ATOM 1362 C C . ASN A 1 168 ? 5.934 -17.734 3.188 1 95.62 168 ASN A C 1
ATOM 1364 O O . ASN A 1 168 ? 4.883 -17.406 3.742 1 95.62 168 ASN A O 1
ATOM 1368 N N . TRP A 1 169 ? 6.547 -17.078 2.312 1 96.88 169 TRP A N 1
ATOM 1369 C CA . TRP A 1 169 ? 5.949 -15.836 1.836 1 96.88 169 TRP A CA 1
ATOM 1370 C C . TRP A 1 169 ? 4.602 -16.094 1.174 1 96.88 169 TRP A C 1
ATOM 1372 O O . TRP A 1 169 ? 3.641 -15.359 1.391 1 96.88 169 TRP A O 1
ATOM 1382 N N . THR A 1 170 ? 4.535 -17.125 0.388 1 97.38 170 THR A N 1
ATOM 1383 C CA . THR A 1 170 ? 3.299 -17.5 -0.287 1 97.38 170 THR A CA 1
ATOM 1384 C C . THR A 1 170 ? 2.191 -17.781 0.726 1 97.38 170 THR A C 1
ATOM 1386 O O . THR A 1 170 ? 1.046 -17.359 0.53 1 97.38 170 THR A O 1
ATOM 1389 N N . ILE A 1 171 ? 2.533 -18.422 1.771 1 95.19 171 ILE A N 1
ATOM 1390 C CA . ILE A 1 171 ? 1.578 -18.719 2.832 1 95.19 171 ILE A CA 1
ATOM 1391 C C . ILE A 1 171 ? 1.034 -17.406 3.414 1 95.19 171 ILE A C 1
ATOM 1393 O O . ILE A 1 171 ? -0.178 -17.266 3.58 1 95.19 171 ILE A O 1
ATOM 1397 N N . GLN A 1 172 ? 1.894 -16.531 3.693 1 94.5 172 GLN A N 1
ATOM 1398 C CA . GLN A 1 172 ? 1.509 -15.258 4.309 1 94.5 172 GLN A CA 1
ATOM 1399 C C . GLN A 1 172 ? 0.579 -14.469 3.395 1 94.5 172 GLN A C 1
ATOM 1401 O O . GLN A 1 172 ? -0.429 -13.922 3.85 1 94.5 172 GLN A O 1
ATOM 1406 N N . VAL A 1 173 ? 0.936 -14.406 2.17 1 95.88 173 VAL A N 1
ATOM 1407 C CA . VAL A 1 173 ? 0.134 -13.664 1.204 1 95.88 173 VAL A CA 1
ATOM 1408 C C . VAL A 1 173 ? -1.235 -14.32 1.052 1 95.88 173 VAL A C 1
ATOM 1410 O O . VAL A 1 173 ? -2.264 -13.641 1.068 1 95.88 173 VAL A O 1
ATOM 1413 N N . ALA A 1 174 ? -1.227 -15.578 0.93 1 95.25 174 ALA A N 1
ATOM 1414 C CA . ALA A 1 174 ? -2.471 -16.328 0.759 1 95.25 174 ALA A CA 1
ATOM 1415 C C . ALA A 1 174 ? -3.391 -16.141 1.962 1 95.25 174 ALA A C 1
ATOM 1417 O O . ALA A 1 174 ? -4.598 -15.93 1.804 1 95.25 174 ALA A O 1
ATOM 1418 N N . ASP A 1 175 ? -2.84 -16.219 3.104 1 90.81 175 ASP A N 1
ATOM 1419 C CA . ASP A 1 175 ? -3.609 -16.078 4.336 1 90.81 175 ASP A CA 1
ATOM 1420 C C . ASP A 1 175 ? -4.277 -14.703 4.41 1 90.81 175 ASP A C 1
ATOM 1422 O O . ASP A 1 175 ? -5.391 -14.578 4.918 1 90.81 175 ASP A O 1
ATOM 1426 N N . LYS A 1 176 ? -3.588 -13.781 3.891 1 90 176 LYS A N 1
ATOM 1427 C CA . LYS A 1 176 ? -4.066 -12.406 3.955 1 90 176 LYS A CA 1
ATOM 1428 C C . LYS A 1 176 ? -5.125 -12.141 2.887 1 90 176 LYS A C 1
ATOM 1430 O O . LYS A 1 176 ? -6.086 -11.406 3.123 1 90 176 LYS A O 1
ATOM 1435 N N . LEU A 1 177 ? -4.984 -12.766 1.754 1 93.19 177 LEU A N 1
ATOM 1436 C CA . LEU A 1 177 ? -5.719 -12.25 0.604 1 93.19 177 LEU A CA 1
ATOM 1437 C C . LEU A 1 177 ? -6.812 -13.227 0.179 1 93.19 177 LEU A C 1
ATOM 1439 O O . LEU A 1 177 ? -7.867 -12.812 -0.308 1 93.19 177 LEU A O 1
ATOM 1443 N N . LEU A 1 178 ? -6.602 -14.461 0.257 1 92.75 178 LEU A N 1
ATOM 1444 C CA . LEU A 1 178 ? -7.434 -15.422 -0.46 1 92.75 178 LEU A CA 1
ATOM 1445 C C . LEU A 1 178 ? -8.773 -15.617 0.248 1 92.75 178 LEU A C 1
ATOM 1447 O O . LEU A 1 178 ? -9.773 -15.945 -0.39 1 92.75 178 LEU A O 1
ATOM 1451 N N . LYS A 1 179 ? -8.836 -15.391 1.522 1 84.81 179 LYS A N 1
ATOM 1452 C CA . LYS A 1 179 ? -10.086 -15.562 2.256 1 84.81 179 LYS A CA 1
ATOM 1453 C C . LYS A 1 179 ? -11.133 -14.562 1.784 1 84.81 179 LYS A C 1
ATOM 1455 O O . LYS A 1 179 ? -12.32 -14.891 1.701 1 84.81 179 LYS A O 1
ATOM 1460 N N . SER A 1 180 ? -10.68 -13.398 1.48 1 78.19 180 SER A N 1
ATOM 1461 C CA . SER A 1 180 ? -11.609 -12.336 1.124 1 78.19 180 SER A CA 1
ATOM 1462 C C . SER A 1 180 ? -11.492 -11.969 -0.35 1 78.19 180 SER A C 1
ATOM 1464 O O . SER A 1 180 ? -12.102 -11 -0.804 1 78.19 180 SER A O 1
ATOM 1466 N N . ALA A 1 181 ? -10.773 -12.742 -1.047 1 71.31 181 ALA A N 1
ATOM 1467 C CA . ALA A 1 181 ? -10.484 -12.344 -2.42 1 71.31 181 ALA A CA 1
ATOM 1468 C C . ALA A 1 181 ? -11.719 -12.469 -3.305 1 71.31 181 ALA A C 1
ATOM 1470 O O . ALA A 1 181 ? -12.461 -13.445 -3.209 1 71.31 181 ALA A O 1
ATOM 1471 N N . HIS A 1 182 ? -11.867 -11.352 -3.953 1 67.75 182 HIS A N 1
ATOM 1472 C CA . HIS A 1 182 ? -12.914 -11.375 -4.973 1 67.75 182 HIS A CA 1
ATOM 1473 C C . HIS A 1 182 ? -12.469 -12.156 -6.199 1 67.75 182 HIS A C 1
ATOM 1475 O O . HIS A 1 182 ? -13.258 -12.898 -6.785 1 67.75 182 HIS A O 1
ATOM 1481 N N . GLN A 1 183 ? -11.195 -11.922 -6.453 1 69.19 183 GLN A N 1
ATOM 1482 C CA . GLN A 1 183 ? -10.633 -12.648 -7.59 1 69.19 183 GLN A CA 1
ATOM 1483 C C . GLN A 1 183 ? -10.32 -14.094 -7.223 1 69.19 183 GLN A C 1
ATOM 1485 O O . GLN A 1 183 ? -9.75 -14.359 -6.164 1 69.19 183 GLN A O 1
ATOM 1490 N N . ARG A 1 184 ? -10.578 -14.898 -8.203 1 84.5 184 ARG A N 1
ATOM 1491 C CA . ARG A 1 184 ? -10.406 -16.328 -7.961 1 84.5 184 ARG A CA 1
ATOM 1492 C C . ARG A 1 184 ? -8.953 -16.75 -8.18 1 84.5 184 ARG A C 1
ATOM 1494 O 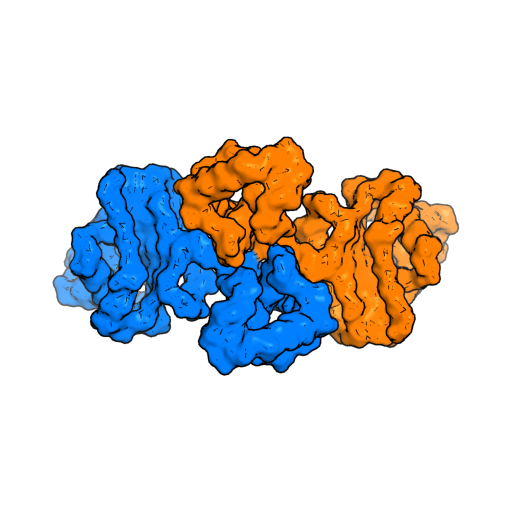O . ARG A 1 184 ? -8.445 -17.641 -7.488 1 84.5 184 ARG A O 1
ATOM 1501 N N . VAL A 1 185 ? -8.328 -16.078 -9.148 1 93.12 185 VAL A N 1
ATOM 1502 C CA . VAL A 1 185 ? -6.922 -16.359 -9.383 1 93.12 185 VAL A CA 1
ATOM 1503 C C . VAL A 1 185 ? -6.109 -15.078 -9.297 1 93.12 185 VAL A C 1
ATOM 1505 O O . VAL A 1 185 ? -6.383 -14.109 -10.016 1 93.12 185 VAL A O 1
ATOM 1508 N N . LEU A 1 186 ? -5.176 -15.07 -8.43 1 94.19 186 LEU A N 1
ATOM 1509 C CA . LEU A 1 186 ? -4.301 -13.922 -8.219 1 94.19 186 LEU A CA 1
ATOM 1510 C C . LEU A 1 186 ? -2.863 -14.258 -8.586 1 94.19 186 LEU A C 1
ATOM 1512 O O . LEU A 1 186 ? -2.297 -15.227 -8.078 1 94.19 186 LEU A O 1
ATOM 1516 N N . THR A 1 187 ? -2.328 -13.516 -9.508 1 94 187 THR A N 1
ATOM 1517 C CA . THR A 1 187 ? -0.908 -13.648 -9.812 1 94 187 THR A CA 1
ATOM 1518 C C . THR A 1 187 ? -0.066 -12.859 -8.812 1 94 187 THR A C 1
ATOM 1520 O O . THR A 1 187 ? -0.597 -12.062 -8.039 1 94 187 THR A O 1
ATOM 1523 N N . GLN A 1 188 ? 1.216 -13.156 -8.852 1 95.12 188 GLN A N 1
ATOM 1524 C CA . GLN A 1 188 ? 2.129 -12.477 -7.941 1 95.12 188 GLN A CA 1
ATOM 1525 C C . GLN A 1 188 ? 2.068 -10.961 -8.125 1 95.12 188 GLN A C 1
ATOM 1527 O O . GLN A 1 188 ? 1.962 -10.211 -7.152 1 95.12 188 GLN A O 1
ATOM 1532 N N . SER A 1 189 ? 2.084 -10.508 -9.328 1 92.69 189 SER A N 1
ATOM 1533 C CA . SER A 1 189 ? 2.023 -9.078 -9.609 1 92.69 189 SER A CA 1
ATOM 1534 C C . SER A 1 189 ? 0.673 -8.492 -9.203 1 92.69 189 SER A C 1
ATOM 1536 O O . SER A 1 189 ? 0.6 -7.363 -8.711 1 92.69 189 SER A O 1
ATOM 1538 N N . GLU A 1 190 ? -0.356 -9.25 -9.352 1 91.62 190 GLU A N 1
ATOM 1539 C CA . GLU A 1 190 ? -1.703 -8.781 -9.039 1 91.62 190 GLU A CA 1
ATOM 1540 C C . GLU A 1 190 ? -1.922 -8.711 -7.527 1 91.62 190 GLU A C 1
ATOM 1542 O O . GLU A 1 190 ? -2.842 -8.039 -7.062 1 91.62 190 GLU A O 1
ATOM 1547 N N . ALA A 1 191 ? -1.123 -9.367 -6.785 1 94.25 191 ALA A N 1
ATOM 1548 C CA . ALA A 1 191 ? -1.289 -9.43 -5.336 1 94.25 191 ALA A CA 1
ATOM 1549 C C . ALA A 1 191 ? -0.695 -8.203 -4.66 1 94.25 191 ALA A C 1
ATOM 1551 O O . ALA A 1 191 ? -0.949 -7.949 -3.479 1 94.25 191 ALA A O 1
ATOM 1552 N N . LEU A 1 192 ? 0.037 -7.418 -5.391 1 93.75 192 LEU A N 1
ATOM 1553 C CA . LEU A 1 192 ? 0.747 -6.281 -4.812 1 93.75 192 LEU A CA 1
ATOM 1554 C C . LEU A 1 192 ? -0.227 -5.305 -4.164 1 93.75 192 LEU A C 1
ATOM 1556 O O . LEU A 1 192 ? -0.152 -5.059 -2.957 1 93.75 192 LEU A O 1
ATOM 1560 N N . MET A 1 193 ? -1.145 -4.844 -4.859 1 90.69 193 MET A N 1
ATOM 1561 C CA . MET A 1 193 ? -2.051 -3.805 -4.375 1 90.69 193 MET A CA 1
ATOM 1562 C C . MET A 1 193 ? -2.924 -4.328 -3.24 1 90.69 193 MET A C 1
ATOM 1564 O O . MET A 1 193 ? -3.014 -3.707 -2.18 1 90.69 193 MET A O 1
ATOM 1568 N N . PRO A 1 194 ? -3.525 -5.477 -3.449 1 91.62 194 PRO A N 1
ATOM 1569 C CA . PRO A 1 194 ? -4.289 -6.008 -2.318 1 91.62 194 PRO A CA 1
ATOM 1570 C C . PRO A 1 194 ? -3.436 -6.199 -1.067 1 91.62 194 PRO A C 1
ATOM 1572 O O . PRO A 1 194 ? -3.922 -6.004 0.05 1 91.62 194 PRO A O 1
ATOM 1575 N N . THR A 1 195 ? -2.225 -6.629 -1.258 1 92.94 195 THR A N 1
ATOM 1576 C CA . THR A 1 195 ? -1.334 -6.809 -0.116 1 92.94 195 THR A CA 1
ATOM 1577 C C . THR A 1 195 ? -1.072 -5.473 0.577 1 92.94 195 THR A C 1
ATOM 1579 O O . THR A 1 195 ? -1.106 -5.391 1.807 1 92.94 195 THR A O 1
ATOM 1582 N N . MET A 1 196 ? -0.894 -4.457 -0.172 1 91.94 196 MET A N 1
ATOM 1583 C CA . MET A 1 196 ? -0.647 -3.127 0.374 1 91.94 196 MET A CA 1
ATOM 1584 C C . MET A 1 196 ? -1.863 -2.619 1.143 1 91.94 196 MET A C 1
ATOM 1586 O O . MET A 1 196 ? -1.727 -2.068 2.236 1 91.94 196 MET A O 1
ATOM 1590 N N . ILE A 1 197 ? -2.965 -2.822 0.586 1 90.5 197 ILE A N 1
ATOM 1591 C CA . ILE A 1 197 ? -4.203 -2.369 1.209 1 90.5 197 ILE A CA 1
ATOM 1592 C C . ILE A 1 197 ? -4.426 -3.117 2.521 1 90.5 197 ILE A C 1
ATOM 1594 O O . ILE A 1 197 ? -4.742 -2.508 3.545 1 90.5 197 ILE A O 1
ATOM 1598 N N . GLU A 1 198 ? -4.164 -4.391 2.506 1 89.88 198 GLU A N 1
ATOM 1599 C CA . GLU A 1 198 ? -4.398 -5.227 3.68 1 89.88 198 GLU A CA 1
ATOM 1600 C C . GLU A 1 198 ? -3.373 -4.941 4.773 1 89.88 198 GLU A C 1
ATOM 1602 O O . GLU A 1 198 ? -3.574 -5.312 5.93 1 89.88 198 GLU A O 1
ATOM 1607 N N . SER A 1 199 ? -2.311 -4.379 4.418 1 88.31 199 SER A N 1
ATOM 1608 C CA . SER A 1 199 ? -1.257 -4.109 5.387 1 88.31 199 SER A CA 1
ATOM 1609 C C . SER A 1 199 ? -1.58 -2.875 6.227 1 88.31 199 SER A C 1
ATOM 1611 O O . SER A 1 199 ? -0.973 -2.654 7.273 1 88.31 199 SER A O 1
ATOM 1613 N N . LEU A 1 200 ? -2.492 -2.062 5.773 1 90.06 200 LEU A N 1
ATOM 1614 C CA . LEU A 1 200 ? -2.914 -0.905 6.555 1 90.06 200 LEU A CA 1
ATOM 1615 C C . LEU A 1 200 ? -3.75 -1.335 7.754 1 90.06 200 LEU A C 1
ATOM 1617 O O . LEU A 1 200 ? -4.633 -2.184 7.629 1 90.06 200 LEU A O 1
ATOM 1621 N N . ASN A 1 201 ? -3.393 -0.811 8.875 1 90.31 201 ASN A N 1
ATOM 1622 C CA . ASN A 1 201 ? -4.195 -1.126 10.055 1 90.31 201 ASN A CA 1
ATOM 1623 C C . ASN A 1 201 ? -5.5 -0.332 10.078 1 90.31 201 ASN A C 1
ATOM 1625 O O . ASN A 1 201 ? -5.746 0.485 9.188 1 90.31 201 ASN A O 1
ATOM 1629 N N . GLU A 1 202 ? -6.289 -0.547 11 1 90.81 202 GLU A N 1
ATOM 1630 C CA . GLU A 1 202 ? -7.613 0.057 11.078 1 90.81 202 GLU A CA 1
ATOM 1631 C C . GLU A 1 202 ? -7.523 1.577 11.172 1 90.81 202 GLU A C 1
ATOM 1633 O O . GLU A 1 202 ? -8.297 2.293 10.531 1 90.81 202 GLU A O 1
ATOM 1638 N N . ASP A 1 203 ? -6.648 2.076 11.961 1 92.56 203 ASP A N 1
ATOM 1639 C CA . ASP A 1 203 ? -6.484 3.52 12.109 1 92.56 203 ASP A CA 1
ATOM 1640 C C . ASP A 1 203 ? -6.047 4.156 10.789 1 92.56 203 ASP A C 1
ATOM 1642 O O . ASP A 1 203 ? -6.59 5.188 10.383 1 92.56 203 ASP A O 1
ATOM 1646 N N . ASP A 1 204 ? -5.09 3.5 10.125 1 92.75 204 ASP A N 1
ATOM 1647 C CA . ASP A 1 204 ? -4.676 3.973 8.812 1 92.75 204 ASP A CA 1
ATOM 1648 C C . ASP A 1 204 ? -5.875 4.117 7.875 1 92.75 204 ASP A C 1
ATOM 1650 O O . ASP A 1 204 ? -6.082 5.18 7.285 1 92.75 204 ASP A O 1
ATOM 1654 N N . ARG A 1 205 ? -6.574 3.104 7.867 1 90.38 205 ARG A N 1
ATOM 1655 C CA . ARG A 1 205 ? -7.723 3.066 6.965 1 90.38 205 ARG A CA 1
ATOM 1656 C C . ARG A 1 205 ? -8.703 4.195 7.277 1 90.38 205 ARG A C 1
ATOM 1658 O O . ARG A 1 205 ? -9.109 4.934 6.379 1 90.38 205 ARG A O 1
ATOM 1665 N N . ASP A 1 206 ? -9.008 4.324 8.5 1 92.31 206 ASP A N 1
ATOM 1666 C CA . ASP A 1 206 ? -10 5.32 8.898 1 92.31 206 ASP A CA 1
ATOM 1667 C C . ASP A 1 206 ? -9.516 6.734 8.586 1 92.31 206 ASP A C 1
ATOM 1669 O O . ASP A 1 206 ? -10.234 7.516 7.957 1 92.31 206 ASP A O 1
ATOM 1673 N N . PHE A 1 207 ? -8.328 7.043 8.977 1 94.44 207 PHE A N 1
ATOM 1674 C CA . PHE A 1 207 ? -7.832 8.406 8.859 1 94.44 207 PHE A CA 1
ATOM 1675 C C . PHE A 1 207 ? -7.484 8.742 7.418 1 94.44 207 PHE A C 1
ATOM 1677 O O . PHE A 1 207 ? -7.695 9.867 6.965 1 94.44 207 PHE A O 1
ATOM 1684 N N . PHE A 1 208 ? -6.988 7.805 6.656 1 95.12 208 PHE A N 1
ATOM 1685 C CA . PHE A 1 208 ? -6.672 8.078 5.262 1 95.12 208 PHE A CA 1
ATOM 1686 C C . PHE A 1 208 ? -7.941 8.195 4.43 1 95.12 208 PHE A C 1
ATOM 1688 O O . PHE A 1 208 ? -8.062 9.094 3.594 1 95.12 208 PHE A O 1
ATOM 1695 N N . ILE A 1 209 ? -8.852 7.305 4.637 1 93.44 209 ILE A N 1
ATOM 1696 C CA . ILE A 1 209 ? -10.094 7.34 3.875 1 93.44 209 ILE A CA 1
ATOM 1697 C C . ILE A 1 209 ? -10.82 8.656 4.133 1 93.44 209 ILE A C 1
ATOM 1699 O O . ILE A 1 209 ? -11.289 9.312 3.195 1 93.44 209 ILE A O 1
ATOM 1703 N N . LYS A 1 210 ? -10.859 8.992 5.352 1 90.75 210 LYS A N 1
ATOM 1704 C CA . LYS A 1 210 ? -11.516 10.25 5.703 1 90.75 210 LYS A CA 1
ATOM 1705 C C . LYS A 1 210 ? -10.828 11.438 5.031 1 90.75 210 LYS A C 1
ATOM 1707 O O . LYS A 1 210 ? -11.5 12.328 4.508 1 90.75 210 LYS A O 1
ATOM 1712 N N . SER A 1 211 ? -9.578 11.422 5.035 1 92.69 211 SER A N 1
ATOM 1713 C CA . SER A 1 211 ? -8.805 12.516 4.469 1 92.69 211 SER A CA 1
ATOM 1714 C C . SER A 1 211 ? -8.93 12.562 2.951 1 92.69 211 SER A C 1
ATOM 1716 O O . SER A 1 211 ? -9.102 13.633 2.367 1 92.69 211 SER A O 1
ATOM 1718 N N . VAL A 1 212 ? -8.922 11.422 2.336 1 94.44 212 VAL A N 1
ATOM 1719 C CA . VAL A 1 212 ? -8.844 11.344 0.882 1 94.44 212 VAL A CA 1
ATOM 1720 C C . VAL A 1 212 ? -10.242 11.477 0.281 1 94.44 212 VAL A C 1
ATOM 1722 O O . VAL A 1 212 ? -10.445 12.25 -0.661 1 94.44 212 VAL A O 1
ATOM 1725 N N . LEU A 1 213 ? -11.156 10.805 0.866 1 94.25 213 LEU A N 1
ATOM 1726 C CA . LEU A 1 213 ? -12.484 10.773 0.262 1 94.25 213 LEU A CA 1
ATOM 1727 C C . LEU A 1 213 ? -13.398 11.812 0.903 1 94.25 213 LEU A C 1
ATOM 1729 O O . LEU A 1 213 ? -14.406 12.203 0.316 1 94.25 213 LEU A O 1
ATOM 1733 N N . ASN A 1 214 ? -13.055 12.188 2.049 1 89.94 214 ASN A N 1
ATOM 1734 C CA . ASN A 1 214 ? -13.82 13.211 2.74 1 89.94 214 ASN A CA 1
ATOM 1735 C C . ASN A 1 214 ? -15.32 12.953 2.639 1 89.94 214 ASN A C 1
ATOM 1737 O O . ASN A 1 214 ? -15.797 11.867 2.992 1 89.94 214 ASN A O 1
ATOM 1741 N N . ASP A 1 215 ? -16.094 13.891 2.082 1 88.62 215 ASP A N 1
ATOM 1742 C CA . ASP A 1 215 ? -17.547 13.797 2.053 1 88.62 215 ASP A CA 1
ATOM 1743 C C . ASP A 1 215 ? -18.016 12.797 0.995 1 88.62 215 ASP A C 1
ATOM 1745 O O . ASP A 1 215 ? -19.172 12.375 0.998 1 88.62 215 ASP A O 1
ATOM 1749 N N . ALA A 1 216 ? -17.203 12.398 0.162 1 93.75 216 ALA A N 1
ATOM 1750 C CA . ALA A 1 216 ? -17.578 11.469 -0.9 1 93.75 216 ALA A CA 1
ATOM 1751 C C . ALA A 1 216 ? -17.781 10.062 -0.344 1 93.75 216 ALA A C 1
ATOM 1753 O O . ALA A 1 216 ? -18.375 9.203 -1.013 1 93.75 216 ALA A O 1
ATOM 1754 N N . ILE A 1 217 ? -17.375 9.82 0.86 1 91.31 217 ILE A N 1
ATOM 1755 C CA . ILE A 1 217 ? -17.391 8.492 1.471 1 91.31 217 ILE A CA 1
ATOM 1756 C C . ILE A 1 217 ? -18.828 7.973 1.51 1 91.31 217 ILE A C 1
ATOM 1758 O O . ILE A 1 217 ? -19.062 6.762 1.416 1 91.31 217 ILE A O 1
ATOM 1762 N N . ASN A 1 218 ? -19.719 8.836 1.535 1 90.56 218 ASN A N 1
ATOM 1763 C CA . ASN A 1 218 ? -21.109 8.445 1.739 1 90.56 218 ASN A CA 1
ATOM 1764 C C . ASN A 1 218 ? -21.844 8.281 0.412 1 90.56 218 ASN A C 1
ATOM 1766 O O . ASN A 1 218 ? -23.016 7.887 0.39 1 90.56 218 ASN A O 1
ATOM 1770 N N . ASP A 1 219 ? -21.297 8.484 -0.713 1 94.31 219 ASP A N 1
ATOM 1771 C CA . ASP A 1 219 ? -21.906 8.391 -2.037 1 94.31 219 ASP A CA 1
ATOM 1772 C C . ASP A 1 219 ? -21.312 7.223 -2.826 1 94.31 219 ASP A C 1
ATOM 1774 O O . ASP A 1 219 ? -20.469 7.418 -3.699 1 94.31 219 ASP A O 1
ATOM 1778 N N . LEU A 1 220 ? -21.844 6.078 -2.676 1 93.19 220 LEU A N 1
ATOM 1779 C CA . LEU A 1 220 ? -21.297 4.844 -3.236 1 93.19 220 LEU A CA 1
ATOM 1780 C C . LEU A 1 220 ? -21.406 4.848 -4.758 1 93.19 220 LEU A C 1
ATOM 1782 O O . LEU A 1 220 ? -20.531 4.309 -5.445 1 93.19 220 LEU A O 1
ATOM 1786 N N . ASP A 1 221 ? -22.422 5.438 -5.238 1 94.5 221 ASP A N 1
ATOM 1787 C CA . ASP A 1 221 ? -22.578 5.52 -6.688 1 94.5 221 ASP A CA 1
ATOM 1788 C C . ASP A 1 221 ? -21.5 6.387 -7.316 1 94.5 221 ASP A C 1
ATOM 1790 O O . ASP A 1 221 ? -20.953 6.043 -8.367 1 94.5 221 ASP A O 1
ATOM 1794 N N . LEU A 1 222 ? -21.281 7.473 -6.641 1 96.62 222 LEU A N 1
ATOM 1795 C CA . LEU A 1 222 ? -20.203 8.352 -7.102 1 96.62 222 LEU A CA 1
ATOM 1796 C C . LEU A 1 222 ? -18.859 7.625 -7.082 1 96.62 222 LEU A C 1
ATOM 1798 O O . LEU A 1 222 ? -18.109 7.684 -8.055 1 96.62 222 LEU A O 1
ATOM 1802 N N . LEU A 1 223 ? -18.625 6.887 -6.004 1 96.88 223 LEU A N 1
ATOM 1803 C CA . LEU A 1 223 ? -17.359 6.184 -5.852 1 96.88 223 LEU A CA 1
ATOM 1804 C C . LEU A 1 223 ? -17.203 5.102 -6.918 1 96.88 223 LEU A C 1
ATOM 1806 O O . LEU A 1 223 ? -16.109 4.891 -7.441 1 96.88 223 LEU A O 1
ATOM 1810 N N . LYS A 1 224 ? -18.25 4.473 -7.23 1 96.25 224 LYS A N 1
ATOM 1811 C CA . LYS A 1 224 ? -18.219 3.463 -8.281 1 96.25 224 LYS A CA 1
ATOM 1812 C C . LYS A 1 224 ? -17.875 4.086 -9.633 1 96.25 224 LYS A C 1
ATOM 1814 O O . LYS A 1 224 ? -17.078 3.533 -10.391 1 96.25 224 LYS A O 1
ATOM 1819 N N . THR A 1 225 ? -18.469 5.195 -9.867 1 97.19 225 THR A N 1
ATOM 1820 C CA . THR A 1 225 ? -18.172 5.906 -11.109 1 97.19 225 THR A CA 1
ATOM 1821 C C . THR A 1 225 ? -16.703 6.293 -11.18 1 97.19 225 THR A C 1
ATOM 1823 O O . THR A 1 225 ? -16.047 6.102 -12.203 1 97.19 225 THR A O 1
ATOM 1826 N N . ILE A 1 226 ? -16.188 6.816 -10.109 1 97.5 226 ILE A N 1
ATOM 1827 C CA . ILE A 1 226 ? -14.805 7.281 -10.055 1 97.5 226 ILE A CA 1
ATOM 1828 C C . ILE A 1 226 ? -13.852 6.098 -10.203 1 97.5 226 ILE A C 1
ATOM 1830 O O . ILE A 1 226 ? -12.867 6.172 -10.945 1 97.5 226 ILE A O 1
ATOM 1834 N N . GLN A 1 227 ? -14.156 5.031 -9.57 1 96.44 227 GLN A N 1
ATOM 1835 C CA . GLN A 1 227 ? -13.344 3.828 -9.688 1 96.44 227 GLN A CA 1
ATOM 1836 C C . GLN A 1 227 ? -13.273 3.35 -11.133 1 96.44 227 GLN A C 1
ATOM 1838 O O . GLN A 1 227 ? -12.188 3.07 -11.656 1 96.44 227 GLN A O 1
ATOM 1843 N N . THR A 1 228 ? -14.414 3.246 -11.758 1 96.62 228 THR A N 1
ATOM 1844 C CA . THR A 1 228 ? -14.484 2.803 -13.148 1 96.62 228 THR A CA 1
ATOM 1845 C C . THR A 1 228 ? -13.742 3.77 -14.062 1 96.62 228 THR A C 1
ATOM 1847 O O . THR A 1 228 ? -13.055 3.346 -15 1 96.62 228 THR A O 1
ATOM 1850 N N . THR A 1 229 ? -13.922 5.039 -13.781 1 97.19 229 THR A N 1
ATOM 1851 C CA . THR A 1 229 ? -13.242 6.074 -14.547 1 97.19 229 THR A CA 1
ATOM 1852 C C . THR A 1 229 ? -11.727 5.891 -14.477 1 97.19 229 THR A C 1
ATOM 1854 O O . THR A 1 229 ? -11.039 5.938 -15.5 1 97.19 229 THR A O 1
ATOM 1857 N N . ILE A 1 230 ? -11.25 5.594 -13.281 1 96.31 230 ILE A N 1
ATOM 1858 C CA . ILE A 1 230 ? -9.82 5.41 -13.078 1 96.31 230 ILE A CA 1
ATOM 1859 C C . ILE A 1 230 ? -9.352 4.141 -13.781 1 96.31 230 ILE A C 1
ATOM 1861 O O . ILE A 1 230 ? -8.328 4.148 -14.469 1 96.31 230 ILE A O 1
ATOM 1865 N N . GLU A 1 231 ? -10.117 3.133 -13.703 1 93.62 231 GLU A N 1
ATOM 1866 C CA . GLU A 1 231 ? -9.758 1.834 -14.266 1 93.62 231 GLU A CA 1
ATOM 1867 C C . GLU A 1 231 ? -9.695 1.89 -15.789 1 93.62 231 GLU A C 1
ATOM 1869 O O . GLU A 1 231 ? -9.047 1.053 -16.422 1 93.62 231 GLU A O 1
ATOM 1874 N N . HIS A 1 232 ? -10.359 2.861 -16.312 1 93.75 232 HIS A N 1
ATOM 1875 C CA . HIS A 1 232 ? -10.383 2.986 -17.766 1 93.75 232 HIS A CA 1
ATOM 1876 C C . HIS A 1 232 ? -9.68 4.262 -18.234 1 93.75 232 HIS A C 1
ATOM 1878 O O . HIS A 1 232 ? -10.062 4.859 -19.234 1 93.75 232 HIS A O 1
ATOM 1884 N N . GLN A 1 233 ? -8.781 4.766 -17.5 1 89.31 233 GLN A N 1
ATOM 1885 C CA . GLN A 1 233 ? -7.871 5.855 -17.844 1 89.31 233 GLN A CA 1
ATOM 1886 C C . GLN A 1 233 ? -8.641 7.133 -18.172 1 89.31 233 GLN A C 1
ATOM 1888 O O . GLN A 1 233 ? -8.25 7.871 -19.078 1 89.31 233 GLN A O 1
ATOM 1893 N N . VAL A 1 234 ? -9.711 7.316 -17.531 1 90.75 234 VAL A N 1
ATOM 1894 C CA . VAL A 1 234 ? -10.531 8.523 -17.625 1 90.75 234 VAL A CA 1
ATOM 1895 C C . VAL A 1 234 ? -11.078 8.664 -19.031 1 90.75 234 VAL A C 1
ATOM 1897 O O . VAL A 1 234 ? -11.18 9.781 -19.562 1 90.75 234 VAL A O 1
ATOM 1900 N N . ASN A 1 235 ? -11.195 7.531 -19.703 1 92.12 235 ASN A N 1
ATOM 1901 C CA . ASN A 1 235 ? -11.891 7.523 -20.984 1 92.12 235 ASN A CA 1
ATOM 1902 C C . ASN A 1 235 ? -13.398 7.609 -20.812 1 92.12 235 ASN A C 1
ATOM 1904 O O . ASN A 1 235 ? -14.07 6.586 -20.641 1 92.12 235 ASN A O 1
ATOM 1908 N N . ILE A 1 236 ? -13.891 8.727 -20.938 1 95.25 236 ILE A N 1
ATOM 1909 C CA . ILE A 1 236 ? -15.266 9.047 -20.578 1 95.25 236 ILE A CA 1
ATOM 1910 C C . ILE A 1 236 ? -16.234 8.195 -21.406 1 95.25 236 ILE A C 1
ATOM 1912 O O . ILE A 1 236 ? -17.219 7.684 -20.875 1 95.25 236 ILE A O 1
ATOM 1916 N N . SER A 1 237 ? -15.969 8.023 -22.641 1 95.81 237 SER A N 1
ATOM 1917 C CA . SER A 1 237 ? -16.844 7.273 -23.531 1 95.81 237 SER A CA 1
ATOM 1918 C C . SER A 1 237 ? -16.938 5.812 -23.109 1 95.81 237 SER A C 1
ATOM 1920 O O . SER A 1 237 ? -18.031 5.246 -23.062 1 95.81 237 SER A O 1
ATOM 1922 N N . VAL A 1 238 ? -15.867 5.227 -22.828 1 95.44 238 VAL A N 1
ATOM 1923 C CA . VAL A 1 238 ? -15.828 3.826 -22.422 1 95.44 238 VAL A CA 1
ATOM 1924 C C . VAL A 1 238 ? -16.516 3.664 -21.078 1 95.44 238 VAL A C 1
ATOM 1926 O O . VAL A 1 238 ? -17.297 2.73 -20.875 1 95.44 238 VAL A O 1
ATOM 1929 N N . VAL A 1 239 ? -16.234 4.57 -20.172 1 96.25 239 VAL A N 1
ATOM 1930 C CA . VAL A 1 239 ? -16.828 4.539 -18.844 1 96.25 239 VAL A CA 1
ATOM 1931 C C . VAL A 1 239 ? -18.344 4.652 -18.953 1 96.25 239 VAL A C 1
ATOM 1933 O O . VAL A 1 239 ? -19.078 3.893 -18.312 1 96.25 239 VAL A O 1
ATOM 1936 N N . ALA A 1 240 ? -18.797 5.574 -19.734 1 96.75 240 ALA A N 1
ATOM 1937 C CA . ALA A 1 240 ? -20.234 5.766 -19.938 1 96.75 240 ALA A CA 1
ATOM 1938 C C . ALA A 1 240 ? -20.891 4.48 -20.422 1 96.75 240 ALA A C 1
ATOM 1940 O O . ALA A 1 240 ? -21.938 4.082 -19.906 1 96.75 240 ALA A O 1
ATOM 1941 N N . LYS A 1 241 ? -20.328 3.83 -21.359 1 96.81 241 LYS A N 1
ATOM 1942 C CA . LYS A 1 241 ? -20.844 2.576 -21.906 1 96.81 241 LYS A CA 1
ATOM 1943 C C . LYS A 1 241 ? -20.875 1.487 -20.828 1 96.81 241 LYS A C 1
ATOM 1945 O O . LYS A 1 241 ? -21.875 0.78 -20.688 1 96.81 241 LYS A O 1
ATOM 1950 N N . GLN A 1 242 ? -19.844 1.457 -20.062 1 95.5 242 GLN A N 1
ATOM 1951 C CA . GLN A 1 242 ? -19.719 0.416 -19.047 1 95.5 242 GLN A CA 1
ATOM 1952 C C . GLN A 1 242 ? -20.766 0.596 -17.953 1 95.5 242 GLN A C 1
ATOM 1954 O O . GLN A 1 242 ? -21.25 -0.385 -17.391 1 95.5 242 GLN A O 1
ATOM 1959 N N . LEU A 1 243 ? -21.031 1.783 -17.641 1 96.31 243 LEU A N 1
ATOM 1960 C CA . LEU A 1 243 ? -21.938 2.064 -16.531 1 96.31 243 LEU A CA 1
ATOM 1961 C C . LEU A 1 243 ? -23.344 2.359 -17.031 1 96.31 243 LEU A C 1
ATOM 1963 O O . LEU A 1 243 ? -24.234 2.666 -16.234 1 96.31 243 LEU A O 1
ATOM 1967 N N . TYR A 1 244 ? -23.547 2.314 -18.297 1 95.81 244 TYR A N 1
ATOM 1968 C CA . TYR A 1 244 ? -24.844 2.592 -18.906 1 95.81 244 TYR A CA 1
ATOM 1969 C C . TYR A 1 244 ? -25.328 3.986 -18.531 1 95.81 244 TYR A C 1
ATOM 1971 O O . TYR A 1 244 ? -26.469 4.156 -18.094 1 95.81 244 TYR A O 1
ATOM 1979 N N . MET A 1 245 ? -24.422 4.926 -18.75 1 96.12 245 MET A N 1
ATOM 1980 C CA . MET A 1 245 ? -24.688 6.328 -18.438 1 96.12 245 MET A CA 1
ATOM 1981 C C . MET A 1 245 ? -24.344 7.223 -19.625 1 96.12 245 MET A C 1
ATOM 1983 O O . MET A 1 245 ? -23.641 6.789 -20.547 1 96.12 245 MET A O 1
ATOM 1987 N N . HIS A 1 246 ? -24.922 8.438 -19.609 1 95.5 246 HIS A N 1
ATOM 1988 C CA . HIS A 1 246 ? -24.516 9.438 -20.594 1 95.5 246 HIS A CA 1
ATOM 1989 C C . HIS A 1 246 ? -23.141 10 -20.281 1 95.5 246 HIS A C 1
ATOM 1991 O O . HIS A 1 246 ? -22.781 10.164 -19.125 1 95.5 246 HIS A O 1
ATOM 1997 N N . ARG A 1 247 ? -22.469 10.359 -21.281 1 96 247 ARG A N 1
ATOM 1998 C CA . ARG A 1 247 ? -21.125 10.891 -21.125 1 96 247 ARG A CA 1
ATOM 1999 C C . ARG A 1 247 ? -21.125 12.133 -20.234 1 96 247 ARG A C 1
ATOM 2001 O O . ARG A 1 247 ? -20.219 12.32 -19.422 1 96 247 ARG A O 1
ATOM 2008 N N . ASN A 1 248 ? -22.188 12.984 -20.297 1 96.25 248 ASN A N 1
ATOM 2009 C CA . ASN A 1 248 ? -22.266 14.211 -19.516 1 96.25 248 ASN A CA 1
ATOM 2010 C C . ASN A 1 248 ? -22.453 13.922 -18.016 1 96.25 248 ASN A C 1
ATOM 2012 O O . ASN A 1 248 ? -21.969 14.68 -17.172 1 96.25 248 ASN A O 1
ATOM 2016 N N . THR A 1 249 ? -23.125 12.867 -17.75 1 97.12 249 THR A N 1
ATOM 2017 C CA . THR A 1 249 ? -23.328 12.461 -16.375 1 97.12 249 THR A CA 1
ATOM 2018 C C . THR A 1 249 ? -22 12.023 -15.742 1 97.12 249 THR A C 1
ATOM 2020 O O . THR A 1 249 ? -21.703 12.383 -14.602 1 97.12 249 THR A O 1
ATOM 2023 N N . VAL A 1 250 ? -21.219 11.281 -16.5 1 97.31 250 VAL A N 1
ATOM 2024 C CA . VAL A 1 250 ? -19.922 10.844 -16.016 1 97.31 250 VAL A CA 1
ATOM 2025 C C . VAL A 1 250 ? -19.047 12.055 -15.727 1 97.31 250 VAL A C 1
ATOM 2027 O O . VAL A 1 250 ? -18.422 12.141 -14.656 1 97.31 250 VAL A O 1
ATOM 2030 N N . GLN A 1 251 ? -19.031 12.992 -16.609 1 97.38 251 GLN A N 1
ATOM 2031 C CA . GLN A 1 251 ? -18.234 14.195 -16.453 1 97.38 251 GLN A CA 1
ATOM 2032 C C . GLN A 1 251 ? -18.641 14.984 -15.219 1 97.38 251 GLN A C 1
ATOM 2034 O O . GLN A 1 251 ? -17.797 15.469 -14.469 1 97.38 251 GLN A O 1
ATOM 2039 N N . LYS A 1 252 ? -19.922 15.117 -15.047 1 97.75 252 LYS A N 1
ATOM 2040 C CA . LYS A 1 252 ? -20.453 15.836 -13.891 1 97.75 252 LYS A CA 1
ATOM 2041 C C . LYS A 1 252 ? -20.016 15.172 -12.586 1 97.75 252 LYS A C 1
ATOM 2043 O O . LYS A 1 252 ? -19.719 15.852 -11.602 1 97.75 252 LYS A O 1
ATOM 2048 N N . ARG A 1 253 ? -20.031 13.867 -12.594 1 97.44 253 ARG A N 1
ATOM 2049 C CA . ARG A 1 253 ? -19.641 13.133 -11.398 1 97.44 253 ARG A CA 1
ATOM 2050 C C . ARG A 1 253 ? -18.156 13.289 -11.102 1 97.44 253 ARG A C 1
ATOM 2052 O O . ARG A 1 253 ? -17.75 13.391 -9.945 1 97.44 253 ARG A O 1
ATOM 2059 N N . ILE A 1 254 ? -17.422 13.305 -12.141 1 97.69 254 ILE A N 1
ATOM 2060 C CA . ILE A 1 254 ? -15.992 13.531 -11.977 1 97.69 254 ILE A CA 1
ATOM 2061 C C . ILE A 1 254 ? -15.75 14.914 -11.375 1 97.69 254 ILE A C 1
ATOM 2063 O O . ILE A 1 254 ? -14.953 15.062 -10.445 1 97.69 254 ILE A O 1
ATOM 2067 N N . GLU A 1 255 ? -16.438 15.891 -11.852 1 97.62 255 GLU A N 1
ATOM 2068 C CA . GLU A 1 255 ? -16.344 17.25 -11.336 1 97.62 255 GLU A CA 1
ATOM 2069 C C . GLU A 1 255 ? -16.828 17.344 -9.891 1 97.62 255 GLU A C 1
ATOM 2071 O O . GLU A 1 255 ? -16.219 18 -9.062 1 97.62 255 GLU A O 1
ATOM 2076 N N . LYS A 1 256 ? -17.891 16.703 -9.672 1 97.5 256 LYS A N 1
ATOM 2077 C CA . LYS A 1 256 ? -18.422 16.656 -8.312 1 97.5 256 LYS A CA 1
ATOM 2078 C C . LYS A 1 256 ? -17.406 16.062 -7.344 1 97.5 256 LYS A C 1
ATOM 2080 O O . LYS A 1 256 ? -17.219 16.562 -6.234 1 97.5 256 LYS A O 1
ATOM 2085 N N . PHE A 1 257 ? -16.828 14.977 -7.762 1 97.75 257 PHE A N 1
ATOM 2086 C CA . PHE A 1 257 ? -15.812 14.328 -6.934 1 97.75 257 PHE A CA 1
ATOM 2087 C C . PHE A 1 257 ? -14.656 15.281 -6.641 1 97.75 257 PHE A C 1
ATOM 2089 O O . PHE A 1 257 ? -14.18 15.352 -5.508 1 97.75 257 PHE A O 1
ATOM 2096 N N . TYR A 1 258 ? -14.242 15.984 -7.617 1 97 258 TYR A N 1
ATOM 2097 C CA . TYR A 1 258 ? -13.18 16.969 -7.449 1 97 258 TYR A CA 1
ATOM 2098 C C . TYR A 1 258 ? -13.586 18.047 -6.449 1 97 258 TYR A C 1
ATOM 2100 O O . TYR A 1 258 ? -12.789 18.438 -5.594 1 97 258 TYR A O 1
ATOM 2108 N N . GLU A 1 259 ? -14.703 18.469 -6.547 1 96 259 GLU A N 1
ATOM 2109 C CA . GLU A 1 259 ? -15.211 19.516 -5.648 1 96 259 GLU A CA 1
ATOM 2110 C C . GLU A 1 259 ? -15.258 19.016 -4.207 1 96 259 GLU A C 1
ATOM 2112 O O . GLU A 1 259 ? -14.969 19.766 -3.275 1 96 259 GLU A O 1
ATOM 2117 N N . LEU A 1 260 ? -15.586 17.766 -4.07 1 94.69 260 LEU A N 1
ATOM 2118 C CA . LEU A 1 260 ? -15.758 17.203 -2.74 1 94.69 260 LEU A CA 1
ATOM 2119 C C . LEU A 1 260 ? -14.414 16.875 -2.104 1 94.69 260 LEU A C 1
ATOM 2121 O O . LEU A 1 260 ? -14.266 16.953 -0.881 1 94.69 260 LEU A O 1
ATOM 2125 N N . THR A 1 261 ? -13.445 16.5 -2.922 1 94.94 261 THR A N 1
ATOM 2126 C CA . THR A 1 261 ? -12.242 15.914 -2.34 1 94.94 261 THR A CA 1
ATOM 2127 C C . THR A 1 261 ? -11.008 16.75 -2.689 1 94.94 261 THR A C 1
ATOM 2129 O O . THR A 1 261 ? -9.961 16.609 -2.047 1 94.94 261 THR A O 1
ATOM 2132 N N . GLY A 1 262 ? -11.109 17.531 -3.785 1 93.94 262 GLY A N 1
ATOM 2133 C CA . GLY A 1 262 ? -9.961 18.25 -4.305 1 93.94 262 GLY A CA 1
ATOM 2134 C C . GLY A 1 262 ? -9.047 17.391 -5.148 1 93.94 262 GLY A C 1
ATOM 2135 O O . GLY A 1 262 ? -8.008 17.859 -5.629 1 93.94 262 GLY A O 1
ATOM 2136 N N . LEU A 1 263 ? -9.469 16.141 -5.375 1 95.5 263 LEU A N 1
ATOM 2137 C CA . LEU A 1 263 ? -8.633 15.211 -6.133 1 95.5 263 LEU A CA 1
ATOM 2138 C C . LEU A 1 263 ? -9.023 15.203 -7.605 1 95.5 263 LEU A C 1
ATOM 2140 O O . LEU A 1 263 ? -10.195 15 -7.941 1 95.5 263 LEU A O 1
ATOM 2144 N N . ASP A 1 264 ? -8.094 15.453 -8.406 1 96.19 264 ASP A N 1
ATOM 2145 C CA . ASP A 1 264 ? -8.273 15.328 -9.852 1 96.19 264 ASP A CA 1
ATOM 2146 C C . ASP A 1 264 ? -7.844 13.945 -10.344 1 96.19 264 ASP A C 1
ATOM 2148 O O . ASP A 1 264 ? -6.652 13.695 -10.539 1 96.19 264 ASP A O 1
ATOM 2152 N N . VAL A 1 265 ? -8.797 13.133 -10.695 1 95.25 265 VAL A N 1
ATOM 2153 C CA . VAL A 1 265 ? -8.516 11.734 -10.992 1 95.25 265 VAL A CA 1
ATOM 2154 C C . VAL A 1 265 ? -7.867 11.609 -12.367 1 95.25 265 VAL A C 1
ATOM 2156 O O . VAL A 1 265 ? -7.449 10.523 -12.773 1 95.25 265 VAL A O 1
ATOM 2159 N N . ARG A 1 266 ? -7.738 12.773 -13.07 1 93.19 266 ARG A N 1
ATOM 2160 C CA . ARG A 1 266 ? -6.984 12.797 -14.32 1 93.19 266 ARG A CA 1
ATOM 2161 C C . ARG A 1 266 ? -5.48 12.789 -14.047 1 93.19 266 ARG A C 1
ATOM 2163 O O . ARG A 1 266 ? -4.684 12.531 -14.953 1 93.19 266 ARG A O 1
ATOM 2170 N N . GLN A 1 267 ? -5.113 13.055 -12.836 1 93.56 267 GLN A N 1
ATOM 2171 C CA . GLN A 1 267 ? -3.727 13 -12.391 1 93.56 267 GLN A CA 1
ATOM 2172 C C . GLN A 1 267 ? -3.422 11.68 -11.688 1 93.56 267 GLN A C 1
ATOM 2174 O O . GLN A 1 267 ? -4.188 11.234 -10.836 1 93.56 267 GLN A O 1
ATOM 2179 N N . PHE A 1 268 ? -2.318 11.125 -12.008 1 93.62 268 PHE A N 1
ATOM 2180 C CA . PHE A 1 268 ? -2.021 9.766 -11.586 1 93.62 268 PHE A CA 1
ATOM 2181 C C . PHE A 1 268 ? -2.023 9.656 -10.062 1 93.62 268 PHE A C 1
ATOM 2183 O O . PHE A 1 268 ? -2.688 8.781 -9.5 1 93.62 268 PHE A O 1
ATOM 2190 N N . GLU A 1 269 ? -1.35 10.547 -9.391 1 92.75 269 GLU A N 1
ATOM 2191 C CA . GLU A 1 269 ? -1.211 10.43 -7.945 1 92.75 269 GLU A CA 1
ATOM 2192 C C . GLU A 1 269 ? -2.561 10.594 -7.246 1 92.75 269 GLU A C 1
ATOM 2194 O O . GLU A 1 269 ? -2.84 9.898 -6.262 1 92.75 269 GLU A O 1
ATOM 2199 N N . ASP A 1 270 ? -3.33 11.523 -7.738 1 95.38 270 ASP A N 1
ATOM 2200 C CA . ASP A 1 270 ? -4.664 11.711 -7.18 1 95.38 270 ASP A CA 1
ATOM 2201 C C . ASP A 1 270 ? -5.551 10.5 -7.441 1 95.38 270 ASP A C 1
ATOM 2203 O O . ASP A 1 270 ? -6.297 10.062 -6.559 1 95.38 270 ASP A O 1
ATOM 2207 N N . ALA A 1 271 ? -5.422 9.984 -8.641 1 95.75 271 ALA A N 1
ATOM 2208 C CA . ALA A 1 271 ? -6.18 8.789 -8.992 1 95.75 271 ALA A CA 1
ATOM 2209 C C . ALA A 1 271 ? -5.789 7.613 -8.102 1 95.75 271 ALA A C 1
ATOM 2211 O O . ALA A 1 271 ? -6.648 6.848 -7.664 1 95.75 271 ALA A O 1
ATOM 2212 N N . LEU A 1 272 ? -4.547 7.535 -7.887 1 94.62 272 LEU A N 1
ATOM 2213 C CA . LEU A 1 272 ? -4.031 6.457 -7.051 1 94.62 272 LEU A CA 1
ATOM 2214 C C . LEU A 1 272 ? -4.617 6.535 -5.645 1 94.62 272 LEU A C 1
ATOM 2216 O O . LEU A 1 272 ? -5.102 5.531 -5.113 1 94.62 272 LEU A O 1
ATOM 2220 N N . LYS A 1 273 ? -4.598 7.707 -5.055 1 95.12 273 LYS A N 1
ATOM 2221 C CA .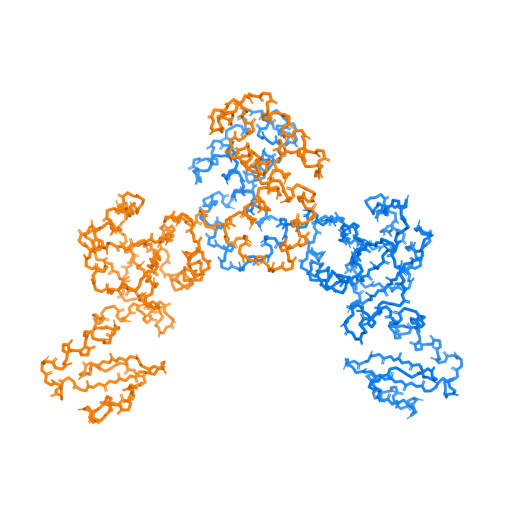 LYS A 1 273 ? -5.145 7.895 -3.717 1 95.12 273 LYS A CA 1
ATOM 2222 C C . LYS A 1 273 ? -6.621 7.516 -3.668 1 95.12 273 LYS A C 1
ATOM 2224 O O . LYS A 1 273 ? -7.047 6.77 -2.785 1 95.12 273 LYS A O 1
ATOM 2229 N N . ALA A 1 274 ? -7.316 8.047 -4.617 1 96.06 274 ALA A N 1
ATOM 2230 C CA . ALA A 1 274 ? -8.75 7.77 -4.684 1 96.06 274 ALA A CA 1
ATOM 2231 C C . ALA A 1 274 ? -9.008 6.277 -4.859 1 96.06 274 ALA A C 1
ATOM 2233 O O . ALA A 1 274 ? -9.844 5.699 -4.156 1 96.06 274 ALA A O 1
ATOM 2234 N N . TYR A 1 275 ? -8.281 5.68 -5.727 1 95.06 275 TYR A N 1
ATOM 2235 C CA . TYR A 1 275 ? -8.477 4.281 -6.082 1 95.06 275 TYR A CA 1
ATOM 2236 C C . TYR A 1 275 ? -8.258 3.377 -4.871 1 95.06 275 TYR A C 1
ATOM 2238 O O . TYR A 1 275 ? -9.094 2.523 -4.57 1 95.06 275 TYR A O 1
ATOM 2246 N N . VAL A 1 276 ? -7.23 3.605 -4.195 1 93.19 276 VAL A N 1
ATOM 2247 C CA . VAL A 1 276 ? -6.875 2.783 -3.043 1 93.19 276 VAL A CA 1
ATOM 2248 C C . VAL A 1 276 ? -7.938 2.926 -1.957 1 93.19 276 VAL A C 1
ATOM 2250 O O . VAL A 1 276 ? -8.391 1.928 -1.393 1 93.19 276 VAL A O 1
ATOM 2253 N N . CYS A 1 277 ? -8.328 4.117 -1.689 1 94.5 277 CYS A N 1
ATOM 2254 C CA . CYS A 1 277 ? -9.305 4.359 -0.631 1 94.5 277 CYS A CA 1
ATOM 2255 C C . CYS A 1 277 ? -10.672 3.807 -1.012 1 94.5 277 CYS A C 1
ATOM 2257 O O . CYS A 1 277 ? -11.398 3.289 -0.16 1 94.5 277 CYS A O 1
ATOM 2259 N N . ILE A 1 278 ? -10.992 3.896 -2.291 1 93.88 278 ILE A N 1
ATOM 2260 C CA . ILE A 1 278 ? -12.266 3.348 -2.754 1 93.88 278 ILE A CA 1
ATOM 2261 C C . ILE A 1 278 ? -12.242 1.824 -2.645 1 93.88 278 ILE A C 1
ATOM 2263 O O . ILE A 1 278 ? -13.211 1.213 -2.193 1 93.88 278 ILE A O 1
ATOM 2267 N N . LYS A 1 279 ? -11.133 1.229 -3.029 1 88.31 279 LYS A N 1
ATOM 2268 C CA . LYS A 1 279 ? -10.992 -0.222 -2.963 1 88.31 279 LYS A CA 1
ATOM 2269 C C . LYS A 1 279 ? -11.078 -0.716 -1.521 1 88.31 279 LYS A C 1
ATOM 2271 O O . LYS A 1 279 ? -11.586 -1.812 -1.266 1 88.31 279 LYS A O 1
ATOM 2276 N N . TYR A 1 280 ? -10.641 0.094 -0.657 1 84.06 280 TYR A N 1
ATOM 2277 C CA . TYR A 1 280 ? -10.719 -0.26 0.756 1 84.06 280 TYR A CA 1
ATOM 2278 C C . TYR A 1 280 ? -12.164 -0.295 1.229 1 84.06 280 TYR A C 1
ATOM 2280 O O . TYR A 1 280 ? -12.531 -1.108 2.084 1 84.06 280 TYR A O 1
ATOM 2288 N N . LEU A 1 281 ? -12.938 0.633 0.755 1 80.25 281 LEU A N 1
ATOM 2289 C CA . LEU A 1 281 ? -14.32 0.766 1.206 1 80.25 281 LEU A CA 1
ATOM 2290 C C . LEU A 1 281 ? -15.203 -0.3 0.568 1 80.25 281 LEU A C 1
ATOM 2292 O O . LEU A 1 281 ? -16.266 -0.643 1.109 1 80.25 281 LEU A O 1
ATOM 2296 N N . THR A 1 282 ? -14.797 -0.711 -0.559 1 70.25 282 THR A N 1
ATOM 2297 C CA . THR A 1 282 ? -15.672 -1.627 -1.285 1 70.25 282 THR A CA 1
ATOM 2298 C C . THR A 1 282 ? -15.117 -3.051 -1.238 1 70.25 282 THR A C 1
ATOM 2300 O O . THR A 1 282 ? -15.883 -4.016 -1.177 1 70.25 282 THR A O 1
ATOM 2303 N N . MET B 1 1 ? 22.344 8.578 36 1 59.47 1 MET B N 1
ATOM 2304 C CA . MET B 1 1 ? 21.781 9.922 36.094 1 59.47 1 MET B CA 1
ATOM 2305 C C . MET B 1 1 ? 20.922 10.086 37.344 1 59.47 1 MET B C 1
ATOM 2307 O O . MET B 1 1 ? 21.125 11.023 38.125 1 59.47 1 MET B O 1
ATOM 2311 N N . ILE B 1 2 ? 20.203 9.117 37.594 1 67.5 2 ILE B N 1
ATOM 2312 C CA . ILE B 1 2 ? 19.266 9.234 38.688 1 67.5 2 ILE B CA 1
ATOM 2313 C C . ILE B 1 2 ? 20.047 9.188 40.031 1 67.5 2 ILE B C 1
ATOM 2315 O O . ILE B 1 2 ? 19.734 9.938 40.938 1 67.5 2 ILE B O 1
ATOM 2319 N N . GLU B 1 3 ? 20.938 8.375 40.125 1 69.19 3 GLU B N 1
ATOM 2320 C CA . GLU B 1 3 ? 21.703 8.234 41.344 1 69.19 3 GLU B CA 1
ATOM 2321 C C . GLU B 1 3 ? 22.484 9.5 41.656 1 69.19 3 GLU B C 1
ATOM 2323 O O . GLU B 1 3 ? 22.594 9.906 42.812 1 69.19 3 GLU B O 1
ATOM 2328 N N . GLN B 1 4 ? 22.953 10.109 40.688 1 66.88 4 GLN B N 1
ATOM 2329 C CA . GLN B 1 4 ? 23.688 11.352 40.875 1 66.88 4 GLN B CA 1
ATOM 2330 C C . GLN B 1 4 ? 22.766 12.492 41.281 1 66.88 4 GLN B C 1
ATOM 2332 O O . GLN B 1 4 ? 23.125 13.305 42.125 1 66.88 4 GLN B O 1
ATOM 2337 N N . LEU B 1 5 ? 21.656 12.492 40.688 1 69.94 5 LEU B N 1
ATOM 2338 C CA . LEU B 1 5 ? 20.672 13.516 41.031 1 69.94 5 LEU B CA 1
ATOM 2339 C C . LEU B 1 5 ? 20.172 13.336 42.469 1 69.94 5 LEU B C 1
ATOM 2341 O O . LEU B 1 5 ? 19.984 14.32 43.188 1 69.94 5 LEU B O 1
ATOM 2345 N N . LYS B 1 6 ? 20.047 12.125 42.781 1 73.56 6 LYS B N 1
ATOM 2346 C CA . LYS B 1 6 ? 19.609 11.812 44.125 1 73.56 6 LYS B CA 1
ATOM 2347 C C . LYS B 1 6 ? 20.672 12.234 45.156 1 73.56 6 LYS B C 1
ATOM 2349 O O . LYS B 1 6 ? 20.328 12.594 46.281 1 73.56 6 LYS B O 1
ATOM 2354 N N . THR B 1 7 ? 21.891 12.133 44.781 1 72.75 7 THR B N 1
ATOM 2355 C CA . THR B 1 7 ? 22.969 12.57 45.656 1 72.75 7 THR B CA 1
ATOM 2356 C C . THR B 1 7 ? 22.969 14.094 45.812 1 72.75 7 THR B C 1
ATOM 2358 O O . THR B 1 7 ? 23.219 14.625 46.875 1 72.75 7 THR B O 1
ATOM 2361 N N . LEU B 1 8 ? 22.625 14.797 44.781 1 70 8 LEU B N 1
ATOM 2362 C CA . LEU B 1 8 ? 22.609 16.25 44.781 1 70 8 LEU B CA 1
ATOM 2363 C C . LEU B 1 8 ? 21.344 16.797 45.438 1 70 8 LEU B C 1
ATOM 2365 O O . LEU B 1 8 ? 21.375 17.828 46.125 1 70 8 LEU B O 1
ATOM 2369 N N . TYR B 1 9 ? 20.312 16.094 45.094 1 71.81 9 TYR B N 1
ATOM 2370 C CA . TYR B 1 9 ? 19.016 16.453 45.688 1 71.81 9 TYR B CA 1
ATOM 2371 C C . TYR B 1 9 ? 18.406 15.273 46.406 1 71.81 9 TYR B C 1
ATOM 2373 O O . TYR B 1 9 ? 17.641 14.5 45.844 1 71.81 9 TYR B O 1
ATOM 2381 N N . PRO B 1 10 ? 18.828 15.172 47.625 1 74.88 10 PRO B N 1
ATOM 2382 C CA . PRO B 1 10 ? 18.391 14.023 48.438 1 74.88 10 PRO B CA 1
ATOM 2383 C C . PRO B 1 10 ? 16.875 13.969 48.594 1 74.88 10 PRO B C 1
ATOM 2385 O O . PRO B 1 10 ? 16.312 12.914 48.906 1 74.88 10 PRO B O 1
ATOM 2388 N N . SER B 1 11 ? 16.234 15.141 48.344 1 74.12 11 SER B N 1
ATOM 2389 C CA . SER B 1 11 ? 14.789 15.188 48.5 1 74.12 11 SER B CA 1
ATOM 2390 C C . SER B 1 11 ? 14.078 14.688 47.25 1 74.12 11 SER B C 1
ATOM 2392 O O . SER B 1 11 ? 12.852 14.633 47.188 1 74.12 11 SER B O 1
ATOM 2394 N N . MET B 1 12 ? 14.836 14.289 46.281 1 74.5 12 MET B N 1
ATOM 2395 C CA . MET B 1 12 ? 14.281 13.742 45.062 1 74.5 12 MET B CA 1
ATOM 2396 C C . MET B 1 12 ? 13.578 12.414 45.312 1 74.5 12 MET B C 1
ATOM 2398 O O . MET B 1 12 ? 14.133 11.539 46 1 74.5 12 MET B O 1
ATOM 2402 N N . THR B 1 13 ? 12.305 12.297 44.938 1 78.88 13 THR B N 1
ATOM 2403 C CA . THR B 1 13 ? 11.516 11.086 45.156 1 78.88 13 THR B CA 1
ATOM 2404 C C . THR B 1 13 ? 10.828 10.641 43.875 1 78.88 13 THR B C 1
ATOM 2406 O O . THR B 1 13 ? 10.477 11.469 43.031 1 78.88 13 THR B O 1
ATOM 2409 N N . GLN B 1 14 ? 10.727 9.359 43.688 1 76.5 14 GLN B N 1
ATOM 2410 C CA . GLN B 1 14 ? 9.938 8.812 42.594 1 76.5 14 GLN B CA 1
ATOM 2411 C C . GLN B 1 14 ? 8.445 9.008 42.844 1 76.5 14 GLN B C 1
ATOM 2413 O O . GLN B 1 14 ? 7.949 8.75 43.938 1 76.5 14 GLN B O 1
ATOM 2418 N N . LEU B 1 15 ? 7.852 9.719 41.906 1 72.12 15 LEU B N 1
ATOM 2419 C CA . LEU B 1 15 ? 6.434 10.039 42.031 1 72.12 15 LEU B CA 1
ATOM 2420 C C . LEU B 1 15 ? 5.59 9.172 41.094 1 72.12 15 LEU B C 1
ATOM 2422 O O . LEU B 1 15 ? 6.078 8.711 40.062 1 72.12 15 LEU B O 1
ATOM 2426 N N . HIS B 1 16 ? 4.371 8.766 41.562 1 70.56 16 HIS B N 1
ATOM 2427 C CA . HIS B 1 16 ? 3.418 8.062 40.688 1 70.56 16 HIS B CA 1
ATOM 2428 C C . HIS B 1 16 ? 2.584 9.031 39.875 1 70.56 16 HIS B C 1
ATOM 2430 O O . HIS B 1 16 ? 2.094 8.68 38.812 1 70.56 16 HIS B O 1
ATOM 2436 N N . GLN B 1 17 ? 2.461 10.297 40.469 1 65.12 17 GLN B N 1
ATOM 2437 C CA . GLN B 1 17 ? 1.741 11.383 39.812 1 65.12 17 GLN B CA 1
ATOM 2438 C C . GLN B 1 17 ? 2.416 12.727 40.062 1 65.12 17 GLN B C 1
ATOM 2440 O O . GLN B 1 17 ? 3.104 12.898 41.062 1 65.12 17 GLN B O 1
ATOM 2445 N N . PRO B 1 18 ? 2.275 13.625 39.094 1 64.06 18 PRO B N 1
ATOM 2446 C CA . PRO B 1 18 ? 2.852 14.953 39.344 1 64.06 18 PRO B CA 1
ATOM 2447 C C . PRO B 1 18 ? 2.176 15.695 40.5 1 64.06 18 PRO B C 1
ATOM 2449 O O . PRO B 1 18 ? 0.961 15.578 40.688 1 64.06 18 PRO B O 1
ATOM 2452 N N . ILE B 1 19 ? 3.076 16.344 41.406 1 67.56 19 ILE B N 1
ATOM 2453 C CA . ILE B 1 19 ? 2.637 17.094 42.562 1 67.56 19 ILE B CA 1
ATOM 2454 C C . ILE B 1 19 ? 2.977 18.578 42.406 1 67.56 19 ILE B C 1
ATOM 2456 O O . ILE B 1 19 ? 4.066 18.922 41.938 1 67.56 19 ILE B O 1
ATOM 2460 N N . ASP B 1 20 ? 2.057 19.484 42.625 1 65 20 ASP B N 1
ATOM 2461 C CA . ASP B 1 20 ? 2.146 20.922 42.375 1 65 20 ASP B CA 1
ATOM 2462 C C . ASP B 1 20 ? 3.402 21.516 43 1 65 20 ASP B C 1
ATOM 2464 O O . ASP B 1 20 ? 4.055 22.375 42.406 1 65 20 ASP B O 1
ATOM 2468 N N . ASN B 1 21 ? 3.865 21.141 44.125 1 72.44 21 ASN B N 1
ATOM 2469 C CA . ASN B 1 21 ? 4.977 21.781 44.844 1 72.44 21 ASN B CA 1
ATOM 2470 C C . ASN B 1 21 ? 6.305 21.109 44.5 1 72.44 21 ASN B C 1
ATOM 2472 O O . ASN B 1 21 ? 7.324 21.391 45.125 1 72.44 21 ASN B O 1
ATOM 2476 N N . TYR B 1 22 ? 6.27 20.266 43.438 1 72.31 22 TYR B N 1
ATOM 2477 C CA . TYR B 1 22 ? 7.484 19.578 43.031 1 72.31 22 TYR B CA 1
ATOM 2478 C C . TYR B 1 22 ? 7.844 19.922 41.594 1 72.31 22 TYR B C 1
ATOM 2480 O O . TYR B 1 22 ? 6.961 20.188 40.781 1 72.31 22 TYR B O 1
ATOM 2488 N N . ILE B 1 23 ? 9.031 20 41.281 1 69.75 23 ILE B N 1
ATOM 2489 C CA . ILE B 1 23 ? 9.523 19.938 39.906 1 69.75 23 ILE B CA 1
ATOM 2490 C C . ILE B 1 23 ? 9.664 18.484 39.469 1 69.75 23 ILE B C 1
ATOM 2492 O O . ILE B 1 23 ? 10.414 17.719 40.094 1 69.75 23 ILE B O 1
ATOM 2496 N N . THR B 1 24 ? 8.711 18.094 38.594 1 69.5 24 THR B N 1
ATOM 2497 C CA . THR B 1 24 ? 8.688 16.688 38.219 1 69.5 24 THR B CA 1
ATOM 2498 C C . THR B 1 24 ? 9.383 16.469 36.875 1 69.5 24 THR B C 1
ATOM 2500 O O . THR B 1 24 ? 9.375 17.344 36 1 69.5 24 THR B O 1
ATOM 2503 N N . PHE B 1 25 ? 10.164 15.391 36.812 1 68.19 25 PHE B N 1
ATOM 2504 C CA . PHE B 1 25 ? 10.852 15.031 35.562 1 68.19 25 PHE B CA 1
ATOM 2505 C C . PHE B 1 25 ? 10.906 13.516 35.406 1 68.19 25 PHE B C 1
ATOM 2507 O O . PHE B 1 25 ? 10.789 12.773 36.375 1 68.19 25 PHE B O 1
ATOM 2514 N N . ILE B 1 26 ? 10.789 13.023 34.219 1 63.59 26 ILE B N 1
ATOM 2515 C CA . ILE B 1 26 ? 10.812 11.586 33.938 1 63.59 26 ILE B CA 1
ATOM 2516 C C . ILE B 1 26 ? 12.227 11.156 33.562 1 63.59 26 ILE B C 1
ATOM 2518 O O . ILE B 1 26 ? 12.852 11.758 32.688 1 63.59 26 ILE B O 1
ATOM 2522 N N . VAL B 1 27 ? 12.719 10.219 34.281 1 62.53 27 VAL B N 1
ATOM 2523 C CA . VAL B 1 27 ? 13.992 9.57 34 1 62.53 27 VAL B CA 1
ATOM 2524 C C . VAL B 1 27 ? 13.812 8.055 34 1 62.53 27 VAL B C 1
ATOM 2526 O O . VAL B 1 27 ? 13.273 7.473 34.938 1 62.53 27 VAL B O 1
ATOM 2529 N N . ASP B 1 28 ? 14.234 7.418 32.844 1 60.06 28 ASP B N 1
ATOM 2530 C CA . ASP B 1 28 ? 14.141 5.969 32.688 1 60.06 28 ASP B CA 1
ATOM 2531 C C . ASP B 1 28 ? 12.719 5.477 32.938 1 60.06 28 ASP B C 1
ATOM 2533 O O . ASP B 1 28 ? 12.508 4.547 33.719 1 60.06 28 ASP B O 1
ATOM 2537 N N . ASP B 1 29 ? 11.695 6.238 32.344 1 62.41 29 ASP B N 1
ATOM 2538 C CA . ASP B 1 29 ? 10.273 5.898 32.312 1 62.41 29 ASP B CA 1
ATOM 2539 C C . ASP B 1 29 ? 9.656 6.008 33.688 1 62.41 29 ASP B C 1
ATOM 2541 O O . ASP B 1 29 ? 8.609 5.414 33.969 1 62.41 29 ASP B O 1
ATOM 2545 N N . SER B 1 30 ? 10.398 6.57 34.594 1 68.94 30 SER B N 1
ATOM 2546 C CA . SER B 1 30 ? 9.867 6.777 35.938 1 68.94 30 SER B CA 1
ATOM 2547 C C . SER B 1 30 ? 9.773 8.266 36.25 1 68.94 30 SER B C 1
ATOM 2549 O O . SER B 1 30 ? 10.672 9.039 35.938 1 68.94 30 SER B O 1
ATOM 2551 N N . LEU B 1 31 ? 8.641 8.57 36.812 1 70.81 31 LEU B N 1
ATOM 2552 C CA . LEU B 1 31 ? 8.375 9.938 37.25 1 70.81 31 LEU B CA 1
ATOM 2553 C C . LEU B 1 31 ? 9.102 10.242 38.562 1 70.81 31 LEU B C 1
ATOM 2555 O O . LEU B 1 31 ? 8.969 9.492 39.531 1 70.81 31 LEU B O 1
ATOM 2559 N N . TYR B 1 32 ? 9.984 11.312 38.5 1 74.31 32 TYR B N 1
ATOM 2560 C CA . TYR B 1 32 ? 10.664 11.781 39.688 1 74.31 32 TYR B CA 1
ATOM 2561 C C . TYR B 1 32 ? 10.289 13.227 40 1 74.31 32 TYR B C 1
ATOM 2563 O O . TYR B 1 32 ? 9.852 13.961 39.125 1 74.31 32 TYR B O 1
ATOM 2571 N N . GLY B 1 33 ? 10.25 13.602 41.188 1 73.81 33 GLY B N 1
ATOM 2572 C CA . GLY B 1 33 ? 9.969 14.961 41.594 1 73.81 33 GLY B CA 1
ATOM 2573 C C . GLY B 1 33 ? 10.891 15.445 42.688 1 73.81 33 GLY B C 1
ATOM 2574 O O . GLY B 1 33 ? 11.398 14.648 43.469 1 73.81 33 GLY B O 1
ATOM 2575 N N . ILE B 1 34 ? 11.289 16.766 42.656 1 75.25 34 ILE B N 1
ATOM 2576 C CA . ILE B 1 34 ? 12.031 17.484 43.688 1 75.25 34 ILE B CA 1
ATOM 2577 C C . ILE B 1 34 ? 11.188 18.641 44.219 1 75.25 34 ILE B C 1
ATOM 2579 O O . ILE B 1 34 ? 10.641 19.422 43.469 1 75.25 34 ILE B O 1
ATOM 2583 N N . PRO B 1 35 ? 10.914 18.703 45.531 1 76.19 35 PRO B N 1
ATOM 2584 C CA . PRO B 1 35 ? 10.164 19.844 46.062 1 76.19 35 PRO B CA 1
ATOM 2585 C C . PRO B 1 35 ? 10.781 21.188 45.688 1 76.19 35 PRO B C 1
ATOM 2587 O O . PRO B 1 35 ? 12 21.359 45.812 1 76.19 35 PRO B O 1
ATOM 2590 N N . LYS B 1 36 ? 9.938 22.062 45.125 1 75.19 36 LYS B N 1
ATOM 2591 C CA . LYS B 1 36 ? 10.367 23.391 44.688 1 75.19 36 LYS B CA 1
ATOM 2592 C C . LYS B 1 36 ? 11.094 24.141 45.812 1 75.19 36 LYS B C 1
ATOM 2594 O O . LYS B 1 36 ? 12.039 24.875 45.531 1 75.19 36 LYS B O 1
ATOM 2599 N N . ASP B 1 37 ? 10.727 23.922 46.938 1 75.31 37 ASP B N 1
ATOM 2600 C CA . ASP B 1 37 ? 11.289 24.641 48.094 1 75.31 37 ASP B CA 1
ATOM 2601 C C . ASP B 1 37 ? 12.711 24.172 48.375 1 75.31 37 ASP B C 1
ATOM 2603 O O . ASP B 1 37 ? 13.492 24.891 49 1 75.31 37 ASP B O 1
ATOM 2607 N N . ASP B 1 38 ? 13.109 23.031 47.969 1 71.5 38 ASP B N 1
ATOM 2608 C CA . ASP B 1 38 ? 14.422 22.469 48.25 1 71.5 38 ASP B CA 1
ATOM 2609 C C . ASP B 1 38 ? 15.422 22.781 47.156 1 71.5 38 ASP B C 1
ATOM 2611 O O . ASP B 1 38 ? 16.578 22.359 47.188 1 71.5 38 ASP B O 1
ATOM 2615 N N . LEU B 1 39 ? 14.969 23.344 46.094 1 66.5 39 LEU B N 1
ATOM 2616 C CA . LEU B 1 39 ? 15.844 23.625 44.969 1 66.5 39 LEU B CA 1
ATOM 2617 C C . LEU B 1 39 ? 16.203 25.109 44.906 1 66.5 39 LEU B C 1
ATOM 2619 O O . LEU B 1 39 ? 15.312 25.969 44.938 1 66.5 39 LEU B O 1
ATOM 2623 N N . PRO B 1 40 ? 17.5 25.469 45.156 1 65.94 40 PRO B N 1
ATOM 2624 C CA . PRO B 1 40 ? 17.875 26.859 44.875 1 65.94 40 PRO B CA 1
ATOM 2625 C C . PRO B 1 40 ? 17.484 27.297 43.469 1 65.94 40 PRO B C 1
ATOM 2627 O O . PRO B 1 40 ? 17.359 26.469 42.562 1 65.94 40 PRO B O 1
ATOM 2630 N N . GLU B 1 41 ? 17.156 28.562 43.188 1 61.06 41 GLU B N 1
ATOM 2631 C CA . GLU B 1 41 ? 16.719 29.141 41.906 1 61.06 41 GLU B CA 1
ATOM 2632 C C . GLU B 1 41 ? 17.672 28.75 40.781 1 61.06 41 GLU B C 1
ATOM 2634 O O . GLU B 1 41 ? 17.219 28.453 39.688 1 61.06 41 GLU B O 1
ATOM 2639 N N . GLU B 1 42 ? 18.875 28.625 41.031 1 62.09 42 GLU B N 1
ATOM 2640 C CA . GLU B 1 42 ? 19.859 28.297 40 1 62.09 42 GLU B CA 1
ATOM 2641 C C . GLU B 1 42 ? 19.766 26.844 39.562 1 62.09 42 GLU B C 1
ATOM 2643 O O . GLU B 1 42 ? 19.891 26.531 38.375 1 62.09 42 GLU B O 1
ATOM 2648 N N . SER B 1 43 ? 19.609 25.938 40.469 1 62.06 43 SER B N 1
ATOM 2649 C CA . SER B 1 43 ? 19.5 24.516 40.156 1 62.06 43 SER B CA 1
ATOM 2650 C C . SER B 1 43 ? 18.203 24.203 39.438 1 62.06 43 SER B C 1
ATOM 2652 O O . SER B 1 43 ? 18.156 23.328 38.562 1 62.06 43 SER B O 1
ATOM 2654 N N . LEU B 1 44 ? 17.203 24.922 39.781 1 56.53 44 LEU B N 1
ATOM 2655 C CA . LEU B 1 44 ? 15.945 24.828 39.062 1 56.53 44 LEU B CA 1
ATOM 2656 C C . LEU B 1 44 ? 16.125 25.172 37.594 1 56.53 44 LEU B C 1
ATOM 2658 O O . LEU B 1 44 ? 15.594 24.484 36.719 1 56.53 44 LEU B O 1
ATOM 2662 N N . THR B 1 45 ? 16.797 26.172 37.344 1 52.44 45 THR B N 1
ATOM 2663 C CA . THR B 1 45 ? 17.078 26.594 35.969 1 52.44 45 THR B CA 1
ATOM 2664 C C . THR B 1 45 ? 17.891 25.531 35.25 1 52.44 45 THR B C 1
ATOM 2666 O O . THR B 1 45 ? 17.641 25.25 34.062 1 52.44 45 THR B O 1
ATOM 2669 N N . LEU B 1 46 ? 18.828 24.953 35.906 1 52.69 46 LEU B N 1
ATOM 2670 C CA . LEU B 1 46 ? 19.672 23.938 35.312 1 52.69 46 LEU B CA 1
ATOM 2671 C C . LEU B 1 46 ? 18.875 22.672 35 1 52.69 46 LEU B C 1
ATOM 2673 O O . LEU B 1 46 ? 19.016 22.094 33.906 1 52.69 46 LEU B O 1
ATOM 2677 N N . LEU B 1 47 ? 18.172 22.203 35.969 1 53.81 47 LEU B N 1
ATOM 2678 C CA . LEU B 1 47 ? 17.359 21.031 35.719 1 53.81 47 LEU B CA 1
ATOM 2679 C C . LEU B 1 47 ? 16.328 21.281 34.625 1 53.81 47 LEU B C 1
ATOM 2681 O O . LEU B 1 47 ? 16.062 20.406 33.781 1 53.81 47 LEU B O 1
ATOM 2685 N N . GLN B 1 48 ? 15.789 22.422 34.781 1 49.75 48 GLN B N 1
ATOM 2686 C CA . GLN B 1 48 ? 14.859 22.844 33.719 1 49.75 48 GLN B CA 1
ATOM 2687 C C . GLN B 1 48 ? 15.547 22.891 32.375 1 49.75 48 GLN B C 1
ATOM 2689 O O . GLN B 1 48 ? 14.922 22.625 31.344 1 49.75 48 GLN B O 1
ATOM 2694 N N . THR B 1 49 ? 16.703 23.359 32.375 1 46.78 49 THR B N 1
ATOM 2695 C CA . THR B 1 49 ? 17.484 23.469 31.141 1 46.78 49 THR B CA 1
ATOM 2696 C C . THR B 1 49 ? 17.938 22.094 30.672 1 46.78 49 THR B C 1
ATOM 2698 O O . THR B 1 49 ? 17.969 21.828 29.469 1 46.78 49 THR B O 1
ATOM 2701 N N . LEU B 1 50 ? 18.469 21.312 31.469 1 45.22 50 LEU B N 1
ATOM 2702 C CA . LEU B 1 50 ? 19.078 20.047 31.094 1 45.22 50 LEU B CA 1
ATOM 2703 C C . LEU B 1 50 ? 18 18.984 30.875 1 45.22 50 LEU B C 1
ATOM 2705 O O . LEU B 1 50 ? 18.219 18.016 30.141 1 45.22 50 LEU B O 1
ATOM 2709 N N . LEU B 1 51 ? 17.078 18.938 31.844 1 45.69 51 LEU B N 1
ATOM 2710 C CA . LEU B 1 51 ? 16.078 17.891 31.672 1 45.69 51 LEU B CA 1
ATOM 2711 C C . LEU B 1 51 ? 15.047 18.297 30.609 1 45.69 51 LEU B C 1
ATOM 2713 O O . LEU B 1 51 ? 14.461 19.375 30.703 1 45.69 51 LEU B O 1
ATOM 2717 N N . PRO B 1 52 ? 15.227 17.844 29.453 1 42.22 52 PRO B N 1
ATOM 2718 C CA . PRO B 1 52 ? 14.422 18.281 28.312 1 42.22 52 PRO B CA 1
ATOM 2719 C C . PRO B 1 52 ? 12.977 18.594 28.688 1 42.22 52 PRO B C 1
ATOM 2721 O O . PRO B 1 52 ? 12.281 19.297 27.953 1 42.22 52 PRO B O 1
ATOM 2724 N N . ASN B 1 53 ? 12.344 17.672 29.297 1 42.56 53 ASN B N 1
ATOM 2725 C CA . ASN B 1 53 ? 10.891 17.781 29.406 1 42.56 53 ASN B CA 1
ATOM 2726 C C . ASN B 1 53 ? 10.484 18.859 30.406 1 42.56 53 ASN B C 1
ATOM 2728 O O . ASN B 1 53 ? 10.414 18.594 31.609 1 42.56 53 ASN B O 1
ATOM 2732 N N . GLN B 1 54 ? 11.008 20.062 30.453 1 42.25 54 GLN B N 1
ATOM 2733 C CA . GLN B 1 54 ? 10.641 21.172 31.328 1 42.25 54 GLN B CA 1
ATOM 2734 C C . GLN B 1 54 ? 9.141 21.172 31.625 1 42.25 54 GLN B C 1
ATOM 2736 O O . GLN B 1 54 ? 8.367 20.516 30.938 1 42.25 54 GLN B O 1
ATOM 2741 N N . VAL B 1 55 ? 8.711 22.391 32.375 1 41.12 55 VAL B N 1
ATOM 2742 C CA . VAL B 1 55 ? 7.516 22.812 33.125 1 41.12 55 VAL B CA 1
ATOM 2743 C C . VAL B 1 55 ? 6.355 22.984 32.125 1 41.12 55 VAL B C 1
ATOM 2745 O O . VAL B 1 55 ? 6.375 23.891 31.297 1 41.12 55 VAL B O 1
ATOM 2748 N N . THR B 1 56 ? 5.965 22.016 31.484 1 50.56 56 THR B N 1
ATOM 2749 C CA . THR B 1 56 ? 4.68 22.156 30.797 1 50.56 56 THR B CA 1
ATOM 2750 C C . THR B 1 56 ? 3.664 22.844 31.719 1 50.56 56 THR B C 1
ATOM 2752 O O . THR B 1 56 ? 3.633 22.578 32.906 1 50.56 56 THR B O 1
ATOM 2755 N N . SER B 1 57 ? 3.332 24.047 31.375 1 59.31 57 SER B N 1
ATOM 2756 C CA . SER B 1 57 ? 2.215 24.656 32.094 1 59.31 57 SER B CA 1
ATOM 2757 C C . SER B 1 57 ? 1.184 23.609 32.5 1 59.31 57 SER B C 1
ATOM 2759 O O . SER B 1 57 ? 1.171 22.5 31.969 1 59.31 57 SER B O 1
ATOM 2761 N N . GLU B 1 58 ? 0.637 23.781 33.656 1 64.31 58 GLU B N 1
ATOM 2762 C CA . GLU B 1 58 ? -0.451 22.906 34.125 1 64.31 58 GLU B CA 1
ATOM 2763 C C . GLU B 1 58 ? -1.372 22.531 32.969 1 64.31 58 GLU B C 1
ATOM 2765 O O . GLU B 1 58 ? -1.776 21.375 32.844 1 64.31 58 GLU B O 1
ATOM 2770 N N . LYS B 1 59 ? -1.504 23.438 32.094 1 76.56 59 LYS B N 1
ATOM 2771 C CA . LYS B 1 59 ? -2.395 23.203 30.969 1 76.56 59 LYS B CA 1
ATOM 2772 C C . LYS B 1 59 ? -1.765 22.234 29.969 1 76.56 59 LYS B C 1
ATOM 2774 O O . LYS B 1 59 ? -2.449 21.375 29.422 1 76.56 59 LYS B O 1
ATOM 2779 N N . GLU B 1 60 ? -0.526 22.375 29.797 1 78 60 GLU B N 1
ATOM 2780 C CA . GLU B 1 60 ? 0.169 21.5 28.875 1 78 60 GLU B CA 1
ATOM 2781 C C . GLU B 1 60 ? 0.182 20.062 29.391 1 78 60 GLU B C 1
ATOM 2783 O O . GLU B 1 60 ? -0.013 19.109 28.625 1 78 60 GLU B O 1
ATOM 2788 N N . GLN B 1 61 ? 0.278 19.953 30.656 1 81.94 61 GLN B N 1
ATOM 2789 C CA . GLN B 1 61 ? 0.262 18.641 31.266 1 81.94 61 GLN B CA 1
ATOM 2790 C C . GLN B 1 61 ? -1.114 17.984 31.141 1 81.94 61 GLN B C 1
ATOM 2792 O O . GLN B 1 61 ? -1.221 16.781 30.906 1 81.94 61 GLN B O 1
ATOM 2797 N N . ASP B 1 62 ? -2.096 18.812 31.312 1 88.06 62 ASP B N 1
ATOM 2798 C CA . ASP B 1 62 ? -3.459 18.297 31.188 1 88.06 62 ASP B CA 1
ATOM 2799 C C . ASP B 1 62 ? -3.713 17.781 29.781 1 88.06 62 ASP B C 1
ATOM 2801 O O . ASP B 1 62 ? -4.367 16.75 29.594 1 88.06 62 ASP B O 1
ATOM 2805 N N . TRP B 1 63 ? -3.193 18.406 28.844 1 89.06 63 TRP B N 1
ATOM 2806 C CA . TRP B 1 63 ? -3.338 17.969 27.469 1 89.06 63 TRP B CA 1
ATOM 2807 C C . TRP B 1 63 ? -2.594 16.656 27.234 1 89.06 63 TRP B C 1
ATOM 2809 O O . TRP B 1 63 ? -3.107 15.75 26.578 1 89.06 63 TRP B O 1
ATOM 2819 N N . ILE B 1 64 ? -1.439 16.594 27.766 1 86.5 64 ILE B N 1
ATOM 2820 C CA . ILE B 1 64 ? -0.645 15.383 27.625 1 86.5 64 ILE B CA 1
ATOM 2821 C C . ILE B 1 64 ? -1.396 14.203 28.234 1 86.5 64 ILE B C 1
ATOM 2823 O O . ILE B 1 64 ? -1.468 13.133 27.625 1 86.5 64 ILE B O 1
ATOM 2827 N N . HIS B 1 65 ? -2.016 14.453 29.344 1 87.81 65 HIS B N 1
ATOM 2828 C CA . HIS B 1 65 ? -2.789 13.406 30 1 87.81 65 HIS B CA 1
ATOM 2829 C C . HIS B 1 65 ? -3.961 12.961 29.125 1 87.81 65 HIS B C 1
ATOM 2831 O O . HIS B 1 65 ? -4.246 11.766 29.031 1 87.81 65 HIS B O 1
ATOM 2837 N N . PHE B 1 66 ? -4.531 13.914 28.516 1 92.62 66 PHE B N 1
ATOM 2838 C CA . PHE B 1 66 ? -5.664 13.609 27.656 1 92.62 66 PHE B CA 1
ATOM 2839 C C . PHE B 1 66 ? -5.207 12.867 26.406 1 92.62 66 PHE B C 1
ATOM 2841 O O . PHE B 1 66 ? -5.789 11.844 26.031 1 92.62 66 PHE B O 1
ATOM 2848 N N . LEU B 1 67 ? -4.137 13.266 25.828 1 91.12 67 LEU B N 1
ATOM 2849 C CA . LEU B 1 67 ? -3.641 12.727 24.562 1 91.12 67 LEU B CA 1
ATOM 2850 C C . LEU B 1 67 ? -3.109 11.305 24.766 1 91.12 67 LEU B C 1
ATOM 2852 O O . LEU B 1 67 ? -3.156 10.492 23.844 1 91.12 67 LEU B O 1
ATOM 2856 N N . THR B 1 68 ? -2.656 10.977 25.922 1 87.06 68 THR B N 1
ATOM 2857 C CA . THR B 1 68 ? -2.047 9.672 26.172 1 87.06 68 THR B CA 1
ATOM 2858 C C . THR B 1 68 ? -3.049 8.719 26.812 1 87.06 68 THR B C 1
ATOM 2860 O O . THR B 1 68 ? -2.711 7.578 27.141 1 87.06 68 THR B O 1
ATOM 2863 N N . GLY B 1 69 ? -4.242 9.242 27.016 1 85.75 69 GLY B N 1
ATOM 2864 C CA . GLY B 1 69 ? -5.301 8.383 27.531 1 85.75 69 GLY B CA 1
ATOM 2865 C C . GLY B 1 69 ? -5.363 8.344 29.047 1 85.75 69 GLY B C 1
ATOM 2866 O O . GLY B 1 69 ? -6.125 7.566 29.609 1 85.75 69 GLY B O 1
ATOM 2867 N N . GLN B 1 70 ? -4.625 9.141 29.703 1 84.88 70 GLN B N 1
ATOM 2868 C CA . GLN B 1 70 ? -4.609 9.195 31.172 1 84.88 70 GLN B CA 1
ATOM 2869 C C . GLN B 1 70 ? -5.785 10.008 31.703 1 84.88 70 GLN B C 1
ATOM 2871 O O . GLN B 1 70 ? -6.137 9.898 32.875 1 84.88 70 GLN B O 1
ATOM 2876 N N . ALA B 1 71 ? -6.344 10.875 30.891 1 88.69 71 ALA B N 1
ATOM 2877 C CA . ALA B 1 71 ? -7.555 11.633 31.203 1 88.69 71 ALA B CA 1
ATOM 2878 C C . ALA B 1 71 ? -8.648 11.367 30.188 1 88.69 71 ALA B C 1
ATOM 2880 O O . ALA B 1 71 ? -8.367 11.25 28.984 1 88.69 71 ALA B O 1
ATOM 2881 N N . SER B 1 72 ? -9.82 11.336 30.609 1 89.56 72 SER B N 1
ATOM 2882 C CA . SER B 1 72 ? -10.938 11.016 29.734 1 89.56 72 SER B CA 1
ATOM 2883 C C . SER B 1 72 ? -11.508 12.266 29.078 1 89.56 72 SER B C 1
ATOM 2885 O O . SER B 1 72 ? -12.164 12.188 28.031 1 89.56 72 SER B O 1
ATOM 2887 N N . GLU B 1 73 ? -11.242 13.375 29.703 1 91.94 73 GLU B N 1
ATOM 2888 C CA . GLU B 1 73 ? -11.797 14.617 29.172 1 91.94 73 GLU B CA 1
ATOM 2889 C C . GLU B 1 73 ? -10.688 15.586 28.781 1 91.94 73 GLU B C 1
ATOM 2891 O O . GLU B 1 73 ? -9.648 15.656 29.438 1 91.94 73 GLU B O 1
ATOM 2896 N N . PRO B 1 74 ? -10.961 16.312 27.719 1 92 74 PRO B N 1
ATOM 2897 C CA . PRO B 1 74 ? -9.984 17.328 27.344 1 92 74 PRO B CA 1
ATOM 2898 C C . PRO B 1 74 ? -9.953 18.5 28.312 1 92 74 PRO B C 1
ATOM 2900 O O . PRO B 1 74 ? -10.977 18.828 28.922 1 92 74 PRO B O 1
ATOM 2903 N N . PRO B 1 75 ? -8.805 19.094 28.438 1 89.75 75 PRO B N 1
ATOM 2904 C CA . PRO B 1 75 ? -8.695 20.219 29.359 1 89.75 75 PRO B CA 1
ATOM 2905 C C . PRO B 1 75 ? -9.492 21.438 28.891 1 89.75 75 PRO B C 1
ATOM 2907 O O . PRO B 1 75 ? -9.883 22.281 29.719 1 89.75 75 PRO B O 1
ATOM 2910 N N . GLU B 1 76 ? -9.648 21.578 27.609 1 87.88 76 GLU B N 1
ATOM 2911 C CA . GLU B 1 76 ? -10.438 22.672 27.047 1 87.88 76 GLU B CA 1
ATOM 2912 C C . GLU B 1 76 ? -11.18 22.234 25.781 1 87.88 76 GLU B C 1
ATOM 2914 O O . GLU B 1 76 ? -10.781 21.266 25.141 1 87.88 76 GLU B O 1
ATOM 2919 N N . ARG B 1 77 ? -12.234 23.016 25.562 1 86.56 77 ARG B N 1
ATOM 2920 C CA . ARG B 1 77 ? -12.984 22.75 24.344 1 86.56 77 ARG B CA 1
ATOM 2921 C C . ARG B 1 77 ? -12.305 23.391 23.125 1 86.56 77 ARG B C 1
ATOM 2923 O O . ARG B 1 77 ? -11.805 24.516 23.219 1 86.56 77 ARG B O 1
ATOM 2930 N N . LEU B 1 78 ? -12.211 22.578 22.125 1 88.44 78 LEU B N 1
ATOM 2931 C CA . LEU B 1 78 ? -11.68 23.094 20.859 1 88.44 78 LEU B CA 1
ATOM 2932 C C . LEU B 1 78 ? -12.719 22.984 19.766 1 88.44 78 LEU B C 1
ATOM 2934 O O . LEU B 1 78 ? -13.406 21.969 19.641 1 88.44 78 LEU B O 1
ATOM 2938 N N . GLU B 1 79 ? -12.914 24.094 19.062 1 88.88 79 GLU B N 1
ATOM 2939 C CA . GLU B 1 79 ? -13.828 24.062 17.922 1 88.88 79 GLU B CA 1
ATOM 2940 C C . GLU B 1 79 ? -13.273 23.188 16.797 1 88.88 79 GLU B C 1
ATOM 2942 O O . GLU B 1 79 ? -14.008 22.422 16.172 1 88.88 79 GLU B O 1
ATOM 2947 N N . ALA B 1 80 ? -12.008 23.375 16.531 1 93 80 ALA B N 1
ATOM 2948 C CA . ALA B 1 80 ? -11.281 22.609 15.523 1 93 80 ALA B CA 1
ATOM 2949 C C . ALA B 1 80 ? -9.805 22.484 15.898 1 93 80 ALA B C 1
ATOM 2951 O O . ALA B 1 80 ? -9.312 23.219 16.766 1 93 80 ALA B O 1
ATOM 2952 N N . PHE B 1 81 ? -9.164 21.5 15.32 1 92.94 81 PHE B N 1
ATOM 2953 C CA . PHE B 1 81 ? -7.758 21.297 15.648 1 92.94 81 PHE B CA 1
ATOM 2954 C C . PHE B 1 81 ? -7.051 20.516 14.547 1 92.94 81 PHE B C 1
ATOM 2956 O O . PHE B 1 81 ? -7.699 19.891 13.711 1 92.94 81 PHE B O 1
ATOM 2963 N N . ARG B 1 82 ? -5.805 20.609 14.547 1 93.94 82 ARG B N 1
ATOM 2964 C CA . ARG B 1 82 ? -4.902 19.844 13.695 1 93.94 82 ARG B CA 1
ATOM 2965 C C . ARG B 1 82 ? -3.705 19.328 14.492 1 93.94 82 ARG B C 1
ATOM 2967 O O . ARG B 1 82 ? -3.291 19.953 15.469 1 93.94 82 ARG B O 1
ATOM 2974 N N . VAL B 1 83 ? -3.287 18.203 14.125 1 95.88 83 VAL B N 1
ATOM 2975 C CA . VAL B 1 83 ? -2.092 17.641 14.75 1 95.88 83 VAL B CA 1
ATOM 2976 C C . VAL B 1 83 ? -0.939 17.656 13.75 1 95.88 83 VAL B C 1
ATOM 2978 O O . VAL B 1 83 ? -1.107 17.234 12.594 1 95.88 83 VAL B O 1
ATOM 2981 N N . VAL B 1 84 ? 0.182 18.094 14.188 1 95.56 84 VAL B N 1
ATOM 2982 C CA . VAL B 1 84 ? 1.356 18.203 13.328 1 95.56 84 VAL B CA 1
ATOM 2983 C C . VAL B 1 84 ? 2.547 17.516 13.984 1 95.56 84 VAL B C 1
ATOM 2985 O O . VAL B 1 84 ? 2.787 17.672 15.18 1 95.56 84 VAL B O 1
ATOM 2988 N N . ALA B 1 85 ? 3.213 16.719 13.227 1 96.5 85 ALA B N 1
ATOM 2989 C CA . ALA B 1 85 ? 4.461 16.109 13.68 1 96.5 85 ALA B CA 1
ATOM 2990 C C . ALA B 1 85 ? 5.668 16.828 13.078 1 96.5 85 ALA B C 1
ATOM 2992 O O . ALA B 1 85 ? 5.738 17.016 11.867 1 96.5 85 ALA B O 1
ATOM 2993 N N . LEU B 1 86 ? 6.539 17.188 13.922 1 92.5 86 LEU B N 1
ATOM 2994 C CA . LEU B 1 86 ? 7.781 17.828 13.516 1 92.5 86 LEU B CA 1
ATOM 2995 C C . LEU B 1 86 ? 8.977 16.938 13.812 1 92.5 86 LEU B C 1
ATOM 2997 O O . LEU B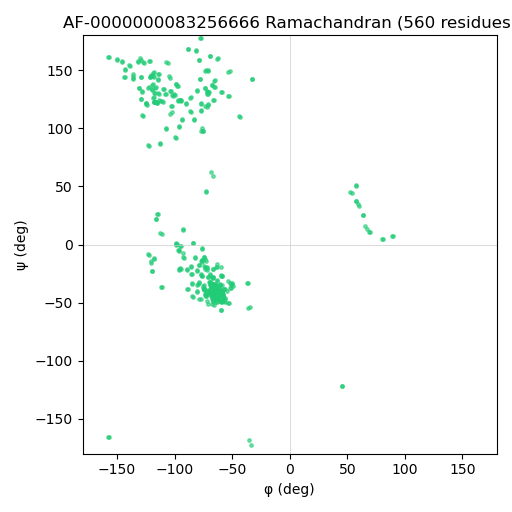 1 86 ? 9.172 16.516 14.953 1 92.5 86 LEU B O 1
ATOM 3001 N N . TYR B 1 87 ? 9.727 16.672 12.789 1 92.69 87 TYR B N 1
ATOM 3002 C CA . TYR B 1 87 ? 10.914 15.836 12.961 1 92.69 87 TYR B CA 1
ATOM 3003 C C . TYR B 1 87 ? 12.172 16.609 12.602 1 92.69 87 TYR B C 1
ATOM 3005 O O . TYR B 1 87 ? 12.273 17.188 11.516 1 92.69 87 TYR B O 1
ATOM 3013 N N . VAL B 1 88 ? 13.07 16.625 13.484 1 87.62 88 VAL B N 1
ATOM 3014 C CA . VAL B 1 88 ? 14.352 17.297 13.273 1 87.62 88 VAL B CA 1
ATOM 3015 C C . VAL B 1 88 ? 15.461 16.266 13.141 1 87.62 88 VAL B C 1
ATOM 3017 O O . VAL B 1 88 ? 15.625 15.391 14.008 1 87.62 88 VAL B O 1
ATOM 3020 N N . GLN B 1 89 ? 16.219 16.234 12.062 1 82.62 89 GLN B N 1
ATOM 3021 C CA . GLN B 1 89 ? 17.234 15.227 11.781 1 82.62 89 GLN B CA 1
ATOM 3022 C C . GLN B 1 89 ? 18.422 15.359 12.734 1 82.62 89 GLN B C 1
ATOM 3024 O O . GLN B 1 89 ? 19.078 14.359 13.055 1 82.62 89 GLN B O 1
ATOM 3029 N N . SER B 1 90 ? 18.703 16.516 13.125 1 79.44 90 SER B N 1
ATOM 3030 C CA . SER B 1 90 ? 19.812 16.719 14.047 1 79.44 90 SER B CA 1
ATOM 3031 C C . SER B 1 90 ? 19.312 17.078 15.445 1 79.44 90 SER B C 1
ATOM 3033 O O . SER B 1 90 ? 18.125 17.391 15.625 1 79.44 90 SER B O 1
ATOM 3035 N N . THR B 1 91 ? 20.203 16.812 16.438 1 73.12 91 THR B N 1
ATOM 3036 C CA . THR B 1 91 ? 19.844 17.188 17.797 1 73.12 91 THR B CA 1
ATOM 3037 C C . THR B 1 91 ? 19.594 18.703 17.891 1 73.12 91 THR B C 1
ATOM 3039 O O . THR B 1 91 ? 20.297 19.484 17.25 1 73.12 91 THR B O 1
ATOM 3042 N N . PHE B 1 92 ? 18.469 18.922 18.5 1 74.06 92 PHE B N 1
ATOM 3043 C CA . PHE B 1 92 ? 18.094 20.328 18.578 1 74.06 92 PHE B CA 1
ATOM 3044 C C . PHE B 1 92 ? 17.516 20.656 19.953 1 74.06 92 PHE B C 1
ATOM 3046 O O . PHE B 1 92 ? 17.062 19.766 20.672 1 74.06 92 PHE B O 1
ATOM 3053 N N . GLU B 1 93 ? 17.688 21.953 20.266 1 75.69 93 GLU B N 1
ATOM 3054 C CA . GLU B 1 93 ? 17.094 22.422 21.516 1 75.69 93 GLU B CA 1
ATOM 3055 C C . GLU B 1 93 ? 15.586 22.625 21.359 1 75.69 93 GLU B C 1
ATOM 3057 O O . GLU B 1 93 ? 15.148 23.5 20.609 1 75.69 93 GLU B O 1
ATOM 3062 N N . PRO B 1 94 ? 14.836 21.906 22.016 1 79.44 94 PRO B N 1
ATOM 3063 C CA . PRO B 1 94 ? 13.375 21.938 21.875 1 79.44 94 PRO B CA 1
ATOM 3064 C C . PRO B 1 94 ? 12.797 23.344 22.062 1 79.44 94 PRO B C 1
ATOM 3066 O O . PRO B 1 94 ? 11.891 23.75 21.344 1 79.44 94 PRO B O 1
ATOM 3069 N N . SER B 1 95 ? 13.328 24.109 23.016 1 78.94 95 SER B N 1
ATOM 3070 C CA . SER B 1 95 ? 12.789 25.422 23.328 1 78.94 95 SER B CA 1
ATOM 3071 C C . SER B 1 95 ? 12.938 26.375 22.156 1 78.94 95 SER B C 1
ATOM 3073 O O . SER B 1 95 ? 12.078 27.234 21.922 1 78.94 95 SER B O 1
ATOM 3075 N N . LEU B 1 96 ? 14 26.188 21.5 1 79.88 96 LEU B N 1
ATOM 3076 C CA . LEU B 1 96 ? 14.242 27.031 20.344 1 79.88 96 LEU B CA 1
ATOM 3077 C C . LEU B 1 96 ? 13.195 26.797 19.266 1 79.88 96 LEU B C 1
ATOM 3079 O O . LEU B 1 96 ? 12.68 27.75 18.672 1 79.88 96 LEU B O 1
ATOM 3083 N N . LEU B 1 97 ? 12.898 25.594 19.031 1 82.5 97 LEU B N 1
ATOM 3084 C CA . LEU B 1 97 ? 11.898 25.25 18.031 1 82.5 97 LEU B CA 1
ATOM 3085 C C . LEU B 1 97 ? 10.523 25.781 18.438 1 82.5 97 LEU B C 1
ATOM 3087 O O . LEU B 1 97 ? 9.828 26.375 17.609 1 82.5 97 LEU B O 1
ATOM 3091 N N . GLU B 1 98 ? 10.195 25.578 19.609 1 82.56 98 GLU B N 1
ATOM 3092 C CA . GLU B 1 98 ? 8.891 26 20.109 1 82.56 98 GLU B CA 1
ATOM 3093 C C . GLU B 1 98 ? 8.727 27.516 19.984 1 82.56 98 GLU B C 1
ATOM 3095 O O . GLU B 1 98 ? 7.699 28 19.5 1 82.56 98 GLU B O 1
ATOM 3100 N N . ASN B 1 99 ? 9.719 28.203 20.406 1 81 99 ASN B N 1
ATOM 3101 C CA . ASN B 1 99 ? 9.664 29.656 20.359 1 81 99 ASN B CA 1
ATOM 3102 C C . ASN B 1 99 ? 9.609 30.188 18.938 1 81 99 ASN B C 1
ATOM 3104 O O . ASN B 1 99 ? 8.859 31.109 18.641 1 81 99 ASN B O 1
ATOM 3108 N N . THR B 1 100 ? 10.406 29.594 18.141 1 80.56 100 THR B N 1
ATOM 3109 C CA . THR B 1 100 ? 10.422 30 16.734 1 80.56 100 THR B CA 1
ATOM 3110 C C . THR B 1 100 ? 9.055 29.766 16.094 1 80.56 100 THR B C 1
ATOM 3112 O O . THR B 1 100 ? 8.547 30.625 15.375 1 80.56 100 THR B O 1
ATOM 3115 N N . LEU B 1 101 ? 8.508 28.594 16.328 1 81.75 101 LEU B N 1
ATOM 3116 C CA . LEU B 1 101 ? 7.207 28.266 15.75 1 81.75 101 LEU B CA 1
ATOM 3117 C C . LEU B 1 101 ? 6.125 29.203 16.281 1 81.75 101 LEU B C 1
ATOM 3119 O O . LEU B 1 101 ? 5.266 29.656 15.539 1 81.75 101 LEU B O 1
ATOM 3123 N N . LYS B 1 102 ? 6.164 29.453 17.562 1 77.38 102 LYS B N 1
ATOM 3124 C CA . LYS B 1 102 ? 5.203 30.375 18.172 1 77.38 102 LYS B CA 1
ATOM 3125 C C . LYS B 1 102 ? 5.309 31.766 17.578 1 77.38 102 LYS B C 1
ATOM 3127 O O . LYS B 1 102 ? 4.293 32.438 17.328 1 77.38 102 LYS B O 1
ATOM 3132 N N . ASP B 1 103 ? 6.496 32.188 17.375 1 75.19 103 ASP B N 1
ATOM 3133 C CA . ASP B 1 103 ? 6.738 33.5 16.828 1 75.19 103 ASP B CA 1
ATOM 3134 C C . ASP B 1 103 ? 6.246 33.625 15.383 1 75.19 103 ASP B C 1
ATOM 3136 O O . ASP B 1 103 ? 5.676 34.625 14.984 1 75.19 103 ASP B O 1
ATOM 3140 N N . VAL B 1 104 ? 6.492 32.594 14.719 1 74.88 104 VAL B N 1
ATOM 3141 C CA . VAL B 1 104 ? 6.156 32.594 13.297 1 74.88 104 VAL B CA 1
ATOM 3142 C C . VAL B 1 104 ? 4.645 32.438 13.125 1 74.88 104 VAL B C 1
ATOM 3144 O O . VAL B 1 104 ? 4.043 33.094 12.266 1 74.88 104 VAL B O 1
ATOM 3147 N N . LEU B 1 105 ? 4.105 31.625 14.008 1 72.81 105 LEU B N 1
ATOM 3148 C CA . LEU B 1 105 ? 2.703 31.281 13.789 1 72.81 105 LEU B CA 1
ATOM 3149 C C . LEU B 1 105 ? 1.793 32.219 14.602 1 72.81 105 LEU B C 1
ATOM 3151 O O . LEU B 1 105 ? 0.617 32.375 14.273 1 72.81 105 LEU B O 1
ATOM 3155 N N . GLY B 1 106 ? 2.266 32.812 15.578 1 72.69 106 GLY B N 1
ATOM 3156 C CA . GLY B 1 106 ? 1.526 33.781 16.375 1 72.69 106 GLY B CA 1
ATOM 3157 C C . GLY B 1 106 ? 0.383 33.156 17.156 1 72.69 106 GLY B C 1
ATOM 3158 O O . GLY B 1 106 ? -0.639 33.812 17.391 1 72.69 106 GLY B O 1
ATOM 3159 N N . LYS B 1 107 ? 0.339 31.859 17.266 1 74.56 107 LYS B N 1
ATOM 3160 C CA . LYS B 1 107 ? -0.745 31.203 18 1 74.56 107 LYS B CA 1
ATOM 3161 C C . LYS B 1 107 ? -0.199 30.25 19.062 1 74.56 107 LYS B C 1
ATOM 3163 O O . LYS B 1 107 ? 0.979 29.891 19.031 1 74.56 107 LYS B O 1
ATOM 3168 N N . LYS B 1 108 ? -1.095 30.094 19.984 1 74.94 108 LYS B N 1
ATOM 3169 C CA . LYS B 1 108 ? -0.735 29.156 21.062 1 74.94 108 LYS B CA 1
ATOM 3170 C C . LYS B 1 108 ? -0.769 27.719 20.562 1 74.94 108 LYS B C 1
ATOM 3172 O O . LYS B 1 108 ? -1.765 27.266 19.984 1 74.94 108 LYS B O 1
ATOM 3177 N N . LEU B 1 109 ? 0.331 27.047 20.594 1 84.94 109 LEU B N 1
ATOM 3178 C CA . LEU B 1 109 ? 0.468 25.656 20.203 1 84.94 109 LEU B CA 1
ATOM 3179 C C . LEU B 1 109 ? 0.804 24.781 21.406 1 84.94 109 LEU B C 1
ATOM 3181 O O . LEU B 1 109 ? 1.377 25.266 22.391 1 84.94 109 LEU B O 1
ATOM 3185 N N . ILE B 1 110 ? 0.349 23.656 21.391 1 85.38 110 ILE B N 1
ATOM 3186 C CA . ILE B 1 110 ? 0.684 22.688 22.422 1 85.38 110 ILE B CA 1
ATOM 3187 C C . ILE B 1 110 ? 1.716 21.688 21.891 1 85.38 110 ILE B C 1
ATOM 3189 O O . ILE B 1 110 ? 1.443 20.953 20.938 1 85.38 110 ILE B O 1
ATOM 3193 N N . PHE B 1 111 ? 2.875 21.656 22.547 1 87.75 111 PHE B N 1
ATOM 3194 C CA . PHE B 1 111 ? 3.961 20.797 22.109 1 87.75 111 PHE B CA 1
ATOM 3195 C C . PHE B 1 111 ? 4.066 19.562 23.016 1 87.75 111 PHE B C 1
ATOM 3197 O O . PHE B 1 111 ? 4.008 19.688 24.25 1 87.75 111 PHE B O 1
ATOM 3204 N N . VAL B 1 112 ? 4.164 18.469 22.359 1 88.44 112 VAL B N 1
ATOM 3205 C CA . VAL B 1 112 ? 4.43 17.234 23.078 1 88.44 112 VAL B CA 1
ATOM 3206 C C . VAL B 1 112 ? 5.629 16.516 22.453 1 88.44 112 VAL B C 1
ATOM 3208 O O . VAL B 1 112 ? 5.516 15.93 21.375 1 88.44 112 VAL B O 1
ATOM 3211 N N . TRP B 1 113 ? 6.707 16.453 23.156 1 86.5 113 TRP B N 1
ATOM 3212 C CA . TRP B 1 113 ? 7.93 15.859 22.641 1 86.5 113 TRP B CA 1
ATOM 3213 C C . TRP B 1 113 ? 7.941 14.352 22.875 1 86.5 113 TRP B C 1
ATOM 3215 O O . TRP B 1 113 ? 7.676 13.891 23.984 1 86.5 113 TRP B O 1
ATOM 3225 N N . GLN B 1 114 ? 8.156 13.633 21.812 1 86.69 114 GLN B N 1
ATOM 3226 C CA . GLN B 1 114 ? 8.258 12.188 21.922 1 86.69 114 GLN B CA 1
ATOM 3227 C C . GLN B 1 114 ? 9.695 11.75 22.203 1 86.69 114 GLN B C 1
ATOM 3229 O O . GLN B 1 114 ? 9.922 10.781 22.938 1 86.69 114 GLN B O 1
ATOM 3234 N N . ASN B 1 115 ? 10.578 12.391 21.609 1 84.19 115 ASN B N 1
ATOM 3235 C CA . ASN B 1 115 ? 12.016 12.234 21.797 1 84.19 115 ASN B CA 1
ATOM 3236 C C . ASN B 1 115 ? 12.773 13.492 21.375 1 84.19 115 ASN B C 1
ATOM 3238 O O . ASN B 1 115 ? 12.172 14.562 21.234 1 84.19 115 ASN B O 1
ATOM 3242 N N . ASN B 1 116 ? 14.047 13.367 21.219 1 81.94 116 ASN B N 1
ATOM 3243 C CA . ASN B 1 116 ? 14.852 14.547 20.938 1 81.94 116 ASN B CA 1
ATOM 3244 C C . ASN B 1 116 ? 14.672 15.023 19.5 1 81.94 116 ASN B C 1
ATOM 3246 O O . ASN B 1 116 ? 15.055 16.141 19.156 1 81.94 116 ASN B O 1
ATOM 3250 N N . ASN B 1 117 ? 14.008 14.188 18.688 1 88.19 117 ASN B N 1
ATOM 3251 C CA . ASN B 1 117 ? 13.945 14.531 17.266 1 88.19 117 ASN B CA 1
ATOM 3252 C C . ASN B 1 117 ? 12.5 14.703 16.797 1 88.19 117 ASN B C 1
ATOM 3254 O O . ASN B 1 117 ? 12.258 15.273 15.727 1 88.19 117 ASN B O 1
ATOM 3258 N N . LEU B 1 118 ? 11.562 14.203 17.625 1 91.31 118 LEU B N 1
ATOM 3259 C CA . LEU B 1 118 ? 10.18 14.188 17.172 1 91.31 118 LEU B CA 1
ATOM 3260 C C . LEU B 1 118 ? 9.273 14.922 18.141 1 91.31 118 LEU B C 1
ATOM 3262 O O . LEU B 1 118 ? 9.188 14.547 19.312 1 91.31 118 LEU B O 1
ATOM 3266 N N . ALA B 1 119 ? 8.609 15.953 17.672 1 92 119 ALA B N 1
ATOM 3267 C CA . ALA B 1 119 ? 7.629 16.703 18.453 1 92 119 ALA B CA 1
ATOM 3268 C C . ALA B 1 119 ? 6.25 16.641 17.797 1 92 119 ALA B C 1
ATOM 3270 O O . ALA B 1 119 ? 6.129 16.781 16.578 1 92 119 ALA B O 1
ATOM 3271 N N . ILE B 1 120 ? 5.293 16.391 18.594 1 94.81 120 ILE B N 1
ATOM 3272 C CA . ILE B 1 120 ? 3.91 16.484 18.141 1 94.81 120 ILE B CA 1
ATOM 3273 C C . ILE B 1 120 ? 3.295 17.797 18.609 1 94.81 120 ILE B C 1
ATOM 3275 O O . ILE B 1 120 ? 3.373 18.156 19.781 1 94.81 120 ILE B O 1
ATOM 3279 N N . VAL B 1 121 ? 2.699 18.5 17.703 1 92.75 121 VAL B N 1
ATOM 3280 C CA . VAL B 1 121 ? 2.125 19.812 17.969 1 92.75 121 VAL B CA 1
ATOM 3281 C C . VAL B 1 121 ? 0.617 19.766 17.734 1 92.75 121 VAL B C 1
ATOM 3283 O O . VAL B 1 121 ? 0.155 19.375 16.672 1 92.75 121 VAL B O 1
ATOM 3286 N N . LEU B 1 122 ? -0.065 20.094 18.734 1 92.88 122 LEU B N 1
ATOM 3287 C CA . LEU B 1 122 ? -1.501 20.312 18.594 1 92.88 122 LEU B CA 1
ATOM 3288 C C . LEU B 1 122 ? -1.799 21.766 18.25 1 92.88 122 LEU B C 1
ATOM 3290 O O . LEU B 1 122 ? -1.431 22.672 19 1 92.88 122 LEU B O 1
ATOM 3294 N N . GLU B 1 123 ? -2.445 22 17.125 1 90.88 123 GLU B N 1
ATOM 3295 C CA . GLU B 1 123 ? -2.828 23.328 16.672 1 90.88 123 GLU B CA 1
ATOM 3296 C C . GLU B 1 123 ? -4.332 23.547 16.812 1 90.88 123 GLU B C 1
ATOM 3298 O O . GLU B 1 123 ? -5.113 23.078 15.984 1 90.88 123 GLU B O 1
ATOM 3303 N N . PRO B 1 124 ? -4.688 24.234 17.875 1 89.31 124 PRO B N 1
ATOM 3304 C CA . PRO B 1 124 ? -6.098 24.625 17.953 1 89.31 124 PRO B CA 1
ATOM 3305 C C . PRO B 1 124 ? -6.496 25.641 16.891 1 89.31 124 PRO B C 1
ATOM 3307 O O . PRO B 1 124 ? -5.719 26.531 16.562 1 89.31 124 PRO B O 1
ATOM 3310 N N . LEU B 1 125 ? -7.66 25.406 16.312 1 88.62 125 LEU B N 1
ATOM 3311 C CA . LEU B 1 125 ? -8.148 26.297 15.266 1 88.62 125 LEU B CA 1
ATOM 3312 C C . LEU B 1 125 ? -9.516 26.859 15.625 1 88.62 125 LEU B C 1
ATOM 3314 O O . LEU B 1 125 ? -10.375 26.141 16.141 1 88.62 125 LEU B O 1
ATOM 3318 N N . GLU B 1 126 ? -9.602 28.094 15.414 1 82.44 126 GLU B N 1
ATOM 3319 C CA . GLU B 1 126 ? -10.922 28.703 15.523 1 82.44 126 GLU B CA 1
ATOM 3320 C C . GLU B 1 126 ? -11.758 28.438 14.273 1 82.44 126 GLU B C 1
ATOM 3322 O O . GLU B 1 126 ? -11.227 28.031 13.234 1 82.44 126 GLU B O 1
ATOM 3327 N N . LEU B 1 127 ? -13.055 28.516 14.32 1 75.94 127 LEU B N 1
ATOM 3328 C CA . LEU B 1 127 ? -13.992 28.141 13.273 1 75.94 127 LEU B CA 1
ATOM 3329 C C . LEU B 1 127 ? -13.594 28.75 11.938 1 75.94 127 LEU B C 1
ATOM 3331 O O . LEU B 1 127 ? -13.664 28.078 10.898 1 75.94 127 LEU B O 1
ATOM 3335 N N . ASP B 1 128 ? -13.07 29.906 11.859 1 76.94 128 ASP B N 1
ATOM 3336 C CA . ASP B 1 128 ? -12.789 30.547 10.57 1 76.94 128 ASP B CA 1
ATOM 3337 C C . ASP B 1 128 ? -11.289 30.766 10.383 1 76.94 128 ASP B C 1
ATOM 3339 O O . ASP B 1 128 ? -10.875 31.547 9.523 1 76.94 128 ASP B O 1
ATOM 3343 N N . GLU B 1 129 ? -10.656 29.969 11.117 1 81.5 129 GLU B N 1
ATOM 3344 C CA . GLU B 1 129 ? -9.203 30.141 11.016 1 81.5 129 GLU B CA 1
ATOM 3345 C C . GLU B 1 129 ? -8.602 29.125 10.031 1 81.5 129 GLU B C 1
ATOM 3347 O O . GLU B 1 129 ? -8.914 27.938 10.086 1 81.5 129 GLU B O 1
ATOM 3352 N N . ALA B 1 130 ? -7.902 29.656 9.07 1 81.81 130 ALA B N 1
ATOM 3353 C CA . ALA B 1 130 ? -7.199 28.766 8.148 1 81.81 130 ALA B CA 1
ATOM 3354 C C . ALA B 1 130 ? -5.977 28.141 8.812 1 81.81 130 ALA B C 1
ATOM 3356 O O . ALA B 1 130 ? -5.246 28.812 9.539 1 81.81 130 ALA B O 1
ATOM 3357 N N . PRO B 1 131 ? -5.82 26.828 8.609 1 82.12 131 PRO B N 1
ATOM 3358 C CA . PRO B 1 131 ? -4.625 26.203 9.18 1 82.12 131 PRO B CA 1
ATOM 3359 C C . PRO B 1 131 ? -3.332 26.75 8.594 1 82.12 131 PRO B C 1
ATOM 3361 O O . PRO B 1 131 ? -3.338 27.312 7.496 1 82.12 131 PRO B O 1
ATOM 3364 N N . LEU B 1 132 ? -2.32 26.547 9.312 1 79.5 132 LEU B N 1
ATOM 3365 C CA . LEU B 1 132 ? -0.999 27 8.883 1 79.5 132 LEU B CA 1
ATOM 3366 C C . LEU B 1 132 ? -0.553 26.266 7.629 1 79.5 132 LEU B C 1
ATOM 3368 O O . LEU B 1 132 ? -0.821 25.062 7.48 1 79.5 132 LEU B O 1
ATOM 3372 N N . GLN B 1 133 ? 0.067 27 6.789 1 83.88 133 GLN B N 1
ATOM 3373 C CA . GLN B 1 133 ? 0.654 26.406 5.594 1 83.88 133 GLN B CA 1
ATOM 3374 C C . GLN B 1 133 ? 2.15 26.172 5.777 1 83.88 133 GLN B C 1
ATOM 3376 O O . GLN B 1 133 ? 2.969 27 5.398 1 83.88 133 GLN B O 1
ATOM 3381 N N . PHE B 1 134 ? 2.484 25.062 6.207 1 87.31 134 PHE B N 1
ATOM 3382 C CA . PHE B 1 134 ? 3.857 24.766 6.594 1 87.31 134 PHE B CA 1
ATOM 3383 C C . PHE B 1 134 ? 4.777 24.781 5.379 1 87.31 134 PHE B C 1
ATOM 3385 O O . PHE B 1 134 ? 5.969 25.062 5.496 1 87.31 134 PHE B O 1
ATOM 3392 N N . HIS B 1 135 ? 4.207 24.484 4.23 1 86.31 135 HIS B N 1
ATOM 3393 C CA . HIS B 1 135 ? 5.008 24.516 3.01 1 86.31 135 HIS B CA 1
ATOM 3394 C C . HIS B 1 135 ? 5.59 25.906 2.77 1 86.31 135 HIS B C 1
ATOM 3396 O O . HIS B 1 135 ? 6.68 26.031 2.207 1 86.31 135 HIS B O 1
ATOM 3402 N N . GLU B 1 136 ? 4.93 26.875 3.254 1 83.94 136 GLU B N 1
ATOM 3403 C CA . GLU B 1 136 ? 5.348 28.25 3.029 1 83.94 136 GLU B CA 1
ATOM 3404 C C . GLU B 1 136 ? 6.383 28.688 4.062 1 83.94 136 GLU B C 1
ATOM 3406 O O . GLU B 1 136 ? 7.086 29.672 3.865 1 83.94 136 GLU B O 1
ATOM 3411 N N . VAL B 1 137 ? 6.414 27.953 5.113 1 82.88 137 VAL B N 1
ATOM 3412 C CA . VAL B 1 137 ? 7.199 28.5 6.215 1 82.88 137 VAL B CA 1
ATOM 3413 C C . VAL B 1 137 ? 8.352 27.562 6.539 1 82.88 137 VAL B C 1
ATOM 3415 O O . VAL B 1 137 ? 9.305 27.953 7.227 1 82.88 137 VAL B O 1
ATOM 3418 N N . ILE B 1 138 ? 8.32 26.391 6.004 1 86.19 138 ILE B N 1
ATOM 3419 C CA . ILE B 1 138 ? 9.281 25.375 6.418 1 86.19 138 ILE B CA 1
ATOM 3420 C C . ILE B 1 138 ? 10.703 25.828 6.086 1 86.19 138 ILE B C 1
ATOM 3422 O O . ILE B 1 138 ? 11.633 25.562 6.844 1 86.19 138 ILE B O 1
ATOM 3426 N N . ASP B 1 139 ? 10.891 26.469 4.973 1 84.19 139 ASP B N 1
ATOM 3427 C CA . ASP B 1 139 ? 12.227 26.922 4.594 1 84.19 139 ASP B CA 1
ATOM 3428 C C . ASP B 1 139 ? 12.727 28 5.559 1 84.19 139 ASP B C 1
ATOM 3430 O O . ASP B 1 139 ? 13.898 27.984 5.961 1 84.19 139 ASP B O 1
ATOM 3434 N N . ILE B 1 140 ? 11.852 28.906 5.875 1 81.56 140 ILE B N 1
ATOM 3435 C CA . ILE B 1 140 ? 12.203 29.969 6.82 1 81.56 140 ILE B CA 1
ATOM 3436 C C . ILE B 1 140 ? 12.555 29.344 8.172 1 81.56 140 ILE B C 1
ATOM 3438 O O . ILE B 1 140 ? 13.562 29.719 8.781 1 81.56 140 ILE B O 1
ATOM 3442 N N . LEU B 1 141 ? 11.797 28.375 8.578 1 82.62 141 LEU B N 1
ATOM 3443 C CA . LEU B 1 141 ? 12.023 27.719 9.859 1 82.62 141 LEU B CA 1
ATOM 3444 C C . LEU B 1 141 ? 13.344 26.953 9.852 1 82.62 141 LEU B C 1
ATOM 3446 O O . LEU B 1 141 ? 14.125 27.062 10.797 1 82.62 141 LEU B O 1
ATOM 3450 N N . SER B 1 142 ? 13.539 26.25 8.781 1 83.25 142 SER B N 1
ATOM 3451 C CA . SER B 1 142 ? 14.758 25.453 8.664 1 83.25 142 SER B CA 1
ATOM 3452 C C . SER B 1 142 ? 16 26.328 8.664 1 83.25 142 SER B C 1
ATOM 3454 O O . SER B 1 142 ? 17.016 26 9.273 1 83.25 142 SER B O 1
ATOM 3456 N N . ASN B 1 143 ? 15.898 27.375 7.961 1 82.44 143 ASN B N 1
ATOM 3457 C CA . ASN B 1 143 ? 17.016 28.312 7.898 1 82.44 143 ASN B CA 1
ATOM 3458 C C . ASN B 1 143 ? 17.266 28.984 9.25 1 82.44 143 ASN B C 1
ATOM 3460 O O . ASN B 1 143 ? 18.406 29.062 9.703 1 82.44 143 ASN B O 1
ATOM 3464 N N . ASP B 1 144 ? 16.234 29.453 9.859 1 79.12 144 ASP B N 1
ATOM 3465 C CA . ASP B 1 144 ? 16.344 30.141 11.141 1 79.12 144 ASP B CA 1
ATOM 3466 C C . ASP B 1 144 ? 16.906 29.203 12.211 1 79.12 144 ASP B C 1
ATOM 3468 O O . ASP B 1 144 ? 17.719 29.625 13.039 1 79.12 144 ASP B O 1
ATOM 3472 N N . LEU B 1 145 ? 16.484 28 12.102 1 81.06 145 LEU B N 1
ATOM 3473 C CA . LEU B 1 145 ? 16.906 27.047 13.117 1 81.06 145 LEU B CA 1
ATOM 3474 C C . LEU B 1 145 ? 18.172 26.312 12.688 1 81.06 145 LEU B C 1
ATOM 3476 O O . LEU B 1 145 ? 18.797 25.625 13.5 1 81.06 145 LEU B O 1
ATOM 3480 N N . GLU B 1 146 ? 18.562 26.453 11.453 1 81.12 146 GLU B N 1
ATOM 3481 C CA . GLU B 1 146 ? 19.734 25.797 10.883 1 81.12 146 GLU B CA 1
ATOM 3482 C C . GLU B 1 146 ? 19.641 24.281 11.016 1 81.12 146 GLU B C 1
ATOM 3484 O O . GLU B 1 146 ? 20.578 23.641 11.461 1 81.12 146 GLU B O 1
ATOM 3489 N N . VAL B 1 147 ? 18.406 23.781 10.852 1 82.06 147 VAL B N 1
ATOM 3490 C CA . VAL B 1 147 ? 18.188 22.344 10.906 1 82.06 147 VAL B CA 1
ATOM 3491 C C . VAL B 1 147 ? 17.344 21.906 9.711 1 82.06 147 VAL B C 1
ATOM 3493 O O . VAL B 1 147 ? 16.656 22.719 9.094 1 82.06 147 VAL B O 1
ATOM 3496 N N . LYS B 1 148 ? 17.469 20.609 9.398 1 85.81 148 LYS B N 1
ATOM 3497 C CA . LYS B 1 148 ? 16.547 20.016 8.43 1 85.81 148 LYS B CA 1
ATOM 3498 C C . LYS B 1 148 ? 15.273 19.531 9.102 1 85.81 148 LYS B C 1
ATOM 3500 O O . LYS B 1 148 ? 15.312 18.656 9.961 1 85.81 148 LYS B O 1
ATOM 3505 N N . LEU B 1 149 ? 14.211 20.156 8.742 1 88.56 149 LEU B N 1
ATOM 3506 C CA . LEU B 1 149 ? 12.922 19.891 9.367 1 88.56 149 LEU B CA 1
ATOM 3507 C C . LEU B 1 149 ? 12 19.141 8.406 1 88.56 149 LEU B C 1
ATOM 3509 O O . LEU B 1 149 ? 11.953 19.453 7.211 1 88.56 149 LEU B O 1
ATOM 3513 N N . SER B 1 150 ? 11.406 18.047 8.859 1 92.94 150 SER B N 1
ATOM 3514 C CA . SER B 1 150 ? 10.336 17.359 8.156 1 92.94 150 SER B CA 1
ATOM 3515 C C . SER B 1 150 ? 9.023 17.422 8.938 1 92.94 150 SER B C 1
ATOM 3517 O O . SER B 1 150 ? 9.023 17.328 10.164 1 92.94 150 SER B O 1
ATOM 3519 N N . ILE B 1 151 ? 7.984 17.578 8.203 1 94.31 151 ILE B N 1
ATOM 3520 C CA . ILE B 1 151 ? 6.703 17.812 8.852 1 94.31 151 ILE B CA 1
ATOM 3521 C C . ILE B 1 151 ? 5.645 16.875 8.281 1 94.31 151 ILE B C 1
ATOM 3523 O O . ILE B 1 151 ? 5.602 16.641 7.074 1 94.31 151 ILE B O 1
ATOM 3527 N N . PHE B 1 152 ? 4.883 16.281 9.133 1 96.56 152 PHE B N 1
ATOM 3528 C CA . PHE B 1 152 ? 3.65 15.594 8.773 1 96.56 152 PHE B CA 1
ATOM 3529 C C . PHE B 1 152 ? 2.441 16.266 9.406 1 96.56 152 PHE B C 1
ATOM 3531 O O . PHE B 1 152 ? 2.385 16.438 10.625 1 96.56 152 PHE B O 1
ATOM 3538 N N . GLN B 1 153 ? 1.496 16.688 8.578 1 95.44 153 GLN B N 1
ATOM 3539 C CA . GLN B 1 153 ? 0.338 17.406 9.086 1 95.44 153 GLN B CA 1
ATOM 3540 C C . GLN B 1 153 ? -0.958 16.656 8.781 1 95.44 153 GLN B C 1
ATOM 3542 O O . GLN B 1 153 ? -1.13 16.125 7.684 1 95.44 153 GLN B O 1
ATOM 3547 N N . THR B 1 154 ? -1.838 16.625 9.75 1 96.19 154 THR B N 1
ATOM 3548 C CA . THR B 1 154 ? -3.143 16 9.562 1 96.19 154 THR B CA 1
ATOM 3549 C C . THR B 1 154 ? -4.152 17 9.016 1 96.19 154 THR B C 1
ATOM 3551 O O . THR B 1 154 ? -3.863 18.203 8.93 1 96.19 154 THR B O 1
ATOM 3554 N N . GLU B 1 155 ? -5.242 16.484 8.602 1 92.25 155 GLU B N 1
ATOM 3555 C CA . GLU B 1 155 ? -6.371 17.359 8.273 1 92.25 155 GLU B CA 1
ATOM 3556 C C . GLU B 1 155 ? -6.953 18 9.531 1 92.25 155 GLU B C 1
ATOM 3558 O O . GLU B 1 155 ? -6.684 17.547 10.648 1 92.25 155 GLU B O 1
ATOM 3563 N N . THR B 1 156 ? -7.715 19.078 9.242 1 92.12 156 THR B N 1
ATOM 3564 C CA . THR B 1 156 ? -8.445 19.688 10.344 1 92.12 156 THR B CA 1
ATOM 3565 C C . THR B 1 156 ? -9.594 18.797 10.805 1 92.12 156 THR B C 1
ATOM 3567 O O . THR B 1 156 ? -10.305 18.219 9.977 1 92.12 156 THR B O 1
ATOM 3570 N N . ASP B 1 157 ? -9.633 18.625 12.07 1 91.94 157 ASP B N 1
ATOM 3571 C CA . ASP B 1 157 ? -10.688 17.797 12.656 1 91.94 157 ASP B CA 1
ATOM 3572 C C . ASP B 1 157 ? -11.508 18.594 13.672 1 91.94 157 ASP B C 1
ATOM 3574 O O . ASP B 1 157 ? -11.039 19.594 14.203 1 91.94 157 ASP B O 1
ATOM 3578 N N . HIS B 1 158 ? -12.742 18.141 13.945 1 91.56 158 HIS B N 1
ATOM 3579 C CA . HIS B 1 158 ? -13.656 18.844 14.844 1 91.56 158 HIS B CA 1
ATOM 3580 C C . HIS B 1 158 ? -14.094 17.922 15.992 1 91.56 158 HIS B C 1
ATOM 3582 O O . HIS B 1 158 ? -14.75 18.391 16.938 1 91.56 158 HIS B O 1
ATOM 3588 N N . ALA B 1 159 ? -13.742 16.688 15.883 1 91.31 159 ALA B N 1
ATOM 3589 C CA . ALA B 1 159 ? -14.148 15.719 16.906 1 91.31 159 ALA B CA 1
ATOM 3590 C C . ALA B 1 159 ? -13.047 15.516 17.938 1 91.31 159 ALA B C 1
ATOM 3592 O O . ALA B 1 159 ? -12.172 14.672 17.766 1 91.31 159 ALA B O 1
ATOM 3593 N N . ILE B 1 160 ? -13.227 16.141 19.016 1 92.06 160 ILE B N 1
ATOM 3594 C CA . ILE B 1 160 ? -12.172 16.156 20.031 1 92.06 160 ILE B CA 1
ATOM 3595 C C . ILE B 1 160 ? -12.023 14.758 20.641 1 92.06 160 ILE B C 1
ATOM 3597 O O . ILE B 1 160 ? -10.953 14.391 21.125 1 92.06 160 ILE B O 1
ATOM 3601 N N . GLU B 1 161 ? -13.117 13.953 20.594 1 91.19 161 GLU B N 1
ATOM 3602 C CA . GLU B 1 161 ? -13.086 12.609 21.156 1 91.19 161 GLU B CA 1
ATOM 3603 C C . GLU B 1 161 ? -12.094 11.719 20.406 1 91.19 161 GLU B C 1
ATOM 3605 O O . GLU B 1 161 ? -11.617 10.719 20.938 1 91.19 161 GLU B O 1
ATOM 3610 N N . LEU B 1 162 ? -11.719 12.078 19.219 1 91.75 162 LEU B N 1
ATOM 3611 C CA . LEU B 1 162 ? -10.828 11.273 18.391 1 91.75 162 LEU B CA 1
ATOM 3612 C C . LEU B 1 162 ? -9.383 11.742 18.531 1 91.75 162 LEU B C 1
ATOM 3614 O O . LEU B 1 162 ? -8.469 11.102 18 1 91.75 162 LEU B O 1
ATOM 3618 N N . LEU B 1 163 ? -9.203 12.789 19.25 1 94.56 163 LEU B N 1
ATOM 3619 C CA . LEU B 1 163 ? -7.898 13.438 19.297 1 94.56 163 LEU B CA 1
ATOM 3620 C C . LEU B 1 163 ? -6.836 12.5 19.859 1 94.56 163 LEU B C 1
ATOM 3622 O O . LEU B 1 163 ? -5.73 12.414 19.312 1 94.56 163 LEU B O 1
ATOM 3626 N N . PRO B 1 164 ? -7.105 11.758 20.922 1 95 164 PRO B N 1
ATOM 3627 C CA . PRO B 1 164 ? -6.082 10.828 21.391 1 95 164 PRO B CA 1
ATOM 3628 C C . PRO B 1 164 ? -5.695 9.789 20.344 1 95 164 PRO B C 1
ATOM 3630 O O . PRO B 1 164 ? -4.512 9.469 20.188 1 95 164 PRO B O 1
ATOM 3633 N N . LYS B 1 165 ? -6.652 9.305 19.688 1 95.38 165 LYS B N 1
ATOM 3634 C CA . LYS B 1 165 ? -6.402 8.336 18.625 1 95.38 165 LYS B CA 1
ATOM 3635 C C . LYS B 1 165 ? -5.609 8.969 17.484 1 95.38 165 LYS B C 1
ATOM 3637 O O . LYS B 1 165 ? -4.672 8.367 16.969 1 95.38 165 LYS B O 1
ATOM 3642 N N . LEU B 1 166 ? -5.992 10.125 17.125 1 96.19 166 LEU B N 1
ATOM 3643 C CA . LEU B 1 166 ? -5.305 10.867 16.078 1 96.19 166 LEU B CA 1
ATOM 3644 C C . LEU B 1 166 ? -3.865 11.172 16.469 1 96.19 166 LEU B C 1
ATOM 3646 O O . LEU B 1 166 ? -2.953 11.055 15.648 1 96.19 166 LEU B O 1
ATOM 3650 N N . TYR B 1 167 ? -3.725 11.547 17.688 1 96 167 TYR B N 1
ATOM 3651 C CA . TYR B 1 167 ? -2.406 11.82 18.25 1 96 167 TYR B CA 1
ATOM 3652 C C . TYR B 1 167 ? -1.49 10.609 18.109 1 96 167 TYR B C 1
ATOM 3654 O O . TYR B 1 167 ? -0.383 10.719 17.578 1 96 167 TYR B O 1
ATOM 3662 N N . ASN B 1 168 ? -1.95 9.531 18.484 1 95.69 168 ASN B N 1
ATOM 3663 C CA . ASN B 1 168 ? -1.159 8.305 18.438 1 95.69 168 ASN B CA 1
ATOM 3664 C C . ASN B 1 168 ? -0.875 7.879 17 1 95.69 168 ASN B C 1
ATOM 3666 O O . ASN B 1 168 ? 0.232 7.438 16.688 1 95.69 168 ASN B O 1
ATOM 3670 N N . TRP B 1 169 ? -1.859 8 16.25 1 96.88 169 TRP B N 1
ATOM 3671 C CA . TRP B 1 169 ? -1.696 7.656 14.836 1 96.88 169 TRP B CA 1
ATOM 3672 C C . TRP B 1 169 ? -0.657 8.555 14.172 1 96.88 169 TRP B C 1
ATOM 3674 O O . TRP B 1 169 ? 0.175 8.078 13.398 1 96.88 169 TRP B O 1
ATOM 3684 N N . THR B 1 170 ? -0.706 9.812 14.469 1 97.38 170 THR B N 1
ATOM 3685 C CA . THR B 1 170 ? 0.248 10.773 13.93 1 97.38 170 THR B CA 1
ATOM 3686 C C . THR B 1 170 ? 1.677 10.391 14.305 1 97.38 170 THR B C 1
ATOM 3688 O O . THR B 1 170 ? 2.584 10.469 13.469 1 97.38 170 THR B O 1
ATOM 3691 N N . ILE B 1 171 ? 1.855 9.969 15.492 1 95.19 171 ILE B N 1
ATOM 3692 C CA . ILE B 1 171 ? 3.166 9.531 15.961 1 95.19 171 ILE B CA 1
ATOM 3693 C C . ILE B 1 171 ? 3.65 8.352 15.117 1 95.19 171 ILE B C 1
ATOM 3695 O O . ILE B 1 171 ? 4.793 8.336 14.656 1 95.19 171 ILE B O 1
ATOM 3699 N N . GLN B 1 172 ? 2.797 7.438 14.93 1 94.5 172 GLN B N 1
ATOM 3700 C CA . GLN B 1 172 ? 3.152 6.227 14.195 1 94.5 172 GLN B CA 1
ATOM 3701 C C . GLN B 1 172 ? 3.537 6.555 12.75 1 94.5 172 GLN B C 1
ATOM 3703 O O . GLN B 1 172 ? 4.527 6.035 12.234 1 94.5 172 GLN B O 1
ATOM 3708 N N . VAL B 1 173 ? 2.766 7.367 12.148 1 95.88 173 VAL B N 1
ATOM 3709 C CA . VAL B 1 173 ? 3.023 7.746 10.758 1 95.88 173 VAL B CA 1
ATOM 3710 C C . VAL B 1 173 ? 4.336 8.516 10.672 1 95.88 173 VAL B C 1
ATOM 3712 O O . VAL B 1 173 ? 5.168 8.242 9.805 1 95.88 173 VAL B O 1
ATOM 3715 N N . ALA B 1 174 ? 4.504 9.414 11.547 1 95.25 174 ALA B N 1
ATOM 3716 C CA . ALA B 1 174 ? 5.711 10.234 11.555 1 95.25 174 ALA B CA 1
ATOM 3717 C C . ALA B 1 174 ? 6.957 9.375 11.758 1 95.25 174 ALA B C 1
ATOM 3719 O O . ALA B 1 174 ? 7.969 9.57 11.078 1 95.25 174 ALA B O 1
ATOM 3720 N N . ASP B 1 175 ? 6.883 8.477 12.656 1 90.88 175 ASP B N 1
ATOM 3721 C CA . ASP B 1 175 ? 8.008 7.602 12.969 1 90.88 175 ASP B CA 1
ATOM 3722 C C . ASP B 1 175 ? 8.414 6.777 11.742 1 90.88 175 ASP B C 1
ATOM 3724 O O . ASP B 1 175 ? 9.594 6.512 11.531 1 90.88 175 ASP B O 1
ATOM 3728 N N . LYS B 1 176 ? 7.441 6.457 11.016 1 90 176 LYS B N 1
ATOM 3729 C CA . LYS B 1 176 ? 7.668 5.605 9.859 1 90 176 LYS B CA 1
ATOM 3730 C C . LYS B 1 176 ? 8.211 6.414 8.68 1 90 176 LYS B C 1
ATOM 3732 O O . LYS B 1 176 ? 9.047 5.93 7.918 1 90 176 LYS B O 1
ATOM 3737 N N . LEU B 1 177 ? 7.77 7.637 8.555 1 93.19 177 LEU B N 1
ATOM 3738 C CA . LEU B 1 177 ? 7.941 8.289 7.266 1 93.19 177 LEU B CA 1
ATOM 3739 C C . LEU B 1 177 ? 8.953 9.422 7.359 1 93.19 177 LEU B C 1
ATOM 3741 O O . LEU B 1 177 ? 9.672 9.703 6.398 1 93.19 177 LEU B O 1
ATOM 3745 N N . LEU B 1 178 ? 9 10.133 8.406 1 92.75 178 LEU B N 1
ATOM 3746 C CA . LEU B 1 178 ? 9.664 11.43 8.422 1 92.75 178 LEU B CA 1
ATOM 3747 C C . LEU B 1 178 ? 11.18 11.258 8.477 1 92.75 178 LEU B C 1
ATOM 3749 O O . LEU B 1 178 ? 11.922 12.117 8.008 1 92.75 178 LEU B O 1
ATOM 3753 N 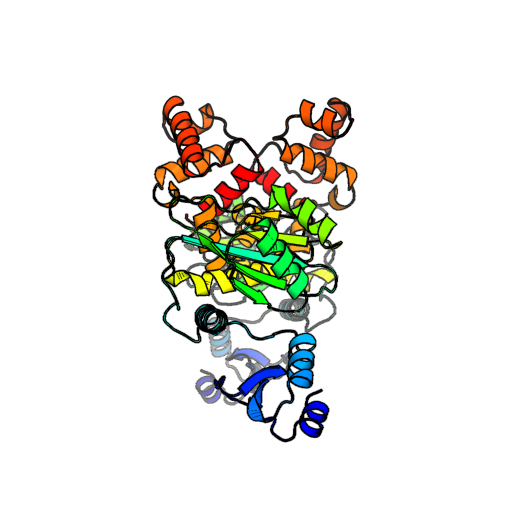N . LYS B 1 179 ? 11.664 10.172 9 1 84.75 179 LYS B N 1
ATOM 3754 C CA . LYS B 1 179 ? 13.102 9.945 9.086 1 84.75 179 LYS B CA 1
ATOM 3755 C C . LYS B 1 179 ? 13.727 9.836 7.695 1 84.75 179 LYS B C 1
ATOM 3757 O O . LYS B 1 179 ? 14.836 10.312 7.469 1 84.75 179 LYS B O 1
ATOM 3762 N N . SER B 1 180 ? 12.984 9.242 6.832 1 78.12 180 SER B N 1
ATOM 3763 C CA . SER B 1 180 ? 13.531 8.984 5.504 1 78.12 180 SER B CA 1
ATOM 3764 C C . SER B 1 180 ? 12.82 9.82 4.445 1 78.12 180 SER B C 1
ATOM 3766 O O . SER B 1 180 ? 13.047 9.633 3.246 1 78.12 180 SER B O 1
ATOM 3768 N N . ALA B 1 181 ? 12.047 10.711 4.883 1 71.19 181 ALA B N 1
ATOM 3769 C CA . ALA B 1 181 ? 11.211 11.43 3.92 1 71.19 181 ALA B CA 1
ATOM 3770 C C . ALA B 1 181 ? 12.047 12.375 3.062 1 71.19 181 ALA B C 1
ATOM 3772 O O . ALA B 1 181 ? 12.938 13.062 3.572 1 71.19 181 ALA B O 1
ATOM 3773 N N . HIS B 1 182 ? 11.758 12.164 1.824 1 67.69 182 HIS B N 1
ATOM 3774 C CA . HIS B 1 182 ? 12.344 13.102 0.882 1 67.69 182 HIS B CA 1
ATOM 3775 C C . HIS B 1 182 ? 11.641 14.453 0.936 1 67.69 182 HIS B C 1
ATOM 3777 O O . HIS B 1 182 ? 12.289 15.5 0.869 1 67.69 182 HIS B O 1
ATOM 3783 N N . GLN B 1 183 ? 10.336 14.281 1.08 1 69.62 183 GLN B N 1
ATOM 3784 C CA . GLN B 1 183 ? 9.539 15.5 1.184 1 69.62 183 GLN B CA 1
ATOM 3785 C C . GLN B 1 183 ? 9.641 16.109 2.582 1 69.62 183 GLN B C 1
ATOM 3787 O O . GLN B 1 183 ? 9.531 15.391 3.58 1 69.62 183 GLN B O 1
ATOM 3792 N N . ARG B 1 184 ? 9.664 17.391 2.543 1 84.5 184 ARG B N 1
ATOM 3793 C CA . ARG B 1 184 ? 9.844 18.094 3.811 1 84.5 184 ARG B CA 1
ATOM 3794 C C . ARG B 1 184 ? 8.508 18.281 4.523 1 84.5 184 ARG B C 1
ATOM 3796 O O . ARG B 1 184 ? 8.445 18.25 5.754 1 84.5 184 ARG B O 1
ATOM 3803 N N . VAL B 1 185 ? 7.473 18.453 3.717 1 93.12 185 VAL B N 1
ATOM 3804 C CA . VAL B 1 185 ? 6.141 18.578 4.305 1 93.12 185 VAL B CA 1
ATOM 3805 C C . VAL B 1 185 ? 5.207 17.531 3.688 1 93.12 185 VAL B C 1
ATOM 3807 O O . VAL B 1 185 ? 5.039 17.5 2.467 1 93.12 185 VAL B O 1
ATOM 3810 N N . LEU B 1 186 ? 4.668 16.734 4.504 1 94.19 186 LEU B N 1
ATOM 3811 C CA . LEU B 1 186 ? 3.744 15.68 4.082 1 94.19 186 LEU B CA 1
ATOM 3812 C C . LEU B 1 186 ? 2.35 15.93 4.645 1 94.19 186 LEU B C 1
ATOM 3814 O O . LEU B 1 186 ? 2.182 16.078 5.859 1 94.19 186 LEU B O 1
ATOM 3818 N N . THR B 1 187 ? 1.396 16.047 3.771 1 94 187 THR B N 1
ATOM 3819 C CA . THR B 1 187 ? 0.01 16.109 4.215 1 94 187 THR B CA 1
ATOM 3820 C C . THR B 1 187 ? -0.539 14.719 4.492 1 94 187 THR B C 1
ATOM 3822 O O . THR B 1 187 ? 0.09 13.719 4.141 1 94 187 THR B O 1
ATOM 3825 N N . GLN B 1 188 ? -1.682 14.711 5.141 1 95.12 188 GLN B N 1
ATOM 3826 C CA . GLN B 1 188 ? -2.307 13.438 5.473 1 95.12 188 GLN B CA 1
ATOM 3827 C C . GLN B 1 188 ? -2.582 12.609 4.219 1 95.12 188 GLN B C 1
ATOM 3829 O O . GLN B 1 188 ? -2.264 11.422 4.168 1 95.12 188 GLN B O 1
ATOM 3834 N N . SER B 1 189 ? -3.102 13.227 3.217 1 92.75 189 SER B N 1
ATOM 3835 C CA . SER B 1 189 ? -3.393 12.516 1.972 1 92.75 189 SER B CA 1
ATOM 3836 C C . SER B 1 189 ? -2.111 12.078 1.273 1 92.75 189 SER B C 1
ATOM 3838 O O . SER B 1 189 ? -2.061 11 0.681 1 92.75 189 SER B O 1
ATOM 3840 N N . GLU B 1 190 ? -1.093 12.859 1.384 1 91.62 190 GLU B N 1
ATOM 3841 C CA . GLU B 1 190 ? 0.176 12.555 0.728 1 91.62 190 GLU B CA 1
ATOM 3842 C C . GLU B 1 190 ? 0.906 11.414 1.439 1 91.62 190 GLU B C 1
ATOM 3844 O O . GLU B 1 190 ? 1.794 10.789 0.862 1 91.62 190 GLU B O 1
ATOM 3849 N N . ALA B 1 191 ? 0.564 11.148 2.629 1 94.25 191 ALA B N 1
ATOM 3850 C CA . ALA B 1 191 ? 1.251 10.141 3.43 1 94.25 191 ALA B CA 1
ATOM 3851 C C . ALA B 1 191 ? 0.737 8.742 3.104 1 94.25 191 ALA B C 1
ATOM 3853 O O . ALA B 1 191 ? 1.353 7.742 3.486 1 94.25 191 ALA B O 1
ATOM 3854 N N . LEU B 1 192 ? -0.341 8.656 2.381 1 93.75 192 LEU B N 1
ATOM 3855 C CA . LEU B 1 192 ? -0.979 7.375 2.113 1 93.75 192 LEU B CA 1
ATOM 3856 C C . LEU B 1 192 ? -0.021 6.43 1.398 1 93.75 192 LEU B C 1
ATOM 3858 O O . LEU B 1 192 ? 0.304 5.359 1.917 1 93.75 192 LEU B O 1
ATOM 3862 N N . MET B 1 193 ? 0.485 6.805 0.328 1 90.75 193 MET B N 1
ATOM 3863 C CA . MET B 1 193 ? 1.31 5.93 -0.501 1 90.75 193 MET B CA 1
ATOM 3864 C C . MET B 1 193 ? 2.611 5.574 0.21 1 90.75 193 MET B C 1
ATOM 3866 O O . MET B 1 193 ? 2.969 4.398 0.303 1 90.75 193 MET B O 1
ATOM 3870 N N . PRO B 1 194 ? 3.291 6.574 0.733 1 91.69 194 PRO B N 1
ATOM 3871 C CA . PRO B 1 194 ? 4.492 6.203 1.487 1 91.69 194 PRO B CA 1
ATOM 3872 C C . PRO B 1 194 ? 4.191 5.242 2.639 1 91.69 194 PRO B C 1
ATOM 3874 O O . PRO B 1 194 ? 5.004 4.371 2.945 1 91.69 194 PRO B O 1
ATOM 3877 N N . THR B 1 195 ? 3.084 5.457 3.289 1 92.94 195 THR B N 1
ATOM 3878 C CA . THR B 1 195 ? 2.711 4.562 4.383 1 92.94 195 THR B CA 1
ATOM 3879 C C . THR B 1 195 ? 2.488 3.143 3.869 1 92.94 195 THR B C 1
ATOM 3881 O O . THR B 1 195 ? 2.947 2.178 4.484 1 92.94 195 THR B O 1
ATOM 3884 N N . MET B 1 196 ? 1.882 3.016 2.756 1 92 196 MET B N 1
ATOM 3885 C CA . MET B 1 196 ? 1.621 1.71 2.158 1 92 196 MET B CA 1
ATOM 3886 C C . MET B 1 196 ? 2.924 1.019 1.771 1 92 196 MET B C 1
ATOM 3888 O O . MET B 1 196 ? 3.1 -0.174 2.023 1 92 196 MET B O 1
ATOM 3892 N N . ILE B 1 197 ? 3.773 1.759 1.213 1 90.56 197 ILE B N 1
ATOM 3893 C CA . ILE B 1 197 ? 5.055 1.212 0.775 1 90.56 197 ILE B CA 1
ATOM 3894 C C . ILE B 1 197 ? 5.859 0.752 1.988 1 90.56 197 ILE B C 1
ATOM 3896 O O . ILE B 1 197 ? 6.414 -0.349 1.991 1 90.56 197 ILE B O 1
ATOM 3900 N N . 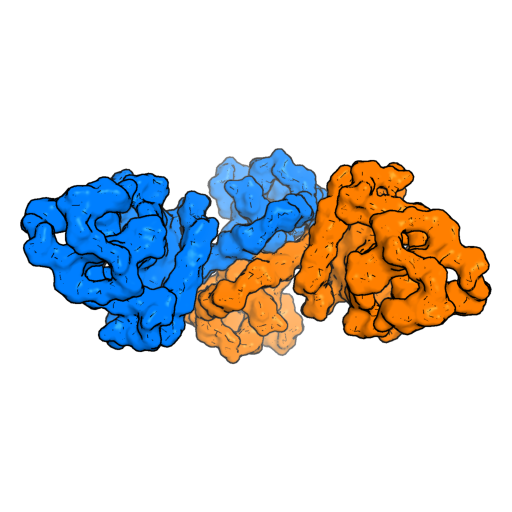GLU B 1 198 ? 5.836 1.54 3.027 1 89.88 198 GLU B N 1
ATOM 3901 C CA . GLU B 1 198 ? 6.617 1.241 4.223 1 89.88 198 GLU B CA 1
ATOM 3902 C C . GLU B 1 198 ? 6.023 0.067 4.996 1 89.88 198 GLU B C 1
ATOM 3904 O O . GLU B 1 198 ? 6.688 -0.526 5.844 1 89.88 198 GLU B O 1
ATOM 3909 N N . SER B 1 199 ? 4.824 -0.213 4.758 1 88.38 199 SER B N 1
ATOM 3910 C CA . SER B 1 199 ? 4.16 -1.296 5.48 1 88.38 199 SER B CA 1
ATOM 3911 C C . SER B 1 199 ? 4.551 -2.656 4.914 1 88.38 199 SER B C 1
ATOM 3913 O O . SER B 1 199 ? 4.336 -3.688 5.555 1 88.38 199 SER B O 1
ATOM 3915 N N . LEU B 1 200 ? 5.074 -2.691 3.736 1 90.19 200 LEU B N 1
ATOM 3916 C CA . LEU B 1 200 ? 5.543 -3.943 3.156 1 90.19 200 LEU B CA 1
ATOM 3917 C C . LEU B 1 200 ? 6.816 -4.418 3.846 1 90.19 200 LEU B C 1
ATOM 3919 O O . LEU B 1 200 ? 7.727 -3.623 4.09 1 90.19 200 LEU B O 1
ATOM 3923 N N . ASN B 1 201 ? 6.824 -5.648 4.203 1 90.31 201 ASN B N 1
ATOM 3924 C CA . ASN B 1 201 ? 8.039 -6.184 4.805 1 90.31 201 ASN B CA 1
ATOM 3925 C C . ASN B 1 201 ? 9.102 -6.488 3.754 1 90.31 201 ASN B C 1
ATOM 3927 O O . ASN B 1 201 ? 8.867 -6.305 2.559 1 90.31 201 ASN B O 1
ATOM 3931 N N . GLU B 1 202 ? 10.195 -6.91 4.145 1 90.88 202 GLU B N 1
ATOM 3932 C CA . GLU B 1 202 ? 11.336 -7.125 3.256 1 90.88 202 GLU B CA 1
ATOM 3933 C C . GLU B 1 202 ? 11.023 -8.188 2.207 1 90.88 202 GLU B C 1
ATOM 3935 O O . GLU B 1 202 ? 11.367 -8.031 1.034 1 90.88 202 GLU B O 1
ATOM 3940 N N . ASP B 1 203 ? 10.414 -9.258 2.598 1 92.69 203 ASP B N 1
ATOM 3941 C CA . ASP B 1 203 ? 10.062 -10.32 1.657 1 92.69 203 ASP B CA 1
ATOM 3942 C C . ASP B 1 203 ? 9.078 -9.812 0.605 1 92.69 203 ASP B C 1
ATOM 3944 O O . ASP B 1 203 ? 9.242 -10.086 -0.587 1 92.69 203 ASP B O 1
ATOM 3948 N N . ASP B 1 204 ? 8.07 -9.07 1.076 1 92.88 204 ASP B N 1
ATOM 3949 C CA . ASP B 1 204 ? 7.129 -8.461 0.139 1 92.88 204 ASP B CA 1
ATOM 3950 C C . ASP B 1 204 ? 7.867 -7.648 -0.926 1 92.88 204 ASP B C 1
ATOM 3952 O O . ASP B 1 204 ? 7.66 -7.855 -2.123 1 92.88 204 ASP B O 1
ATOM 3956 N N . ARG B 1 205 ? 8.68 -6.871 -0.438 1 90.5 205 ARG B N 1
ATOM 3957 C CA . ARG B 1 205 ? 9.406 -5.973 -1.328 1 90.5 205 ARG B CA 1
ATOM 3958 C C . ARG B 1 205 ? 10.227 -6.758 -2.348 1 90.5 205 ARG B C 1
ATOM 3960 O O . ARG B 1 205 ? 10.148 -6.492 -3.551 1 90.5 205 ARG B O 1
ATOM 3967 N N . ASP B 1 206 ? 10.93 -7.703 -1.879 1 92.31 206 ASP B N 1
ATOM 3968 C CA . ASP B 1 206 ? 11.805 -8.469 -2.752 1 92.31 206 ASP B CA 1
ATOM 3969 C C . ASP B 1 206 ? 11.008 -9.227 -3.809 1 92.31 206 ASP B C 1
ATOM 3971 O O . ASP B 1 206 ? 11.305 -9.141 -5 1 92.31 206 ASP B O 1
ATOM 3975 N N . PHE B 1 207 ? 10.008 -9.922 -3.389 1 94.44 207 PHE B N 1
ATOM 3976 C CA . PHE B 1 207 ? 9.281 -10.805 -4.293 1 94.44 207 PHE B CA 1
ATOM 3977 C C . PHE B 1 207 ? 8.383 -10 -5.227 1 94.44 207 PHE B C 1
ATOM 3979 O O . PHE B 1 207 ? 8.219 -10.352 -6.395 1 94.44 207 PHE B O 1
ATOM 3986 N N . PHE B 1 208 ? 7.805 -8.914 -4.77 1 95.12 208 PHE B N 1
ATOM 3987 C CA . PHE B 1 208 ? 6.965 -8.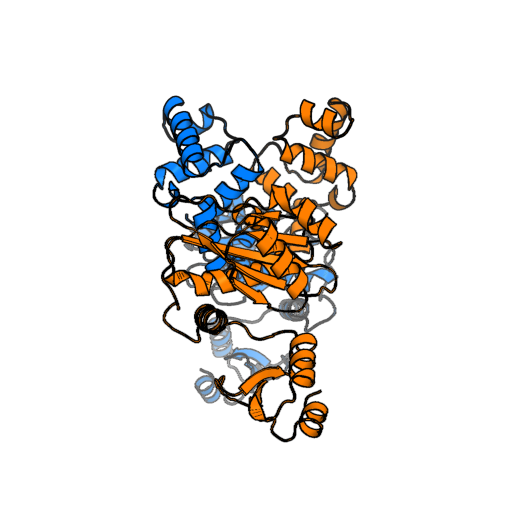109 -5.645 1 95.12 208 PHE B CA 1
ATOM 3988 C C . PHE B 1 208 ? 7.809 -7.348 -6.656 1 95.12 208 PHE B C 1
ATOM 3990 O O . PHE B 1 208 ? 7.465 -7.281 -7.84 1 95.12 208 PHE B O 1
ATOM 3997 N N . ILE B 1 209 ? 8.875 -6.766 -6.203 1 93.56 209 ILE B N 1
ATOM 3998 C CA . ILE B 1 209 ? 9.734 -6.008 -7.105 1 93.56 209 ILE B CA 1
ATOM 3999 C C . ILE B 1 209 ? 10.266 -6.926 -8.203 1 93.56 209 ILE B C 1
ATOM 4001 O O . ILE B 1 209 ? 10.242 -6.566 -9.383 1 93.56 209 ILE B O 1
ATOM 4005 N N . LYS B 1 210 ? 10.688 -8.047 -7.789 1 90.81 210 LYS B N 1
ATOM 4006 C CA . LYS B 1 210 ? 11.195 -9.008 -8.766 1 90.81 210 LYS B CA 1
ATOM 4007 C C . LYS B 1 210 ? 10.117 -9.391 -9.773 1 90.81 210 LYS B C 1
ATOM 4009 O O . LYS B 1 210 ? 10.391 -9.461 -10.977 1 90.81 210 LYS B O 1
ATOM 4014 N N . SER B 1 211 ? 8.977 -9.594 -9.312 1 92.88 211 SER B N 1
ATOM 4015 C CA . SER B 1 211 ? 7.867 -10.016 -10.164 1 92.88 211 SER B CA 1
ATOM 4016 C C . SER B 1 211 ? 7.43 -8.883 -11.094 1 92.88 211 SER B C 1
ATOM 4018 O O . SER B 1 211 ? 7.184 -9.109 -12.281 1 92.88 211 SER B O 1
ATOM 4020 N N . VAL B 1 212 ? 7.398 -7.695 -10.586 1 94.56 212 VAL B N 1
ATOM 4021 C CA . VAL B 1 212 ? 6.816 -6.57 -11.312 1 94.56 212 VAL B CA 1
ATOM 4022 C C . VAL B 1 212 ? 7.855 -5.973 -12.258 1 94.56 212 VAL B C 1
ATOM 4024 O O . VAL B 1 212 ? 7.566 -5.73 -13.438 1 94.56 212 VAL B O 1
ATOM 4027 N N . LEU B 1 213 ? 9.023 -5.805 -11.758 1 94.38 213 LEU B N 1
ATOM 4028 C CA . LEU B 1 213 ? 10.023 -5.105 -12.555 1 94.38 213 LEU B CA 1
ATOM 4029 C C . LEU B 1 213 ? 10.914 -6.094 -13.297 1 94.38 213 LEU B C 1
ATOM 4031 O O . LEU B 1 213 ? 11.555 -5.734 -14.289 1 94.38 213 LEU B O 1
ATOM 4035 N N . ASN B 1 214 ? 10.953 -7.258 -12.82 1 90 214 ASN B N 1
ATOM 4036 C CA . ASN B 1 214 ? 11.734 -8.305 -13.477 1 90 214 ASN B CA 1
ATOM 4037 C C . ASN B 1 214 ? 13.117 -7.797 -13.883 1 90 214 ASN B C 1
ATOM 4039 O O . ASN B 1 214 ? 13.867 -7.285 -13.047 1 90 214 ASN B O 1
ATOM 4043 N N . ASP B 1 215 ? 13.445 -7.859 -15.18 1 88.69 215 ASP B N 1
ATOM 4044 C CA . ASP B 1 215 ? 14.789 -7.52 -15.656 1 88.69 215 ASP B CA 1
ATOM 4045 C C . ASP B 1 215 ? 15 -6.008 -15.672 1 88.69 215 ASP B C 1
ATOM 4047 O O . ASP B 1 215 ? 16.141 -5.539 -15.773 1 88.69 215 ASP B O 1
ATOM 4051 N N . ALA B 1 216 ? 14.023 -5.273 -15.547 1 93.88 216 ALA B N 1
ATOM 4052 C CA . ALA B 1 216 ? 14.141 -3.818 -15.57 1 93.88 216 ALA B CA 1
ATOM 4053 C C . ALA B 1 216 ? 14.781 -3.291 -14.297 1 93.88 216 ALA B C 1
ATOM 4055 O O . ALA B 1 216 ? 15.227 -2.141 -14.242 1 93.88 216 ALA B O 1
ATOM 4056 N N . ILE B 1 217 ? 14.875 -4.102 -13.281 1 91.44 217 ILE B N 1
ATOM 4057 C CA . ILE B 1 217 ? 15.352 -3.701 -11.961 1 91.44 217 ILE B CA 1
ATOM 4058 C C . ILE B 1 217 ? 16.766 -3.146 -12.07 1 91.44 217 ILE B C 1
ATOM 4060 O O . ILE B 1 217 ? 17.156 -2.258 -11.305 1 91.44 217 ILE B O 1
ATOM 4064 N N . ASN B 1 218 ? 17.453 -3.568 -13.016 1 90.62 218 ASN B N 1
ATOM 4065 C CA . ASN B 1 218 ? 18.875 -3.227 -13.117 1 90.62 218 ASN B CA 1
ATOM 4066 C C . ASN B 1 218 ? 19.094 -2.004 -14 1 90.62 218 ASN B C 1
ATOM 4068 O O . ASN B 1 218 ? 20.219 -1.524 -14.133 1 90.62 218 ASN B O 1
ATOM 4072 N N . ASP B 1 219 ? 18.141 -1.396 -14.586 1 94.38 219 ASP B N 1
ATOM 4073 C CA . ASP B 1 219 ? 18.234 -0.243 -15.477 1 94.38 219 ASP B CA 1
ATOM 4074 C C . ASP B 1 219 ? 17.609 0.998 -14.836 1 94.38 219 ASP B C 1
ATOM 4076 O O . ASP B 1 219 ? 16.484 1.377 -15.164 1 94.38 219 ASP B O 1
ATOM 4080 N N . LEU B 1 220 ? 18.344 1.709 -14.086 1 93.31 220 LEU B N 1
ATOM 4081 C CA . LEU B 1 220 ? 17.859 2.828 -13.289 1 93.31 220 LEU B CA 1
ATOM 4082 C C . LEU B 1 220 ? 17.406 3.979 -14.18 1 93.31 220 LEU B C 1
ATOM 4084 O O . LEU B 1 220 ? 16.453 4.691 -13.844 1 93.31 220 LEU B O 1
ATOM 4088 N N . ASP B 1 221 ? 18.062 4.133 -15.258 1 94.56 221 ASP B N 1
ATOM 4089 C CA . ASP B 1 221 ? 17.672 5.191 -16.188 1 94.56 221 ASP B CA 1
ATOM 4090 C C . ASP B 1 221 ? 16.297 4.914 -16.797 1 94.56 221 ASP B C 1
ATOM 4092 O O . ASP B 1 221 ? 15.484 5.828 -16.922 1 94.56 221 ASP B O 1
ATOM 4096 N N . LEU B 1 222 ? 16.156 3.676 -17.141 1 96.69 222 LEU B N 1
ATOM 4097 C CA . LEU B 1 222 ? 14.852 3.271 -17.656 1 96.69 222 LEU B CA 1
ATOM 4098 C C . LEU B 1 222 ? 13.75 3.494 -16.625 1 96.69 222 LEU B C 1
ATOM 4100 O O . LEU B 1 222 ? 12.703 4.051 -16.938 1 96.69 222 LEU B O 1
ATOM 4104 N N . LEU B 1 223 ? 14.07 3.123 -15.391 1 96.88 223 LEU B N 1
ATOM 4105 C CA . LEU B 1 223 ? 13.086 3.246 -14.32 1 96.88 223 LEU B CA 1
ATOM 4106 C C . LEU B 1 223 ? 12.75 4.711 -14.055 1 96.88 223 LEU B C 1
ATOM 4108 O O . LEU B 1 223 ? 11.594 5.051 -13.797 1 96.88 223 LEU B O 1
ATOM 4112 N N . LYS B 1 224 ? 13.695 5.531 -14.133 1 96.31 224 LYS B N 1
ATOM 4113 C CA . LYS B 1 224 ? 13.461 6.965 -13.969 1 96.31 224 LYS B CA 1
ATOM 4114 C C . LYS B 1 224 ? 12.547 7.504 -15.062 1 96.31 224 LYS B C 1
ATOM 4116 O O . LYS B 1 224 ? 11.641 8.289 -14.781 1 96.31 224 LYS B O 1
ATOM 4121 N N . THR B 1 225 ? 12.812 7.07 -16.25 1 97.25 225 THR B N 1
ATOM 4122 C CA . THR B 1 225 ? 11.977 7.488 -17.359 1 97.25 225 THR B CA 1
ATOM 4123 C C . THR B 1 225 ? 10.531 7.035 -17.156 1 97.25 225 THR B C 1
ATOM 4125 O O . THR B 1 225 ? 9.594 7.816 -17.344 1 97.25 225 THR B O 1
ATOM 4128 N N . ILE B 1 226 ? 10.359 5.816 -16.75 1 97.5 226 ILE B N 1
ATOM 4129 C CA . ILE B 1 226 ? 9.031 5.238 -16.562 1 97.5 226 ILE B CA 1
ATOM 4130 C C . ILE B 1 226 ? 8.312 5.945 -15.422 1 97.5 226 ILE B C 1
ATOM 4132 O O . ILE B 1 226 ? 7.133 6.285 -15.539 1 97.5 226 ILE B O 1
ATOM 4136 N N . GLN B 1 227 ? 9 6.211 -14.375 1 96.44 227 GLN B N 1
ATOM 4137 C CA . GLN B 1 227 ? 8.422 6.934 -13.25 1 96.44 227 GLN B CA 1
ATOM 4138 C C . GLN B 1 227 ? 7.918 8.312 -13.68 1 96.44 227 GLN B C 1
ATOM 4140 O O . GLN B 1 227 ? 6.789 8.688 -13.367 1 96.44 227 GLN B O 1
ATOM 4145 N N . THR B 1 228 ? 8.758 9.039 -14.375 1 96.69 228 THR B N 1
ATOM 4146 C CA . THR B 1 228 ? 8.391 10.375 -14.844 1 96.69 228 THR B CA 1
ATOM 4147 C C . THR B 1 228 ? 7.211 10.305 -15.805 1 96.69 228 THR B C 1
ATOM 4149 O O . THR B 1 228 ? 6.324 11.156 -15.766 1 96.69 228 THR B O 1
ATOM 4152 N N . THR B 1 229 ? 7.262 9.312 -16.656 1 97.25 229 THR B N 1
ATOM 4153 C CA . THR B 1 229 ? 6.176 9.094 -17.609 1 97.25 229 THR B CA 1
ATOM 4154 C C . THR B 1 229 ? 4.848 8.906 -16.875 1 97.25 229 THR B C 1
ATOM 4156 O O . THR B 1 229 ? 3.844 9.523 -17.234 1 97.25 229 THR B O 1
ATOM 4159 N N . ILE B 1 230 ? 4.895 8.125 -15.82 1 96.31 230 ILE B N 1
ATOM 4160 C CA . ILE B 1 230 ? 3.689 7.848 -15.047 1 96.31 230 ILE B CA 1
ATOM 4161 C C . ILE B 1 230 ? 3.23 9.109 -14.328 1 96.31 230 ILE B C 1
ATOM 4163 O O . ILE B 1 230 ? 2.043 9.445 -14.352 1 96.31 230 ILE B O 1
ATOM 4167 N N . GLU B 1 231 ? 4.129 9.836 -13.812 1 93.69 231 GLU B N 1
ATOM 4168 C CA . GLU B 1 231 ? 3.826 11.031 -13.031 1 93.69 231 GLU B CA 1
ATOM 4169 C C . GLU B 1 231 ? 3.209 12.117 -13.898 1 93.69 231 GLU B C 1
ATOM 4171 O O . GLU B 1 231 ? 2.531 13.016 -13.398 1 93.69 231 GLU B O 1
ATOM 4176 N N . HIS B 1 232 ? 3.447 12.008 -15.164 1 93.81 232 HIS B N 1
ATOM 4177 C CA . HIS B 1 232 ? 2.924 13.016 -16.078 1 93.81 232 HIS B CA 1
ATOM 4178 C C . HIS B 1 232 ? 1.893 12.414 -17.031 1 93.81 232 HIS B C 1
ATOM 4180 O O . HIS B 1 232 ? 1.775 12.844 -18.172 1 93.81 232 HIS B O 1
ATOM 4186 N N . GLN B 1 233 ? 1.254 11.391 -16.672 1 89.44 233 GLN B N 1
ATOM 4187 C CA . GLN B 1 233 ? 0.109 10.781 -17.344 1 89.44 233 GLN B CA 1
ATOM 4188 C C . GLN B 1 233 ? 0.468 10.352 -18.766 1 89.44 233 GLN B C 1
ATOM 4190 O O . GLN B 1 233 ? -0.342 10.484 -19.688 1 89.44 233 GLN B O 1
ATOM 4195 N N . VAL B 1 234 ? 1.664 9.93 -18.922 1 90.75 234 VAL B N 1
ATOM 4196 C CA . VAL B 1 234 ? 2.17 9.367 -20.172 1 90.75 234 VAL B CA 1
ATOM 4197 C C . VAL B 1 234 ? 2.141 10.43 -21.266 1 90.75 234 VAL B C 1
ATOM 4199 O O . VAL B 1 234 ? 1.863 10.125 -22.438 1 90.75 234 VAL B O 1
ATOM 4202 N N . ASN B 1 235 ? 2.193 11.672 -20.828 1 92.19 235 ASN B N 1
ATOM 4203 C CA . ASN B 1 235 ? 2.369 12.758 -21.797 1 92.19 235 ASN B CA 1
ATOM 4204 C C . ASN B 1 235 ? 3.805 12.828 -22.312 1 92.19 235 ASN B C 1
ATOM 4206 O O . ASN B 1 235 ? 4.652 13.484 -21.703 1 92.19 235 ASN B O 1
ATOM 4210 N N . ILE B 1 236 ? 4.012 12.281 -23.406 1 95.25 236 ILE B N 1
ATOM 4211 C CA . ILE B 1 236 ? 5.348 12.039 -23.938 1 95.25 236 ILE B CA 1
ATOM 4212 C C . ILE B 1 236 ? 6.082 13.367 -24.109 1 95.25 236 ILE B C 1
ATOM 4214 O O . ILE B 1 236 ? 7.27 13.477 -23.797 1 95.25 236 ILE B O 1
ATOM 4218 N N . SER B 1 237 ? 5.426 14.359 -24.578 1 95.81 237 SER B N 1
ATOM 4219 C CA . SER B 1 237 ? 6.043 15.648 -24.844 1 95.81 237 SER B CA 1
ATOM 4220 C C . SER B 1 237 ? 6.539 16.297 -23.547 1 95.81 237 SER B C 1
ATOM 4222 O O . SER B 1 237 ? 7.656 16.812 -23.5 1 95.81 237 SER B O 1
ATOM 4224 N N . VAL B 1 238 ? 5.75 16.281 -22.562 1 95.56 238 VAL B N 1
ATOM 4225 C CA . VAL B 1 238 ? 6.105 16.859 -21.266 1 95.56 238 VAL B CA 1
ATOM 4226 C C . VAL B 1 238 ? 7.258 16.078 -20.656 1 95.56 238 VAL B C 1
ATOM 4228 O O . VAL B 1 238 ? 8.203 16.672 -20.125 1 95.56 238 VAL B O 1
ATOM 4231 N N . VAL B 1 239 ? 7.164 14.781 -20.734 1 96.31 239 VAL B N 1
ATOM 4232 C CA . VAL B 1 239 ? 8.195 13.906 -20.172 1 96.31 239 VAL B CA 1
ATOM 4233 C C . VAL B 1 239 ? 9.523 14.172 -20.875 1 96.31 239 VAL B C 1
ATOM 4235 O O . VAL B 1 239 ? 10.562 14.312 -20.219 1 96.31 239 VAL B O 1
ATOM 4238 N N . ALA B 1 240 ? 9.5 14.25 -22.156 1 96.88 240 ALA B N 1
ATOM 4239 C CA . ALA B 1 240 ? 10.711 14.523 -22.938 1 96.88 240 ALA B CA 1
ATOM 4240 C C . ALA B 1 240 ? 11.367 15.828 -22.484 1 96.88 240 ALA B C 1
ATOM 4242 O O . ALA B 1 240 ? 12.578 15.875 -22.281 1 96.88 240 ALA B O 1
ATOM 4243 N N . LYS B 1 241 ? 10.625 16.844 -22.328 1 96.94 241 LYS B N 1
ATOM 4244 C CA . LYS B 1 241 ? 11.125 18.141 -21.891 1 96.94 241 LYS B CA 1
ATOM 4245 C C . LYS B 1 241 ? 11.727 18.047 -20.484 1 96.94 241 LYS B C 1
ATOM 4247 O O . LYS B 1 241 ? 12.812 18.578 -20.25 1 96.94 241 LYS B O 1
ATOM 4252 N N . GLN B 1 242 ? 11.055 17.328 -19.656 1 95.62 242 GLN B N 1
ATOM 4253 C CA . GLN B 1 242 ? 11.484 17.219 -18.266 1 95.62 242 GLN B CA 1
ATOM 4254 C C . GLN B 1 242 ? 12.805 16.469 -18.156 1 95.62 242 GLN B C 1
ATOM 4256 O O . GLN B 1 242 ? 13.633 16.766 -17.297 1 95.62 242 GLN B O 1
ATOM 4261 N N . LEU B 1 243 ? 12.961 15.508 -18.969 1 96.44 243 LEU B N 1
ATOM 4262 C CA . LEU B 1 243 ? 14.141 14.656 -18.875 1 96.44 243 LEU B CA 1
ATOM 4263 C C . LEU B 1 243 ? 15.203 15.078 -19.891 1 96.44 243 LEU B C 1
ATOM 4265 O O . LEU B 1 243 ? 16.25 14.445 -20 1 96.44 243 LEU B O 1
ATOM 4269 N N . TYR B 1 244 ? 14.938 16.078 -20.641 1 95.88 244 TYR B N 1
ATOM 4270 C CA . TYR B 1 244 ? 15.852 16.578 -21.672 1 95.88 244 TYR B CA 1
ATOM 4271 C C . TYR B 1 244 ? 16.188 15.492 -22.672 1 95.88 244 TYR B C 1
ATOM 4273 O O . TYR B 1 244 ? 17.359 15.242 -22.969 1 95.88 244 TYR B O 1
ATOM 4281 N N . MET B 1 245 ? 15.117 14.883 -23.156 1 96.12 245 MET B N 1
ATOM 4282 C CA . MET B 1 245 ? 15.219 13.797 -24.125 1 96.12 245 MET B CA 1
ATOM 4283 C C . MET B 1 245 ? 14.32 14.047 -25.328 1 96.12 245 MET B C 1
ATOM 4285 O O . MET B 1 245 ? 13.43 14.898 -25.281 1 96.12 245 MET B O 1
ATOM 4289 N N . HIS B 1 246 ? 14.648 13.375 -26.438 1 95.56 246 HIS B N 1
ATOM 4290 C CA . HIS B 1 246 ? 13.758 13.398 -27.594 1 95.56 246 HIS B CA 1
ATOM 4291 C C . HIS B 1 246 ? 12.5 12.562 -27.344 1 95.56 246 HIS B C 1
ATOM 4293 O O . HIS B 1 246 ? 12.57 11.523 -26.672 1 95.56 246 HIS B O 1
ATOM 4299 N N . ARG B 1 247 ? 11.477 12.938 -27.938 1 96.06 247 ARG B N 1
ATOM 4300 C CA . ARG B 1 247 ? 10.203 12.242 -27.75 1 96.06 247 ARG B CA 1
ATOM 4301 C C . ARG B 1 247 ? 10.305 10.781 -28.172 1 96.06 247 ARG B C 1
ATOM 4303 O O . ARG B 1 247 ? 9.734 9.898 -27.531 1 96.06 247 ARG B O 1
ATOM 4310 N N . ASN B 1 248 ? 11.109 10.469 -29.234 1 96.31 248 ASN B N 1
ATOM 4311 C CA . ASN B 1 248 ? 11.258 9.109 -29.734 1 96.31 248 ASN B CA 1
ATOM 4312 C C . ASN B 1 248 ? 12.008 8.219 -28.75 1 96.31 248 ASN B C 1
ATOM 4314 O O . ASN B 1 248 ? 11.742 7.016 -28.672 1 96.31 248 ASN B O 1
ATOM 4318 N N . THR B 1 249 ? 12.898 8.82 -28.047 1 97.12 249 THR B N 1
ATOM 4319 C CA . THR B 1 249 ? 13.648 8.078 -27.047 1 97.12 249 THR B CA 1
ATOM 4320 C C . THR B 1 249 ? 12.742 7.672 -25.891 1 97.12 249 THR B C 1
ATOM 4322 O O . THR B 1 249 ? 12.812 6.535 -25.406 1 97.12 249 THR B O 1
ATOM 4325 N N . VAL B 1 250 ? 11.891 8.57 -25.484 1 97.38 250 VAL B N 1
ATOM 4326 C CA . VAL B 1 250 ? 10.938 8.273 -24.406 1 97.38 250 VAL B CA 1
ATOM 4327 C C . VAL B 1 250 ? 10.031 7.125 -24.828 1 97.38 250 VAL B C 1
ATOM 4329 O O . VAL B 1 250 ? 9.844 6.168 -24.078 1 97.38 250 VAL B O 1
ATOM 4332 N N . GLN B 1 251 ? 9.547 7.188 -26.031 1 97.38 251 GLN B N 1
ATOM 4333 C CA . GLN B 1 251 ? 8.648 6.16 -26.547 1 97.38 251 GLN B CA 1
ATOM 4334 C C . GLN B 1 251 ? 9.344 4.801 -26.594 1 97.38 251 GLN B C 1
ATOM 4336 O O . GLN B 1 251 ? 8.75 3.781 -26.234 1 97.38 251 GLN B O 1
ATOM 4341 N N . LYS B 1 252 ? 10.555 4.801 -27.062 1 97.75 252 LYS B N 1
ATOM 4342 C CA . LYS B 1 252 ? 11.328 3.564 -27.141 1 97.75 252 LYS B CA 1
ATOM 4343 C C . LYS B 1 252 ? 11.516 2.947 -25.75 1 97.75 252 LYS B C 1
ATOM 4345 O O . LYS B 1 252 ? 11.469 1.724 -25.594 1 97.75 252 LYS B O 1
ATOM 4350 N N . ARG B 1 253 ? 11.758 3.797 -24.797 1 97.44 253 ARG B N 1
ATOM 4351 C CA . ARG B 1 253 ? 11.977 3.311 -23.438 1 97.44 253 ARG B CA 1
ATOM 4352 C C . ARG B 1 253 ? 10.688 2.738 -22.859 1 97.44 253 ARG B C 1
ATOM 4354 O O . ARG B 1 253 ? 10.719 1.736 -22.141 1 97.44 253 ARG B O 1
ATOM 4361 N N . ILE B 1 254 ? 9.633 3.363 -23.172 1 97.69 254 ILE B N 1
ATOM 4362 C CA . ILE B 1 254 ? 8.344 2.848 -22.734 1 97.69 254 ILE B CA 1
ATOM 4363 C C . ILE B 1 254 ? 8.102 1.47 -23.344 1 97.69 254 ILE B C 1
ATOM 4365 O O . ILE B 1 254 ? 7.676 0.542 -22.641 1 97.69 254 ILE B O 1
ATOM 4369 N N . GLU B 1 255 ? 8.383 1.321 -24.578 1 97.62 255 GLU B N 1
ATOM 4370 C CA . GLU B 1 255 ? 8.234 0.043 -25.281 1 97.62 255 GLU B CA 1
ATOM 4371 C C . GLU B 1 255 ? 9.195 -1.002 -24.703 1 97.62 255 GLU B C 1
ATOM 4373 O O . GLU B 1 255 ? 8.812 -2.16 -24.516 1 97.62 255 GLU B O 1
ATOM 4378 N N . LYS B 1 256 ? 10.359 -0.574 -24.5 1 97.56 256 LYS B N 1
ATOM 4379 C CA . LYS B 1 256 ? 11.344 -1.473 -23.906 1 97.56 256 LYS B CA 1
ATOM 4380 C C . LYS B 1 256 ? 10.867 -1.984 -22.547 1 97.56 256 LYS B C 1
ATOM 4382 O O . LYS B 1 256 ? 11.008 -3.17 -22.234 1 97.56 256 LYS B O 1
ATOM 4387 N N . PHE B 1 257 ? 10.367 -1.08 -21.75 1 97.75 257 PHE B N 1
ATOM 4388 C CA . PHE B 1 257 ? 9.859 -1.452 -20.438 1 97.7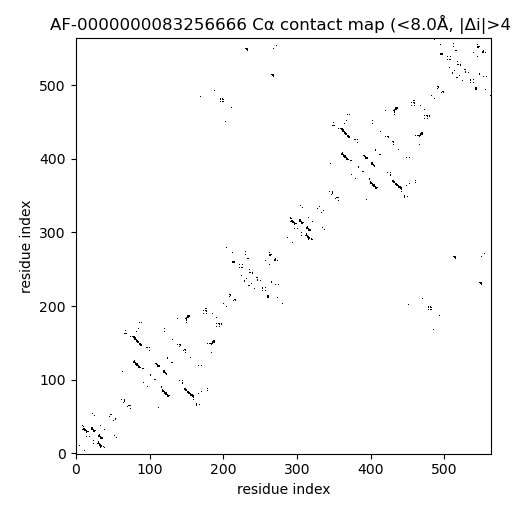5 257 PHE B CA 1
ATOM 4389 C C . PHE B 1 257 ? 8.742 -2.48 -20.562 1 97.75 257 PHE B C 1
ATOM 4391 O O . PHE B 1 257 ? 8.695 -3.457 -19.812 1 97.75 257 PHE B O 1
ATOM 4398 N N . TYR B 1 258 ? 7.879 -2.281 -21.484 1 97.06 258 TYR B N 1
ATOM 4399 C CA . TYR B 1 258 ? 6.793 -3.221 -21.734 1 97.06 258 TYR B CA 1
ATOM 4400 C C . TYR B 1 258 ? 7.34 -4.59 -22.141 1 97.06 258 TYR B C 1
ATOM 4402 O O . TYR B 1 258 ? 6.848 -5.617 -21.656 1 97.06 258 TYR B O 1
ATOM 4410 N N . GLU B 1 259 ? 8.258 -4.594 -22.922 1 96 259 GLU B N 1
ATOM 4411 C CA . GLU B 1 259 ? 8.859 -5.84 -23.375 1 96 259 GLU B CA 1
ATOM 4412 C C . GLU B 1 259 ? 9.516 -6.594 -22.219 1 96 259 GLU B C 1
ATOM 4414 O O . GLU B 1 259 ? 9.453 -7.82 -22.156 1 96 259 GLU B O 1
ATOM 4419 N N . LEU B 1 260 ? 10.078 -5.852 -21.328 1 94.69 260 LEU B N 1
ATOM 4420 C CA . LEU B 1 260 ? 10.82 -6.445 -20.219 1 94.69 260 LEU B CA 1
ATOM 4421 C C . LEU B 1 260 ? 9.875 -6.945 -19.141 1 94.69 260 LEU B C 1
ATOM 4423 O O . LEU B 1 260 ? 10.164 -7.93 -18.453 1 94.69 260 LEU B O 1
ATOM 4427 N N . THR B 1 261 ? 8.75 -6.254 -18.953 1 95 261 THR B N 1
ATOM 4428 C CA . THR B 1 261 ? 7.957 -6.516 -17.75 1 95 261 THR B CA 1
ATOM 4429 C C . THR B 1 261 ? 6.559 -7.004 -18.125 1 95 261 THR B C 1
ATOM 4431 O O . THR B 1 261 ? 5.855 -7.574 -17.281 1 95 261 THR B O 1
ATOM 4434 N N . GLY B 1 262 ? 6.125 -6.676 -19.359 1 94 262 GLY B N 1
ATOM 4435 C CA . GLY B 1 262 ? 4.754 -6.945 -19.781 1 94 262 GLY B CA 1
ATOM 4436 C C . GLY B 1 262 ? 3.766 -5.914 -19.266 1 94 262 GLY B C 1
ATOM 4437 O O . GLY B 1 262 ? 2.561 -6.031 -19.516 1 94 262 GLY B O 1
ATOM 4438 N N . LEU B 1 263 ? 4.289 -4.879 -18.609 1 95.5 263 LEU B N 1
ATOM 4439 C CA . LEU B 1 263 ? 3.412 -3.863 -18.047 1 95.5 263 LEU B CA 1
ATOM 4440 C C . LEU B 1 263 ? 3.24 -2.689 -19 1 95.5 263 LEU B C 1
ATOM 4442 O O . LEU B 1 263 ? 4.227 -2.104 -19.453 1 95.5 263 LEU B O 1
ATOM 4446 N N . ASP B 1 264 ? 2.061 -2.404 -19.297 1 96.12 264 ASP B N 1
ATOM 4447 C CA . ASP B 1 264 ? 1.727 -1.217 -20.078 1 96.12 264 ASP B CA 1
ATOM 4448 C C . ASP B 1 264 ? 1.396 -0.036 -19.172 1 96.12 264 ASP B C 1
ATOM 4450 O O . ASP B 1 264 ? 0.276 0.071 -18.656 1 96.12 264 ASP B O 1
ATOM 4454 N N . VAL B 1 265 ? 2.277 0.915 -19.109 1 95.19 265 VAL B N 1
ATOM 4455 C CA . VAL B 1 265 ? 2.158 1.989 -18.125 1 95.19 265 VAL B CA 1
ATOM 4456 C C . VAL B 1 265 ? 1.087 2.98 -18.562 1 95.19 265 VAL B C 1
ATOM 4458 O O . VAL B 1 265 ? 0.751 3.914 -17.828 1 95.19 265 VAL B O 1
ATOM 4461 N N . ARG B 1 266 ? 0.518 2.734 -19.781 1 93.19 266 ARG B N 1
ATOM 4462 C CA . ARG B 1 266 ? -0.632 3.518 -20.219 1 93.19 266 ARG B CA 1
ATOM 4463 C C . ARG B 1 266 ? -1.907 3.061 -19.516 1 93.19 266 ARG B C 1
ATOM 4465 O O . ARG B 1 266 ? -2.92 3.764 -19.547 1 93.19 266 ARG B O 1
ATOM 4472 N N . GLN B 1 267 ? -1.857 1.932 -18.922 1 93.5 267 GLN B N 1
ATOM 4473 C CA . GLN B 1 267 ? -2.959 1.392 -18.125 1 93.5 267 GLN B CA 1
ATOM 4474 C C . GLN B 1 267 ? -2.758 1.666 -16.641 1 93.5 267 GLN B C 1
ATOM 4476 O O . GLN B 1 267 ? -1.668 1.449 -16.109 1 93.5 267 GLN B O 1
ATOM 4481 N N . PHE B 1 268 ? -3.783 2.064 -16 1 93.56 268 PHE B N 1
ATOM 4482 C CA . PHE B 1 268 ? -3.668 2.576 -14.641 1 93.56 268 PHE B CA 1
ATOM 4483 C C . PHE B 1 268 ? -3.098 1.515 -13.711 1 93.56 268 PHE B C 1
ATOM 4485 O O . PHE B 1 268 ? -2.131 1.769 -12.984 1 93.56 268 PHE B O 1
ATOM 4492 N N . GLU B 1 269 ? -3.621 0.324 -13.75 1 92.75 269 GLU B N 1
ATOM 4493 C CA . GLU B 1 269 ? -3.205 -0.708 -12.805 1 92.75 269 GLU B CA 1
ATOM 4494 C C . GLU B 1 269 ? -1.744 -1.096 -13.023 1 92.75 269 GLU B C 1
ATOM 4496 O O . GLU B 1 269 ? -1.012 -1.337 -12.062 1 92.75 269 GLU B O 1
ATOM 4501 N N . ASP B 1 270 ? -1.378 -1.197 -14.266 1 95.38 270 ASP B N 1
ATOM 4502 C CA . ASP B 1 270 ? 0.014 -1.506 -14.578 1 95.38 270 ASP B CA 1
ATOM 4503 C C . ASP B 1 270 ? 0.94 -0.375 -14.141 1 95.38 270 ASP B C 1
ATOM 4505 O O . ASP B 1 270 ? 2.02 -0.624 -13.602 1 95.38 270 ASP B O 1
ATOM 4509 N N . ALA B 1 271 ? 0.468 0.832 -14.391 1 95.75 271 ALA B N 1
ATOM 4510 C CA . ALA B 1 271 ? 1.243 1.996 -13.969 1 95.75 271 ALA B CA 1
ATOM 4511 C C . ALA B 1 271 ? 1.409 2.02 -12.453 1 95.75 271 ALA B C 1
ATOM 4513 O O . ALA B 1 271 ? 2.49 2.33 -11.945 1 95.75 271 ALA B O 1
ATOM 4514 N N . LEU B 1 272 ? 0.371 1.691 -11.828 1 94.62 272 LEU B N 1
ATOM 4515 C CA . LEU B 1 272 ? 0.389 1.671 -10.367 1 94.62 272 LEU B CA 1
ATOM 4516 C C . LEU B 1 272 ? 1.419 0.672 -9.852 1 94.62 272 LEU B C 1
ATOM 4518 O O . LEU B 1 272 ? 2.23 1.003 -8.984 1 94.62 272 LEU B O 1
ATOM 4522 N N . LYS B 1 273 ? 1.408 -0.523 -10.391 1 95.12 273 LYS B N 1
ATOM 4523 C CA . LYS B 1 273 ? 2.361 -1.551 -9.977 1 95.12 273 LYS B CA 1
ATOM 4524 C C . LYS B 1 273 ? 3.799 -1.089 -10.203 1 95.12 273 LYS B C 1
ATOM 4526 O O . LYS B 1 273 ? 4.637 -1.193 -9.305 1 95.12 273 LYS B O 1
ATOM 4531 N N . ALA B 1 274 ? 4 -0.602 -11.375 1 96.12 274 ALA B N 1
ATOM 4532 C CA . ALA B 1 274 ? 5.336 -0.126 -11.727 1 96.12 274 ALA B CA 1
ATOM 4533 C C . ALA B 1 274 ? 5.773 1.009 -10.805 1 96.12 274 ALA B C 1
ATOM 4535 O O . ALA B 1 274 ? 6.891 0.999 -10.281 1 96.12 274 ALA B O 1
ATOM 4536 N N . TYR B 1 275 ? 4.891 1.915 -10.578 1 95.12 275 TYR B N 1
ATOM 4537 C CA . TYR B 1 275 ? 5.188 3.115 -9.797 1 95.12 275 TYR B CA 1
ATOM 4538 C C . TYR B 1 275 ? 5.582 2.758 -8.375 1 95.12 275 TYR B C 1
ATOM 4540 O O . TYR B 1 275 ? 6.605 3.227 -7.871 1 95.12 275 TYR B O 1
ATOM 4548 N N . VAL B 1 276 ? 4.844 1.916 -7.793 1 93.25 276 VAL B N 1
ATOM 4549 C CA . VAL B 1 276 ? 5.078 1.526 -6.406 1 93.25 276 VAL B CA 1
ATOM 4550 C C . VAL B 1 276 ? 6.422 0.81 -6.289 1 93.25 276 VAL B C 1
ATOM 4552 O O . VAL B 1 276 ? 7.215 1.109 -5.395 1 93.25 276 VAL B O 1
ATOM 4555 N N . CYS B 1 277 ? 6.672 -0.081 -7.168 1 94.56 277 CYS B N 1
ATOM 4556 C CA . CYS B 1 277 ? 7.906 -0.857 -7.109 1 94.56 277 CYS B CA 1
ATOM 4557 C C . CYS B 1 277 ? 9.117 0.019 -7.406 1 94.56 277 CYS B C 1
ATOM 4559 O O . CYS B 1 277 ? 10.18 -0.157 -6.805 1 94.56 277 CYS B O 1
ATOM 4561 N N . ILE B 1 278 ? 8.93 0.976 -8.312 1 94 278 ILE B N 1
ATOM 4562 C CA . ILE B 1 278 ? 10.023 1.895 -8.625 1 94 278 ILE B CA 1
ATOM 4563 C C . ILE B 1 278 ? 10.305 2.789 -7.418 1 94 278 ILE B C 1
ATOM 4565 O O . ILE B 1 278 ? 11.461 3.016 -7.062 1 94 278 ILE B O 1
ATOM 4569 N N . LYS B 1 279 ? 9.25 3.266 -6.781 1 88.38 279 LYS B N 1
ATOM 4570 C CA . LYS B 1 279 ? 9.398 4.129 -5.613 1 88.38 279 LYS B CA 1
ATOM 4571 C C . LYS B 1 279 ? 10.086 3.389 -4.469 1 88.38 279 LYS B C 1
ATOM 4573 O O . LYS B 1 279 ? 10.836 3.99 -3.695 1 88.38 279 LYS B O 1
ATOM 4578 N N . TYR B 1 280 ? 9.867 2.145 -4.441 1 84.19 280 TYR B N 1
ATOM 4579 C CA . TYR B 1 280 ? 10.508 1.335 -3.416 1 84.19 280 TYR B CA 1
ATOM 4580 C C . TYR B 1 280 ? 12.016 1.258 -3.65 1 84.19 280 TYR B C 1
ATOM 4582 O O . TYR B 1 280 ? 12.797 1.211 -2.697 1 84.19 280 TYR B O 1
ATOM 4590 N N . LEU B 1 281 ? 12.391 1.14 -4.887 1 80.44 281 LEU B N 1
ATOM 4591 C CA . LEU B 1 281 ? 13.797 0.96 -5.238 1 80.44 281 LEU B CA 1
ATOM 4592 C C . LEU B 1 281 ? 14.555 2.277 -5.125 1 80.44 281 LEU B C 1
ATOM 4594 O O . LEU B 1 281 ? 15.781 2.281 -4.949 1 80.44 281 LEU B O 1
ATOM 4598 N N . THR B 1 282 ? 13.836 3.307 -5.293 1 70.44 282 THR B N 1
ATOM 4599 C CA . THR B 1 282 ? 14.531 4.59 -5.336 1 70.44 282 THR B CA 1
ATOM 4600 C C . THR B 1 282 ? 14.297 5.375 -4.047 1 70.44 282 THR B C 1
ATOM 4602 O O . THR B 1 282 ? 15.172 6.109 -3.592 1 70.44 282 THR B O 1
#

pLDDT: mean 84.46, std 12.78, range [41.12, 97.75]

Organism: NCBI:txid94136

InterPro domains:
  IPR009057 Homedomain-like superfamily [SSF46689] (182-257)
  IPR025736 PucR C-terminal helix-turn-helix domain [PF13556] (222-278)
  IPR042070 PucR C-terminal helix-turn-helix domain superfamily [G3DSA:1.10.10.2840] (163-281)
  IPR051448 CdaR-like transcriptional regulators [PTHR33744] (109-276)

Sequence (564 aa):
MIEQLKTLYPSMTQLHQPIDNYITFIVDDSLYGIPKDDLPEESLTLLQTLLPNQVTSEKEQDWIHFLTGQASEPPERLEAFRVVALYVQSTFEPSLLENTLKDVLGKKLIFVWQNNNLAIVLEPLELDEAPLQFHEVIDILSNDLEVKLSIFQTETDHAIELLPKLYNWTIQVADKLLKSAHQRVLTQSEALMPTMIESLNEDDRDFFIKSVLNDAINDLDLLKTIQTTIEHQVNISVVAKQLYMHRNTVQKRIEKFYELTGLDVRQFEDALKAYVCIKYLTMIEQLKTLYPSMTQLHQPIDNYITFIVDDSLYGIPKDDLPEESLTLLQTLLPNQVTSEKEQDWIHFLTGQASEPPERLEAFRVVALYVQSTFEPSLLENTLKDVLGKKLIFVWQNNNLAIVLEPLELDEAPLQFHEVIDILSNDLEVKLSIFQTETDHAIELLPKLYNWTIQVADKLLKSAHQRVLTQSEALMPTMIESLNEDDRDFFIKSVLNDAINDLDLLKTIQTTIEHQVNISVVAKQLYMHRNTVQKRIEKFYELTGLDVRQFEDALKAYVCIKYLT

Foldseek 3Di:
DVVVVCVVQVQKDFDPDDDPQWFWADDPNTIITGGVVRDDPVNLVVCQQPRQVHDLDPQLVQQVCCLQVVDQDHPDAFQKKKKKKKFWQDQARPVVLVVVCCVVVVDDWRWDDPDRGIIMIMGGDDPPGDDDDCVVCVVVSCVVRVTQMAMEMEDMDRDVSCNSVVSVVNVVLCVQERNPDPDRYHYPVRSVLVVVLSVDDPVRLVVLLCQQQPPVLVPLVLLVLLLLCLVVLNPLVVSCVVVVHDSVVSVVSQVVSCVRGVANCNDPVSVVSSNSSSVNSD/DVVVVCVVQVQKDFDPDDDPQWFWADDPNTIITGGVVRDDPVVLVVCQQPRQVHDLDPQLVQQVCCLQVVDQDHPDAFQKKKKKKKFWQDQARPVVLVVVCCVVVVDDWRWDDPDRGIIMIMGGDDPPGDDDDCVVCVVVSCVVRVTQMAMEMEDMDRDVSCNSVVSVVNVVLCVQERNPDPDRYAYPVRSVLVVVLSVDDPVRLVVLLCQQQPPVLVPLVLLVLLLLCLVVLNPLVVSCVVVVHDSVVSVVSQVVSCVRGVANCNDPVSVVSSNSSSVNSD

Solvent-accessible surface area (backbone atoms only — not comparable to full-atom values): 31486 Å² total; per-residue (Å²): 110,64,69,58,46,36,70,76,36,70,71,47,40,81,36,96,62,90,50,91,65,30,52,59,44,73,56,95,94,36,42,29,27,32,46,51,88,77,45,56,76,65,56,48,50,46,48,45,63,67,41,80,71,46,85,54,52,74,65,51,47,40,40,50,31,22,46,72,64,75,33,93,58,68,78,65,91,62,69,23,32,30,48,34,33,40,35,36,82,51,91,57,62,65,65,58,52,53,51,49,50,34,64,73,64,71,50,82,64,46,79,45,72,79,53,75,36,36,34,39,33,42,38,71,30,55,92,88,50,77,78,83,60,56,82,78,40,46,62,58,50,21,60,74,65,70,45,60,58,22,35,40,34,50,64,81,43,59,60,69,89,46,42,32,60,49,50,52,48,47,51,54,51,39,68,69,42,48,82,74,43,83,61,45,64,34,44,48,61,65,40,49,61,59,51,38,59,67,56,49,49,71,66,53,49,52,56,41,34,45,58,49,35,41,73,48,68,79,37,62,68,57,48,50,50,51,45,47,27,42,70,50,64,62,38,53,67,61,38,14,65,74,68,73,47,54,52,67,57,53,52,51,48,54,51,49,46,23,73,54,44,69,43,50,61,84,37,46,70,40,27,48,54,50,44,53,44,50,60,69,75,102,108,66,69,60,47,37,68,75,35,70,70,46,39,80,36,96,62,91,50,90,65,31,54,58,44,75,57,95,93,35,42,30,28,32,47,51,87,77,44,58,76,66,55,48,51,46,48,45,62,68,41,77,71,46,86,54,51,74,64,50,48,40,42,49,31,23,47,72,64,76,33,94,57,69,78,64,91,60,69,23,32,30,48,32,35,40,34,37,81,51,90,57,63,64,67,59,54,54,50,50,50,35,66,74,63,70,50,83,63,46,79,45,71,78,52,75,36,35,34,38,33,42,39,72,29,56,90,86,51,78,76,84,60,57,82,78,40,47,62,60,50,21,59,77,65,70,45,60,58,23,35,40,35,51,64,80,44,60,58,68,88,47,42,32,59,50,50,52,48,49,51,54,51,40,69,70,42,49,83,74,42,84,61,45,67,34,45,49,60,65,41,48,61,60,49,37,60,66,55,49,51,71,66,54,49,52,57,42,35,46,58,50,34,41,73,46,70,80,37,62,68,59,49,50,50,52,45,47,28,42,71,50,65,63,38,52,67,59,37,14,64,73,68,73,46,53,53,67,56,52,52,50,49,53,51,49,48,24,72,55,43,69,41,50,60,84,38,46,70,40,28,50,54,52,44,54,44,49,59,69,74,102

Nearest PDB structures (foldseek):
  3onq-assembly1_B-2  TM=4.440E-01  e=2.244E-09  Bifidobacterium adolescentis ATCC 15703
  9f80-assembly1_A  TM=4.602E-01  e=3.845E-08  Mycobacterium tuberculosis H37Rv
  3onq-assembly3_D  TM=4.073E-01  e=1.157E-07  Bifidobacterium adolescentis ATCC 15703
  3dfe-assembly1_F  TM=5.942E-01  e=1.521E-01  Trichormus variabilis ATCC 29413
  2ia0-assembly1_B  TM=3.402E-01  e=1.377E+00  Pyrococcus furiosus

Radius of gyration: 30.32 Å; Cα contacts (8 Å, |Δi|>4): 805; chains: 2; bounding box: 48×88×78 Å

Secondary structure (DSSP, 8-state):
-HHHHHHH-TT-EE-SS--TTEEEEEETTEEEEEEGGGS-HHHHHHHHHHSSS----HHHHHHHHHHTTS-SS-SS--SEEEEEEEEESS---HHHHHHHHHHHH-S--EEEESSSSEEEEEEEE-TTPPPP-HHHHHHHHHHHHTS-EEEEEPPPB--GGGHHHHHHHHHHHHHHHTTT-S-SEEETGGGHHHHHHHHS-HHHHHHHHHHHHGGGGG-HHHHHHHHHHHHTTT-HHHHHHHHT--HHHHHHHHHHHHHHH---TTSHHHHHHHHHHHHHH-/-HHHHHHH-TT-EE-SS--TTEEEEEETTEEEEEEGGGS-HHHHHHHHHHSSS----HHHHHHHHHHTTS-SS-SS--SEEEEEEEEESS---HHHHHHHHHHHH-S--EEEESSSSEEEEEEEE-TTPPPP-HHHHHHHHHHHHTS-EEEEEPPPB--GGGHHHHHHHHHHHHHHHTTT-SSSEEETGGGHHHHHHHHS-HHHHHHHHHHHHGGGGG-HHHHHHHHHHHHTTT-HHHHHHHHT--HHHHHHHHHHHHHHH---TTSHHHHHHHHHHHHHH-